Protein AF-0000000069124416 (afdb_homodimer)

Sequence (740 aa):
MLELAQRMVLCALVCSIYARASCPPGCECSEAAHTVKCVSKELQTIPKGIPGYTRNLFITGNNISRIGPTCFQGLDNVTNLSLSNNRITEVESNTFADLRALRYLDLSSNQLTAIHQEGFSMHNHTLRELNLSRALYNHSAVTDLAAALRQASLGSLQGLDLSGNGLVLLPPRTFSRLGQLRRLQLSNNSLVAIHNATFWGLQRLEELDLTFNALKGVPEEGLRELDALPVASGLLLGDNPFDCTCAIEPLALWLNRSRDRVRDTEAPSCASPATMRNVTLLAAATLTLRCYQRAAGADLALQTSYVFLGLVLGLVGLVFLFVLYLNRKGIKKRVNEARDACREVWEGYHYRYEIDSDPRLSQVSSNADAMLELAQRMVLCALVCSIYARASCPPGCECSEAAHTVKCVSKELQTIPKGIPGYTRNLFITGNNISRIGPTCFQGLDNVTNLSLSNNRITEVESNTFADLRALRYLDLSSNQLTAIHQEGFSMHNHTLRELNLSRALYNHSAVTDLAAALRQASLGSLQGLDLSGNGLVLLPPRTFSRLGQLRRLQLSNNSLVAIHNATFWGLQRLEELDLTFNALKGVPEEGLRELDALPVASGLLLGDNPFDCTCAIEPLALWLNRSRDRVRDTEAPSCASPATMRNVTLLAAATLTLRCYQRAAGADLALQTSYVFLGLVLGLVGLVFLFVLYLNRKGIKKRVNEARDACREVWEGYHYRYEIDSDPRLSQVSSNADA

Secondary structure (DSSP, 8-state):
-HHHHHHHHHHTS--------PPPTT-EEETTTTEEEEESS--SSPPS---TT-SEEEEESS---EE-GGGGTT-TT--EEE--SS---EE-TTTTTT-TT--EEE--S--BSEE-TTTT--SS----EEE-TT-B-SHHHHHHHHHHHTSGGGTT--EEE-TTS--S---TTTTTT-TT--EEE--SS------TTTTTT-TT--EEE--SS--S---HHHHHHHHHS-GGG-EE--S--EE-SGGGHHHHHHHHH-TTTBTTTT--BEEESGGGTT-BHHHHHHS---HHHHHHHHHHHHHHHHHHHHHHHHHHHHHHHHHHHHTHHHHHHHHHHHHHHHHHHHHHHHHHHHHHT-GGGGSGGGGGG-/-HHHHHHHHHHTS--------PPPTT-EEETTTTEEEEESS--SSPPS---TT-SEEEEESS---EE-GGGGTT-TT--EEE--SS---EE-TTTTTT-TT--EEE--S--BSEE-TTTT--SS----EEE-TT-B-SHHHHHHHHHHHTSGGGTT--EEE-TTS--S---TTTTTT-TT--EEE--SS------TTTTTT-TT--EEE--SS--S---HHHHHHHHHS-GGG-EE--S--EE-SGGGHHHHHHHHH-TTTBTTTT--BEEESGGGTT-BHHHHHHS---HHHHHHHHHHHHHHHHHHHHHHHHHHHHHHHHHHHHTHHHHHHHHHHHHHHHHHHHHHHHHHHHHHT-GGGGSGGGS---

Organism: Gadus morhua (NCBI:txid8049)

Structure (mmCIF, N/CA/C/O backbone):
data_AF-0000000069124416-model_v1
#
loop_
_entity.id
_entity.type
_entity.pdbx_description
1 polymer 'Trophoblast glycoprotein 1b'
#
loop_
_atom_site.group_PDB
_atom_site.id
_atom_site.type_symbol
_atom_site.label_atom_id
_atom_site.label_alt_id
_atom_site.label_comp_id
_atom_site.label_asym_id
_atom_site.label_entity_id
_atom_site.label_seq_id
_atom_site.pdbx_PDB_ins_code
_atom_site.Cartn_x
_atom_site.Cartn_y
_atom_site.Cartn_z
_atom_site.occupancy
_atom_site.B_iso_or_equiv
_atom_site.auth_seq_id
_atom_site.auth_comp_id
_atom_site.auth_asym_id
_atom_site.auth_atom_id
_atom_site.pdbx_PDB_model_num
ATOM 1 N N . MET A 1 1 ? 47.5 -49.594 -15.211 1 43.88 1 MET A N 1
ATOM 2 C CA . MET A 1 1 ? 47.25 -48.188 -15.578 1 43.88 1 MET A CA 1
ATOM 3 C C . MET A 1 1 ? 45.781 -48 -15.977 1 43.88 1 MET A C 1
ATOM 5 O O . MET A 1 1 ? 45.188 -47 -15.664 1 43.88 1 MET A O 1
ATOM 9 N N . LEU A 1 2 ? 45.219 -49.031 -16.641 1 52.75 2 LEU A N 1
ATOM 10 C CA . LEU A 1 2 ? 43.875 -48.969 -17.203 1 52.75 2 LEU A CA 1
ATOM 11 C C . LEU A 1 2 ? 42.812 -49.062 -16.109 1 52.75 2 LEU A C 1
ATOM 13 O O . LEU A 1 2 ? 41.781 -48.406 -16.172 1 52.75 2 LEU A O 1
ATOM 17 N N . GLU A 1 3 ? 42.969 -50.031 -15.141 1 56.22 3 GLU A N 1
ATOM 18 C CA . GLU A 1 3 ? 42 -50.188 -14.07 1 56.22 3 GLU A CA 1
ATOM 19 C C . GLU A 1 3 ? 41.906 -48.938 -13.203 1 56.22 3 GLU A C 1
ATOM 21 O O . GLU A 1 3 ? 40.844 -48.562 -12.727 1 56.22 3 GLU A O 1
ATOM 26 N N . LEU A 1 4 ? 43.156 -48.312 -12.961 1 53.62 4 LEU A N 1
ATOM 27 C CA . LEU A 1 4 ? 43.094 -47.062 -12.18 1 53.62 4 LEU A CA 1
ATOM 28 C C . LEU A 1 4 ? 42.406 -45.969 -12.961 1 53.62 4 LEU A C 1
ATOM 30 O O . LEU A 1 4 ? 41.688 -45.125 -12.375 1 53.62 4 LEU A O 1
ATOM 34 N N . ALA A 1 5 ? 42.531 -46 -14.352 1 56.81 5 ALA A N 1
ATOM 35 C CA . ALA A 1 5 ? 41.875 -45 -15.164 1 56.81 5 ALA A CA 1
ATOM 36 C C . ALA A 1 5 ? 40.344 -45.188 -15.109 1 56.81 5 ALA A C 1
ATOM 38 O O . ALA A 1 5 ? 39.594 -44.188 -15.055 1 56.81 5 ALA A O 1
ATOM 39 N N . GLN A 1 6 ? 39.906 -46.5 -15.18 1 51.88 6 GLN A N 1
ATOM 40 C CA . GLN A 1 6 ? 38.469 -46.688 -15.164 1 51.88 6 GLN A CA 1
ATOM 41 C C . GLN A 1 6 ? 37.875 -46.281 -13.812 1 51.88 6 GLN A C 1
ATOM 43 O O . GLN A 1 6 ? 36.781 -45.75 -13.75 1 51.88 6 GLN A O 1
ATOM 48 N N . ARG A 1 7 ? 38.625 -46.625 -12.695 1 50.44 7 ARG A N 1
ATOM 49 C CA . ARG A 1 7 ? 38.094 -46.219 -11.391 1 50.44 7 ARG A CA 1
ATOM 50 C C . ARG A 1 7 ? 38.094 -44.688 -11.258 1 50.44 7 ARG A C 1
ATOM 52 O O . ARG A 1 7 ? 37.281 -44.125 -10.539 1 50.44 7 ARG A O 1
ATOM 59 N N . MET A 1 8 ? 39.156 -44.062 -12.008 1 46.03 8 MET A N 1
ATOM 60 C CA . MET A 1 8 ? 39.125 -42.625 -11.93 1 46.03 8 MET A CA 1
ATOM 61 C C . MET A 1 8 ? 38 -42.062 -12.758 1 46.03 8 MET A C 1
ATOM 63 O O . MET A 1 8 ? 37.469 -40.969 -12.453 1 46.03 8 MET A O 1
ATOM 67 N N . VAL A 1 9 ? 37.75 -42.688 -13.961 1 47.56 9 VAL A N 1
ATOM 68 C CA . VAL A 1 9 ? 36.625 -42.156 -14.719 1 47.56 9 VAL A CA 1
ATOM 69 C C . VAL A 1 9 ? 35.312 -42.375 -13.938 1 47.56 9 VAL A C 1
ATOM 71 O O . VAL A 1 9 ? 34.438 -41.531 -13.953 1 47.56 9 VAL A O 1
ATOM 74 N N . LEU A 1 10 ? 35.188 -43.625 -13.312 1 42.91 10 LEU A N 1
ATOM 75 C CA . LEU A 1 10 ? 33.969 -43.781 -12.555 1 42.91 10 LEU A CA 1
ATOM 76 C C . LEU A 1 10 ? 33.844 -42.75 -11.453 1 42.91 10 LEU A C 1
ATOM 78 O O . LEU A 1 10 ? 32.75 -42.219 -11.188 1 42.91 10 LEU A O 1
ATOM 82 N N . CYS A 1 11 ? 34.969 -42.531 -10.703 1 38.75 11 CYS A N 1
ATOM 83 C CA . CYS A 1 11 ?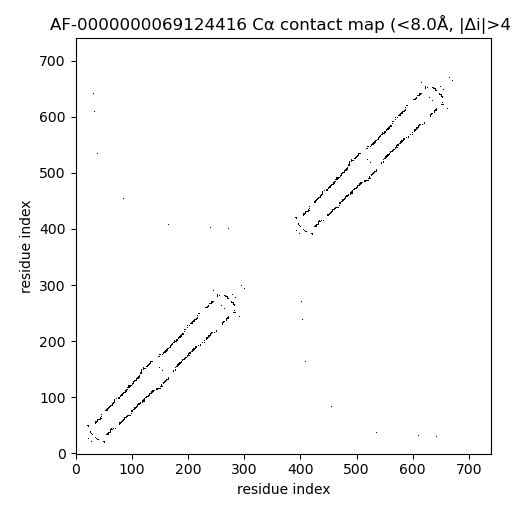 34.812 -41.562 -9.633 1 38.75 11 CYS A CA 1
ATOM 84 C C . CYS A 1 11 ? 34.5 -40.188 -10.188 1 38.75 11 CYS A C 1
ATOM 86 O O . CYS A 1 11 ? 34.094 -39.281 -9.445 1 38.75 11 CYS A O 1
ATOM 88 N N . ALA A 1 12 ? 35.062 -39.938 -11.398 1 37.06 12 ALA A N 1
ATOM 89 C CA . ALA A 1 12 ? 34.719 -38.625 -11.922 1 37.06 12 ALA A CA 1
ATOM 90 C C . ALA A 1 12 ? 33.25 -38.531 -12.266 1 37.06 12 ALA A C 1
ATOM 92 O O . ALA A 1 12 ? 32.781 -37.531 -12.812 1 37.06 12 ALA A O 1
ATOM 93 N N . LEU A 1 13 ? 32.625 -39.719 -12.602 1 35.44 13 LEU A N 1
ATOM 94 C CA . LEU A 1 13 ? 31.219 -39.406 -12.625 1 35.44 13 LEU A CA 1
ATOM 95 C C . LEU A 1 13 ? 30.812 -38.594 -11.398 1 35.44 13 LEU A C 1
ATOM 97 O O . LEU A 1 13 ? 30.719 -39.156 -10.297 1 35.44 13 LEU A O 1
ATOM 101 N N . VAL A 1 14 ? 31.516 -37.562 -11.109 1 34.59 14 VAL A N 1
ATOM 102 C CA . VAL A 1 14 ? 31.297 -36.406 -10.219 1 34.59 14 VAL A CA 1
ATOM 103 C C . VAL A 1 14 ? 29.812 -36.125 -10.125 1 34.59 14 VAL A C 1
ATOM 105 O O . VAL A 1 14 ? 29.109 -36.062 -11.148 1 34.59 14 VAL A O 1
ATOM 108 N N . CYS A 1 15 ? 29.219 -36.438 -9.008 1 34.53 15 CYS A N 1
ATOM 109 C CA . CYS A 1 15 ? 28.031 -35.844 -8.375 1 34.53 15 CYS A CA 1
ATOM 110 C C . CYS A 1 15 ? 27.875 -34.375 -8.758 1 34.53 15 CYS A C 1
ATOM 112 O O . CYS A 1 15 ? 28.594 -33.531 -8.25 1 34.53 15 CYS A O 1
ATOM 114 N N . SER A 1 16 ? 27.844 -34.062 -9.938 1 36.69 16 SER A N 1
ATOM 115 C CA . SER A 1 16 ? 27.203 -32.75 -10.094 1 36.69 16 SER A CA 1
ATOM 116 C C . SER A 1 16 ? 26.062 -32.562 -9.094 1 36.69 16 SER A C 1
ATOM 118 O O . SER A 1 16 ? 24.938 -33.031 -9.32 1 36.69 16 SER A O 1
ATOM 120 N N . ILE A 1 17 ? 26.344 -32.75 -7.844 1 36.97 17 ILE A N 1
ATOM 121 C CA . ILE A 1 17 ? 25.453 -32.125 -6.871 1 36.97 17 ILE A CA 1
ATOM 122 C C . ILE A 1 17 ? 25.047 -30.75 -7.367 1 36.97 17 ILE A C 1
ATOM 124 O O . ILE A 1 17 ? 25.844 -29.812 -7.355 1 36.97 17 ILE A O 1
ATOM 128 N N . TYR A 1 18 ? 24.422 -30.625 -8.438 1 36.97 18 TYR A N 1
ATOM 129 C CA . TYR A 1 18 ? 23.641 -29.375 -8.469 1 36.97 18 TYR A CA 1
ATOM 130 C C . TYR A 1 18 ? 23.234 -28.969 -7.062 1 36.97 18 TYR A C 1
ATOM 132 O O . TYR A 1 18 ? 22.516 -29.703 -6.371 1 36.97 18 TYR A O 1
ATOM 140 N N . ALA A 1 19 ? 24.109 -28.547 -6.27 1 40.75 19 ALA A N 1
ATOM 141 C CA . ALA A 1 19 ? 23.844 -27.906 -4.992 1 40.75 19 ALA A CA 1
ATOM 142 C C . ALA A 1 19 ? 22.469 -27.219 -5 1 40.75 19 ALA A C 1
ATOM 144 O O . ALA A 1 19 ? 22.328 -26.125 -5.551 1 40.75 19 ALA A O 1
ATOM 145 N N . ARG A 1 20 ? 21.375 -27.844 -5.266 1 50.88 20 ARG A N 1
ATOM 146 C CA . ARG A 1 20 ? 20.078 -27.266 -4.941 1 50.88 20 ARG A CA 1
ATOM 147 C C . ARG A 1 20 ? 20.188 -26.297 -3.771 1 50.88 20 ARG A C 1
ATOM 149 O O . ARG A 1 20 ? 20.594 -26.688 -2.672 1 50.88 20 ARG A O 1
ATOM 156 N N . ALA A 1 21 ? 20.766 -25.125 -3.961 1 61.03 21 ALA A N 1
ATOM 157 C CA . ALA A 1 21 ? 20.812 -24.109 -2.912 1 61.03 21 ALA A CA 1
ATOM 158 C C . ALA A 1 21 ? 19.656 -24.281 -1.927 1 61.03 21 ALA A C 1
ATOM 160 O O . ALA A 1 21 ? 18.5 -24.438 -2.332 1 61.03 21 ALA A O 1
ATOM 161 N N . SER A 1 22 ? 19.906 -24.812 -0.727 1 82.12 22 SER A N 1
ATOM 162 C CA . SER A 1 22 ? 18.969 -25.062 0.359 1 82.12 22 SER A CA 1
ATOM 163 C C . SER A 1 22 ? 18.125 -23.828 0.651 1 82.12 22 SER A C 1
ATOM 165 O O . SER A 1 22 ? 18.609 -22.703 0.561 1 82.12 22 SER A O 1
ATOM 167 N N . CYS A 1 23 ? 16.891 -23.891 0.524 1 92.62 23 CYS A N 1
ATOM 168 C CA . CYS A 1 23 ? 15.906 -22.875 0.895 1 92.62 23 CYS A CA 1
ATOM 169 C C . CYS A 1 23 ? 15.688 -22.859 2.402 1 92.62 23 CYS A C 1
ATOM 171 O O . CYS A 1 23 ? 15.461 -23.906 3.012 1 92.62 23 CYS A O 1
ATOM 173 N N . PRO A 1 24 ? 15.922 -21.688 2.918 1 94.75 24 PRO A N 1
ATOM 174 C CA . PRO A 1 24 ? 15.711 -21.625 4.367 1 94.75 24 PRO A CA 1
ATOM 175 C C . PRO A 1 24 ? 14.32 -22.125 4.781 1 94.75 24 PRO A C 1
ATOM 177 O O . PRO A 1 24 ? 13.352 -21.953 4.035 1 94.75 24 PRO A O 1
ATOM 180 N N . PRO A 1 25 ? 14.281 -22.703 6.023 1 92.19 25 PRO A N 1
ATOM 181 C CA . PRO A 1 25 ? 12.969 -23.141 6.504 1 92.19 25 PRO A CA 1
ATOM 182 C C . PRO A 1 25 ? 11.969 -21.984 6.625 1 92.19 25 PRO A C 1
ATOM 184 O O . PRO A 1 25 ? 12.336 -20.891 7.062 1 92.19 25 PRO A O 1
ATOM 187 N N . GLY A 1 26 ? 10.75 -22.219 6.199 1 89.31 26 GLY A N 1
ATOM 188 C CA . GLY A 1 26 ? 9.695 -21.234 6.277 1 89.31 26 GLY A CA 1
ATOM 189 C C . GLY A 1 26 ? 9.602 -20.359 5.035 1 89.31 26 GLY A C 1
ATOM 190 O O . GLY A 1 26 ? 8.672 -19.562 4.902 1 89.31 26 GLY A O 1
ATOM 191 N N . CYS A 1 27 ? 10.531 -20.547 4.148 1 93.38 27 CYS A N 1
ATOM 192 C CA . CYS A 1 27 ? 10.539 -19.734 2.936 1 93.38 27 CYS A CA 1
ATOM 193 C C . CYS A 1 27 ? 10.227 -20.578 1.708 1 93.38 27 CYS A C 1
ATOM 195 O O . CYS A 1 27 ? 10.344 -21.812 1.749 1 93.38 27 CYS A O 1
ATOM 197 N N . GLU A 1 28 ? 9.719 -19.938 0.745 1 90.75 28 GLU A N 1
ATOM 198 C CA . GLU A 1 28 ? 9.531 -20.5 -0.587 1 90.75 28 GLU A CA 1
ATOM 199 C C . GLU A 1 28 ? 10.531 -19.922 -1.58 1 90.75 28 GLU A C 1
ATOM 201 O O . GLU A 1 28 ? 10.594 -18.703 -1.776 1 90.75 28 GLU A O 1
ATOM 206 N N . CYS A 1 29 ? 11.312 -20.891 -2.143 1 91.94 29 CYS A N 1
ATOM 207 C CA . CYS A 1 29 ? 12.375 -20.438 -3.033 1 91.94 29 CYS A CA 1
ATOM 208 C C . CYS A 1 29 ? 12.117 -20.875 -4.465 1 91.94 29 CYS A C 1
ATOM 210 O O . CYS A 1 29 ? 11.695 -22.016 -4.703 1 91.94 29 CYS A O 1
ATOM 212 N N . SER A 1 30 ? 12.258 -19.875 -5.352 1 87.75 30 SER A N 1
ATOM 213 C CA . SER A 1 30 ? 12.188 -20.156 -6.781 1 87.75 30 SER A CA 1
ATOM 214 C C . SER A 1 30 ? 13.438 -19.672 -7.504 1 87.75 30 SER A C 1
ATOM 216 O O . SER A 1 30 ? 13.633 -18.469 -7.688 1 87.75 30 SER A O 1
ATOM 218 N N . GLU A 1 31 ? 14.227 -20.594 -7.898 1 88.06 31 GLU A N 1
ATOM 219 C CA . GLU A 1 31 ? 15.453 -20.234 -8.609 1 88.06 31 GLU A CA 1
ATOM 220 C C . GLU A 1 31 ? 15.141 -19.641 -9.977 1 88.06 31 GLU A C 1
ATOM 222 O O . GLU A 1 31 ? 15.773 -18.656 -10.383 1 88.06 31 GLU A O 1
ATOM 227 N N . ALA A 1 32 ? 14.18 -20.156 -10.609 1 81.75 32 ALA A N 1
ATOM 228 C CA . ALA A 1 32 ? 13.812 -19.703 -11.945 1 81.75 32 ALA A CA 1
ATOM 229 C C . ALA A 1 32 ? 13.32 -18.25 -11.906 1 81.75 32 ALA A C 1
ATOM 231 O O . ALA A 1 32 ? 13.641 -17.453 -12.797 1 81.75 32 ALA A O 1
ATOM 232 N N . ALA A 1 33 ? 12.648 -17.953 -10.859 1 83.5 33 ALA A N 1
ATOM 233 C CA . ALA A 1 33 ? 12.094 -16.609 -10.734 1 83.5 33 ALA A CA 1
ATOM 234 C C . ALA A 1 33 ? 13.039 -15.688 -9.969 1 83.5 33 ALA A C 1
ATOM 236 O O . ALA A 1 33 ? 12.773 -14.492 -9.828 1 83.5 33 ALA A O 1
ATOM 237 N N . HIS A 1 34 ? 14.117 -16.234 -9.461 1 91.56 34 HIS A N 1
ATOM 238 C CA . HIS A 1 34 ? 15.039 -15.508 -8.602 1 91.56 34 HIS A CA 1
ATOM 239 C C . HIS A 1 34 ? 14.297 -14.82 -7.461 1 91.56 34 HIS A C 1
ATOM 241 O O . HIS A 1 34 ? 14.547 -13.641 -7.176 1 91.56 34 HIS A O 1
ATOM 247 N N . THR A 1 35 ? 13.383 -15.531 -6.918 1 92.81 35 THR A N 1
ATOM 248 C CA . THR A 1 35 ? 12.508 -14.969 -5.898 1 92.81 35 THR A CA 1
ATOM 249 C C . THR A 1 35 ? 12.477 -15.859 -4.66 1 92.81 35 THR A C 1
ATOM 251 O O . THR A 1 35 ? 12.406 -17.078 -4.77 1 92.81 35 THR A O 1
ATOM 254 N N . VAL A 1 36 ? 12.586 -15.227 -3.531 1 95.12 36 VAL A N 1
ATOM 255 C CA . VAL A 1 36 ? 12.422 -15.898 -2.248 1 95.12 36 VAL A CA 1
ATOM 256 C C . VAL A 1 36 ? 11.352 -15.195 -1.424 1 95.12 36 VAL A C 1
ATOM 258 O O . VAL A 1 36 ? 11.367 -13.969 -1.293 1 95.12 36 VAL A O 1
ATOM 261 N N . LYS A 1 37 ? 10.375 -15.961 -0.958 1 93.88 37 LYS A N 1
ATOM 262 C CA . LYS A 1 37 ? 9.281 -15.414 -0.169 1 93.88 37 LYS A CA 1
ATOM 263 C C . LYS A 1 37 ? 9.188 -16.109 1.191 1 93.88 37 LYS A C 1
ATOM 265 O O . LYS A 1 37 ? 9.055 -17.328 1.268 1 93.88 37 LYS A O 1
ATOM 270 N N . CYS A 1 38 ? 9.305 -15.352 2.209 1 93.94 38 CYS A N 1
ATOM 271 C CA . CYS A 1 38 ? 9.07 -15.781 3.584 1 93.94 38 CYS A CA 1
ATOM 272 C C . CYS A 1 38 ? 7.914 -15.008 4.211 1 93.94 38 CYS A C 1
ATOM 274 O O . CYS A 1 38 ? 8.125 -13.984 4.855 1 93.94 38 CYS A O 1
ATOM 276 N N . VAL A 1 39 ? 6.758 -15.555 4.059 1 89.44 39 VAL A N 1
ATOM 277 C CA . VAL A 1 39 ? 5.566 -14.773 4.371 1 89.44 39 VAL A CA 1
ATOM 278 C C . VAL A 1 39 ? 4.836 -15.398 5.559 1 89.44 39 VAL A C 1
ATOM 280 O O . VAL A 1 39 ? 4.469 -16.578 5.52 1 89.44 39 VAL A O 1
ATOM 283 N N . SER A 1 40 ? 4.695 -14.609 6.66 1 84.25 40 SER A N 1
ATOM 284 C CA . SER A 1 40 ? 3.854 -14.961 7.801 1 84.25 40 SER A CA 1
ATOM 285 C C . SER A 1 40 ? 4.285 -16.281 8.422 1 84.25 40 SER A C 1
ATOM 287 O O . SER A 1 40 ? 3.463 -17.172 8.617 1 84.25 40 SER A O 1
ATOM 289 N N . LYS A 1 41 ? 5.516 -16.344 8.742 1 87.56 41 LYS A N 1
ATOM 290 C CA . LYS A 1 41 ? 6.055 -17.562 9.352 1 87.56 41 LYS A CA 1
ATOM 291 C C . LYS A 1 41 ? 6.535 -17.297 10.773 1 87.56 41 LYS A C 1
ATOM 293 O O . LYS A 1 41 ? 7.258 -18.109 11.352 1 87.56 41 LYS A O 1
ATOM 298 N N . GLU A 1 42 ? 6.195 -16.156 11.25 1 88.56 42 GLU A N 1
ATOM 299 C CA . GLU A 1 42 ? 6.52 -15.766 12.617 1 88.56 42 GLU A CA 1
ATOM 300 C C . GLU A 1 42 ? 8.031 -15.75 12.844 1 88.56 42 GLU A C 1
ATOM 302 O O . GLU A 1 42 ? 8.508 -16.141 13.914 1 88.56 42 GLU A O 1
ATOM 307 N N . LEU A 1 43 ? 8.688 -15.383 11.828 1 94.62 43 LEU A N 1
ATOM 308 C CA . LEU A 1 43 ? 10.141 -15.297 11.922 1 94.62 43 LEU A CA 1
ATOM 309 C C . LEU A 1 43 ? 10.562 -14.18 12.875 1 94.62 43 LEU A C 1
ATOM 311 O O . LEU A 1 43 ? 9.961 -13.109 12.883 1 94.62 43 LEU A O 1
ATOM 315 N N . GLN A 1 44 ? 11.617 -14.461 13.648 1 95.56 44 GLN A N 1
ATOM 316 C CA . GLN A 1 44 ? 12.109 -13.469 14.602 1 95.56 44 GLN A CA 1
ATOM 317 C C . GLN A 1 44 ? 13.375 -12.781 14.086 1 95.56 44 GLN A C 1
ATOM 319 O O . GLN A 1 44 ? 13.758 -11.727 14.586 1 95.56 44 GLN A O 1
ATOM 324 N N . THR A 1 45 ? 13.984 -13.484 13.188 1 95.62 45 THR A N 1
ATOM 325 C CA . THR A 1 45 ? 15.195 -12.945 12.57 1 95.62 45 THR A CA 1
ATOM 326 C C . THR A 1 45 ? 15.188 -13.203 11.062 1 95.62 45 THR A C 1
ATOM 328 O O . THR A 1 45 ? 14.383 -13.992 10.562 1 95.62 45 THR A O 1
ATOM 331 N N . ILE A 1 46 ? 15.977 -12.469 10.367 1 96.69 46 ILE A N 1
ATOM 332 C CA . ILE A 1 46 ? 16.156 -12.727 8.945 1 96.69 46 ILE A CA 1
ATOM 333 C C . ILE A 1 46 ? 16.719 -14.133 8.75 1 96.69 46 ILE A C 1
ATOM 335 O O . ILE A 1 46 ? 17.734 -14.5 9.359 1 96.69 46 ILE A O 1
ATOM 339 N N . PRO A 1 47 ? 16.094 -14.883 7.918 1 95.81 47 PRO A N 1
ATOM 340 C CA . PRO A 1 47 ? 16.578 -16.25 7.715 1 95.81 47 PRO A CA 1
ATOM 341 C C . PRO A 1 47 ? 18 -16.297 7.145 1 95.81 47 PRO A C 1
ATOM 343 O O . PRO A 1 47 ? 18.359 -15.477 6.305 1 95.81 47 PRO A O 1
ATOM 346 N N . LYS A 1 48 ? 18.75 -17.328 7.637 1 93.25 48 LYS A N 1
ATOM 347 C CA . LYS A 1 48 ? 20.094 -17.578 7.086 1 93.25 48 LYS A CA 1
ATOM 348 C C . LYS A 1 48 ? 20.016 -18.531 5.895 1 93.25 48 LYS A C 1
ATOM 350 O O . LYS A 1 48 ? 19.062 -19.312 5.766 1 93.25 48 LYS A O 1
ATOM 355 N N . GLY A 1 49 ? 20.875 -18.438 5.031 1 93.62 49 GLY A N 1
ATOM 356 C CA . GLY A 1 49 ? 20.984 -19.359 3.918 1 93.62 49 GLY A CA 1
ATOM 357 C C . GLY A 1 49 ? 20.094 -19 2.744 1 93.62 49 GLY A C 1
ATOM 358 O O . GLY A 1 49 ? 19.672 -19.875 1.983 1 93.62 49 GLY A O 1
ATOM 359 N N . ILE A 1 50 ? 19.656 -17.766 2.709 1 96.25 50 ILE A N 1
ATOM 360 C CA . ILE A 1 50 ? 18.938 -17.328 1.515 1 96.25 50 ILE A CA 1
ATOM 361 C C . ILE A 1 50 ? 19.844 -17.438 0.295 1 96.25 50 ILE A C 1
ATOM 363 O O . ILE A 1 50 ? 21 -17 0.323 1 96.25 50 ILE A O 1
ATOM 367 N N . PRO A 1 51 ? 19.375 -18.031 -0.73 1 96 51 PRO A N 1
ATOM 368 C CA . PRO A 1 51 ? 20.234 -18.266 -1.896 1 96 51 PRO A CA 1
ATOM 369 C C . PRO A 1 51 ? 20.766 -16.984 -2.51 1 96 51 PRO A C 1
ATOM 371 O O . PRO A 1 51 ? 20.062 -15.977 -2.561 1 96 51 PRO A O 1
ATOM 374 N N . GLY A 1 52 ? 21.969 -17.047 -3.01 1 94.88 52 GLY A N 1
ATOM 375 C CA . GLY A 1 52 ? 22.641 -15.883 -3.568 1 94.88 52 GLY A CA 1
ATOM 376 C C . GLY A 1 52 ? 22.031 -15.414 -4.879 1 94.88 52 GLY A C 1
ATOM 377 O O . GLY A 1 52 ? 22.25 -14.273 -5.301 1 94.88 52 GLY A O 1
ATOM 378 N N . TYR A 1 53 ? 21.25 -16.25 -5.496 1 92.5 53 TYR A N 1
ATOM 379 C CA . TYR A 1 53 ? 20.656 -15.891 -6.781 1 92.5 53 TYR A CA 1
ATOM 380 C C . TYR A 1 53 ? 19.469 -14.945 -6.59 1 92.5 53 TYR A C 1
ATOM 382 O O . TYR A 1 53 ? 18.938 -14.398 -7.562 1 92.5 53 TYR A O 1
ATOM 390 N N . THR A 1 54 ? 19.078 -14.711 -5.375 1 95.69 54 THR A N 1
ATOM 391 C CA . THR A 1 54 ? 17.844 -14.008 -5.062 1 95.69 54 THR A CA 1
ATOM 392 C C . THR A 1 54 ? 17.891 -12.57 -5.559 1 95.69 54 THR A C 1
ATOM 394 O O . THR A 1 54 ? 18.828 -11.828 -5.246 1 95.69 54 THR A O 1
ATOM 397 N N . ARG A 1 55 ? 16.891 -12.203 -6.332 1 95.62 55 ARG A N 1
ATOM 398 C CA . ARG A 1 55 ? 16.734 -10.836 -6.797 1 95.62 55 ARG A CA 1
ATOM 399 C C . ARG A 1 55 ? 15.539 -10.164 -6.113 1 95.62 55 ARG A C 1
ATOM 401 O O . ARG A 1 55 ? 15.57 -8.969 -5.832 1 95.62 55 ARG A O 1
ATOM 408 N N . ASN A 1 56 ? 14.492 -10.93 -6.023 1 95.25 56 ASN A N 1
ATOM 409 C CA . ASN A 1 56 ? 13.297 -10.5 -5.312 1 95.25 56 ASN A CA 1
ATOM 410 C C . ASN A 1 56 ? 13.156 -11.211 -3.971 1 95.25 56 ASN A C 1
ATOM 412 O O . ASN A 1 56 ? 12.977 -12.43 -3.926 1 95.25 56 ASN A O 1
ATOM 416 N N . LEU A 1 57 ? 13.258 -10.445 -2.9 1 97.31 57 LEU A N 1
ATOM 417 C CA . LEU A 1 57 ? 13.203 -11.016 -1.558 1 97.31 57 LEU A CA 1
ATOM 418 C C . LEU A 1 57 ? 12.055 -10.414 -0.757 1 97.31 57 LEU A C 1
ATOM 420 O O . LEU A 1 57 ? 12.016 -9.195 -0.538 1 97.31 57 LEU A O 1
ATOM 424 N N . PHE A 1 58 ? 11.117 -11.258 -0.354 1 96.38 58 PHE A N 1
ATOM 425 C CA . PHE A 1 58 ? 9.977 -10.828 0.436 1 96.38 58 PHE A CA 1
ATOM 426 C C . PHE A 1 58 ? 9.953 -11.531 1.79 1 96.38 58 PHE A C 1
ATOM 428 O O . PHE A 1 58 ? 9.672 -12.727 1.871 1 96.38 58 PHE A O 1
ATOM 435 N N . ILE A 1 59 ? 10.305 -10.82 2.797 1 96.25 59 ILE A N 1
ATOM 436 C CA . ILE A 1 59 ? 10.18 -11.289 4.172 1 96.25 59 ILE A CA 1
ATOM 437 C C . ILE A 1 59 ? 9.133 -10.461 4.91 1 96.25 59 ILE A C 1
ATOM 439 O O . ILE A 1 59 ? 9.469 -9.484 5.582 1 96.25 59 ILE A O 1
ATOM 443 N N . THR A 1 60 ? 7.91 -10.859 4.812 1 93.19 60 THR A N 1
ATOM 444 C CA . THR A 1 60 ? 6.82 -9.984 5.23 1 93.19 60 THR A CA 1
ATOM 445 C C . THR A 1 60 ? 5.918 -10.688 6.238 1 93.19 60 THR A C 1
ATOM 447 O O . THR A 1 60 ? 5.793 -11.914 6.219 1 93.19 60 THR A O 1
ATOM 450 N N . GLY A 1 61 ? 5.289 -9.867 7.09 1 88.31 61 GLY A N 1
ATOM 451 C CA . GLY A 1 61 ? 4.301 -10.383 8.031 1 88.31 61 GLY A CA 1
ATOM 452 C C . GLY A 1 61 ? 4.906 -11.266 9.102 1 88.31 61 GLY A C 1
ATOM 453 O O . GLY A 1 61 ? 4.32 -12.273 9.484 1 88.31 61 GLY A O 1
ATOM 454 N N . ASN A 1 62 ? 6.133 -10.945 9.523 1 91.5 62 ASN A N 1
ATOM 455 C CA . ASN A 1 62 ? 6.805 -11.711 10.562 1 91.5 62 ASN A CA 1
ATOM 456 C C . ASN A 1 62 ? 7.023 -10.875 11.82 1 91.5 62 ASN A C 1
ATOM 458 O O . ASN A 1 62 ? 6.312 -9.898 12.047 1 91.5 62 ASN A O 1
ATOM 462 N N . ASN A 1 63 ? 7.891 -11.406 12.695 1 92.38 63 ASN A N 1
ATOM 463 C CA . ASN A 1 63 ? 8.109 -10.742 13.977 1 92.38 63 ASN A CA 1
ATOM 464 C C . ASN A 1 63 ? 9.555 -10.289 14.133 1 92.38 63 ASN A C 1
ATOM 466 O O . ASN A 1 63 ? 10.133 -10.406 15.219 1 92.38 63 ASN A O 1
ATOM 470 N N . ILE A 1 64 ? 10.055 -9.828 13.062 1 96 64 ILE A N 1
ATOM 471 C CA . ILE A 1 64 ? 11.445 -9.375 13.086 1 96 64 ILE A CA 1
ATOM 472 C C . ILE A 1 64 ? 11.531 -8.008 13.75 1 96 64 ILE A C 1
ATOM 474 O O . ILE A 1 64 ? 10.805 -7.082 13.391 1 96 64 ILE A O 1
ATOM 478 N N . SER A 1 65 ? 12.453 -7.852 14.695 1 93.81 65 SER A N 1
ATOM 479 C CA . SER A 1 65 ? 12.477 -6.609 15.461 1 93.81 65 SER A CA 1
ATOM 480 C C . SER A 1 65 ? 13.758 -5.82 15.195 1 93.81 65 SER A C 1
ATOM 482 O O . SER A 1 65 ? 13.773 -4.598 15.336 1 93.81 65 SER A O 1
ATOM 484 N N . ARG A 1 66 ? 14.812 -6.566 14.805 1 93 66 ARG A N 1
ATOM 485 C CA . ARG A 1 66 ? 16.094 -5.895 14.609 1 93 66 ARG A CA 1
ATOM 486 C C . ARG A 1 66 ? 16.734 -6.305 13.289 1 93 66 ARG A C 1
ATOM 488 O O . ARG A 1 66 ? 16.703 -7.477 12.914 1 93 66 ARG A O 1
ATOM 495 N N . ILE A 1 67 ? 17.234 -5.309 12.664 1 95.81 67 ILE A N 1
ATOM 496 C CA . ILE A 1 67 ? 17.984 -5.57 11.438 1 95.81 67 ILE A CA 1
ATOM 497 C C . ILE A 1 67 ? 19.312 -4.816 11.477 1 95.81 67 ILE A C 1
ATOM 499 O O . ILE A 1 67 ? 19.391 -3.703 12 1 95.81 67 ILE A O 1
ATOM 503 N N . GLY A 1 68 ? 20.359 -5.488 10.992 1 94.5 68 GLY A N 1
ATOM 504 C CA . GLY A 1 68 ? 21.703 -4.926 11.016 1 94.5 68 GLY A CA 1
ATOM 505 C C . GLY A 1 68 ? 22.531 -5.32 9.812 1 94.5 68 GLY A C 1
ATOM 506 O O . GLY A 1 68 ? 22.016 -5.918 8.867 1 94.5 68 GLY A O 1
ATOM 507 N N . PRO A 1 69 ? 23.812 -4.973 9.781 1 92.06 69 PRO A N 1
ATOM 508 C CA . PRO A 1 69 ? 24.688 -5.121 8.609 1 92.06 69 PRO A CA 1
ATOM 509 C C . PRO A 1 69 ? 24.922 -6.582 8.234 1 92.06 69 PRO A C 1
ATOM 511 O O . PRO A 1 69 ? 25.219 -6.887 7.078 1 92.06 69 PRO A O 1
ATOM 514 N N . THR A 1 70 ? 24.781 -7.504 9.133 1 92.94 70 THR A N 1
ATOM 515 C CA . THR A 1 70 ? 25.109 -8.891 8.828 1 92.94 70 THR A CA 1
ATOM 516 C C . THR A 1 70 ? 23.875 -9.648 8.352 1 92.94 70 THR A C 1
ATOM 518 O O . THR A 1 70 ? 23.969 -10.805 7.93 1 92.94 70 THR A O 1
ATOM 521 N N . CYS A 1 71 ? 22.766 -8.977 8.273 1 94.94 71 CYS A N 1
ATOM 522 C CA . CYS A 1 71 ? 21.5 -9.648 8 1 94.94 71 CYS A CA 1
ATOM 523 C C . CYS A 1 71 ? 21.406 -10.047 6.531 1 94.94 71 CYS A C 1
ATOM 525 O O . CYS A 1 71 ? 20.688 -10.992 6.184 1 94.94 71 CYS A O 1
ATOM 527 N N . PHE A 1 72 ? 22.141 -9.383 5.625 1 95.94 72 PHE A N 1
ATOM 528 C CA . PHE A 1 72 ? 21.922 -9.602 4.199 1 95.94 72 PHE A CA 1
ATOM 529 C C . PHE A 1 72 ? 23.234 -9.922 3.5 1 95.94 72 PHE A C 1
ATOM 531 O O . PHE A 1 72 ? 23.438 -9.578 2.332 1 95.94 72 PHE A O 1
ATOM 538 N N . GLN A 1 73 ? 24.094 -10.555 4.242 1 93.44 73 GLN A N 1
ATOM 539 C CA . GLN A 1 73 ? 25.375 -10.953 3.67 1 93.44 73 GLN A CA 1
ATOM 540 C C . GLN A 1 73 ? 25.188 -11.984 2.559 1 93.44 73 GLN A C 1
ATOM 542 O O . GLN A 1 73 ? 24.391 -12.922 2.703 1 93.44 73 GLN A O 1
ATOM 547 N N . GLY A 1 74 ? 25.875 -11.773 1.486 1 93.69 74 GLY A N 1
ATOM 548 C CA . GLY A 1 74 ? 25.828 -12.719 0.388 1 93.69 74 GLY A CA 1
ATOM 549 C C . GLY A 1 74 ? 24.672 -12.484 -0.562 1 93.69 74 GLY A C 1
ATOM 550 O O . GLY A 1 74 ? 24.484 -13.25 -1.511 1 93.69 74 GLY A O 1
ATOM 551 N N . LEU A 1 75 ? 23.906 -11.445 -0.38 1 95.62 75 LEU A N 1
ATOM 552 C CA . LEU A 1 75 ? 22.734 -11.172 -1.204 1 95.62 75 LEU A CA 1
ATOM 553 C C . LEU A 1 75 ? 22.969 -9.969 -2.107 1 95.62 75 LEU A C 1
ATOM 555 O O . LEU A 1 75 ? 22.141 -9.055 -2.166 1 95.62 75 LEU A O 1
ATOM 559 N N . ASP A 1 76 ? 24.016 -10.062 -2.877 1 94.12 76 ASP A N 1
ATOM 560 C CA . ASP A 1 76 ? 24.469 -8.961 -3.715 1 94.12 76 ASP A CA 1
ATOM 561 C C . ASP A 1 76 ? 23.516 -8.727 -4.883 1 94.12 76 ASP A C 1
ATOM 563 O O . ASP A 1 76 ? 23.469 -7.629 -5.445 1 94.12 76 ASP A O 1
ATOM 567 N N . ASN A 1 77 ? 22.703 -9.688 -5.184 1 95 77 ASN A N 1
ATOM 568 C CA . ASN A 1 77 ? 21.875 -9.633 -6.391 1 95 77 ASN A CA 1
ATOM 569 C C . ASN A 1 77 ? 20.484 -9.102 -6.098 1 95 77 ASN A C 1
ATOM 571 O O . ASN A 1 77 ? 19.703 -8.82 -7.016 1 95 77 ASN A O 1
ATOM 575 N N . VAL A 1 78 ? 20.172 -8.867 -4.805 1 97 78 VAL A N 1
ATOM 576 C CA . VAL A 1 78 ? 18.812 -8.469 -4.438 1 97 78 VAL A CA 1
ATOM 577 C C . VAL A 1 78 ? 18.531 -7.059 -4.953 1 97 78 VAL A C 1
ATOM 579 O O . VAL A 1 78 ? 19.281 -6.121 -4.668 1 97 78 VAL A O 1
ATOM 582 N N . THR A 1 79 ? 17.484 -6.949 -5.738 1 96.31 79 THR A N 1
ATOM 583 C CA . THR A 1 79 ? 17.062 -5.664 -6.285 1 96.31 79 THR A CA 1
ATOM 584 C C . THR A 1 79 ? 15.805 -5.16 -5.59 1 96.31 79 THR A C 1
ATOM 586 O O . THR A 1 79 ? 15.586 -3.951 -5.484 1 96.31 79 THR A O 1
ATOM 589 N N . ASN A 1 80 ? 14.953 -6.047 -5.238 1 96.94 80 ASN A N 1
ATOM 590 C CA . ASN A 1 80 ? 13.688 -5.754 -4.559 1 96.94 80 ASN A CA 1
ATOM 591 C C . ASN A 1 80 ? 13.617 -6.43 -3.193 1 96.94 80 ASN A C 1
ATOM 593 O O . ASN A 1 80 ? 13.602 -7.656 -3.102 1 96.94 80 ASN A O 1
ATOM 597 N N . LEU A 1 81 ? 13.594 -5.602 -2.158 1 97.94 81 LEU A N 1
ATOM 598 C CA . LEU A 1 81 ? 13.508 -6.129 -0.8 1 97.94 81 LEU A CA 1
ATOM 599 C C . LEU A 1 81 ? 12.281 -5.578 -0.077 1 97.94 81 LEU A C 1
ATOM 601 O O . LEU A 1 81 ? 12.094 -4.363 -0.004 1 97.94 81 LEU A O 1
ATOM 605 N N . SER A 1 82 ? 11.484 -6.473 0.381 1 97.62 82 SER A N 1
ATOM 606 C CA . SER A 1 82 ? 10.344 -6.066 1.199 1 97.62 82 SER A CA 1
ATOM 607 C C . SER A 1 82 ? 10.414 -6.684 2.592 1 97.62 82 SER A C 1
ATOM 609 O O . SER A 1 82 ? 10.453 -7.906 2.732 1 97.62 82 SER A O 1
ATOM 611 N N . LEU A 1 83 ? 10.484 -5.832 3.559 1 97.56 83 LEU A N 1
ATOM 612 C CA . LEU A 1 83 ? 10.438 -6.219 4.965 1 97.56 83 LEU A CA 1
ATOM 613 C C . LEU A 1 83 ? 9.195 -5.656 5.641 1 97.56 83 LEU A C 1
ATOM 615 O O . LEU A 1 83 ? 9.219 -5.344 6.836 1 97.56 83 LEU A O 1
ATOM 619 N N . SER A 1 84 ? 8.172 -5.551 4.922 1 95.44 84 SER A N 1
ATOM 620 C CA . SER A 1 84 ? 6.953 -4.922 5.418 1 95.44 84 SER A CA 1
ATOM 621 C C . SER A 1 84 ? 6.277 -5.785 6.477 1 95.44 84 SER A C 1
ATOM 623 O O . SER A 1 84 ? 6.457 -7.004 6.5 1 95.44 84 SER A O 1
ATOM 625 N N . ASN A 1 85 ? 5.5 -5.086 7.344 1 90.81 85 ASN A N 1
ATOM 626 C CA . ASN A 1 85 ? 4.645 -5.73 8.336 1 90.81 85 ASN A CA 1
ATOM 627 C C . ASN A 1 85 ? 5.445 -6.637 9.266 1 90.81 85 ASN A C 1
ATOM 629 O O . ASN A 1 85 ? 5.09 -7.797 9.469 1 90.81 85 ASN A O 1
ATOM 633 N N . ASN A 1 86 ? 6.551 -6.164 9.68 1 93.69 86 ASN A N 1
ATOM 634 C CA . ASN A 1 86 ? 7.316 -6.742 10.781 1 93.69 86 ASN A CA 1
ATOM 635 C C . ASN A 1 86 ? 7.246 -5.867 12.023 1 93.69 86 ASN A C 1
ATOM 637 O O . ASN A 1 86 ? 6.285 -5.125 12.219 1 93.69 86 ASN A O 1
ATOM 641 N N . ARG A 1 87 ? 8.172 -6.043 12.914 1 91.56 87 ARG A N 1
ATOM 642 C CA . ARG A 1 87 ? 8.234 -5.246 14.133 1 91.56 87 ARG A CA 1
ATOM 643 C C . ARG A 1 87 ? 9.594 -4.574 14.273 1 91.56 87 ARG A C 1
ATOM 645 O O . ARG A 1 87 ? 10.148 -4.508 15.375 1 91.56 87 ARG A O 1
ATOM 652 N N . ILE A 1 88 ? 10.055 -4.113 13.18 1 96.62 88 ILE A N 1
ATOM 653 C CA . ILE A 1 88 ? 11.391 -3.539 13.18 1 96.62 88 ILE A CA 1
ATOM 654 C C . ILE A 1 88 ? 11.383 -2.207 13.93 1 96.62 88 ILE A C 1
ATOM 656 O O . ILE A 1 88 ? 10.562 -1.335 13.641 1 96.62 88 ILE A O 1
ATOM 660 N N . THR A 1 89 ? 12.305 -2.066 14.859 1 96 89 THR A N 1
ATOM 661 C CA . THR A 1 89 ? 12.328 -0.871 15.695 1 96 89 THR A CA 1
ATOM 662 C C . THR A 1 89 ? 13.547 -0.01 15.383 1 96 89 THR A C 1
ATOM 664 O O . THR A 1 89 ? 13.531 1.201 15.609 1 96 89 THR A O 1
ATOM 667 N N . GLU A 1 90 ? 14.539 -0.716 14.859 1 96.12 90 GLU A N 1
ATOM 668 C CA . GLU A 1 90 ? 15.781 0.018 14.656 1 96.12 90 GLU A CA 1
ATOM 669 C C . GLU A 1 90 ? 16.453 -0.4 13.352 1 96.12 90 GLU A C 1
ATOM 671 O O . GLU A 1 90 ? 16.484 -1.585 13.008 1 96.12 90 GLU A O 1
ATOM 676 N N . VAL A 1 91 ? 16.891 0.645 12.656 1 95.81 91 VAL A N 1
ATOM 677 C CA . VAL A 1 91 ? 17.766 0.415 11.508 1 95.81 91 VAL A CA 1
ATOM 678 C C . VAL A 1 91 ? 19.203 0.819 11.859 1 95.81 91 VAL A C 1
ATOM 680 O O . VAL A 1 91 ? 19.5 2.006 12.031 1 95.81 91 VAL A O 1
ATOM 683 N N . GLU A 1 92 ? 20.062 -0.146 11.906 1 96.31 92 GLU A N 1
ATOM 684 C CA . GLU A 1 92 ? 21.453 0.092 12.297 1 96.31 92 GLU A CA 1
ATOM 685 C C . GLU A 1 92 ? 22.266 0.661 11.141 1 96.31 92 GLU A C 1
ATOM 687 O O . GLU A 1 92 ? 21.766 0.738 10.008 1 96.31 92 GLU A O 1
ATOM 692 N N . SER A 1 93 ? 23.5 1.082 11.531 1 94.38 93 SER A N 1
ATOM 693 C CA . SER A 1 93 ? 24.406 1.615 10.516 1 94.38 93 SER A CA 1
ATOM 694 C C . SER A 1 93 ? 24.766 0.552 9.484 1 94.38 93 SER A C 1
ATOM 696 O O . SER A 1 93 ? 25.016 -0.603 9.836 1 94.38 93 SER A O 1
ATOM 698 N N . ASN A 1 94 ? 24.625 0.87 8.258 1 93.12 94 ASN A N 1
ATOM 699 C CA . ASN A 1 94 ? 25.078 0.049 7.141 1 93.12 94 ASN A CA 1
ATOM 700 C C . ASN A 1 94 ? 24.297 -1.253 7.047 1 93.12 94 ASN A C 1
ATOM 702 O O . ASN A 1 94 ? 24.844 -2.289 6.66 1 93.12 94 ASN A O 1
ATOM 706 N N . THR A 1 95 ? 23.062 -1.184 7.477 1 95.19 95 THR A N 1
ATOM 707 C CA . THR A 1 95 ? 22.203 -2.359 7.465 1 95.19 95 THR A CA 1
ATOM 708 C C . THR A 1 95 ? 22.078 -2.926 6.051 1 95.19 95 THR A C 1
ATOM 710 O O . THR A 1 95 ? 22.078 -4.145 5.863 1 95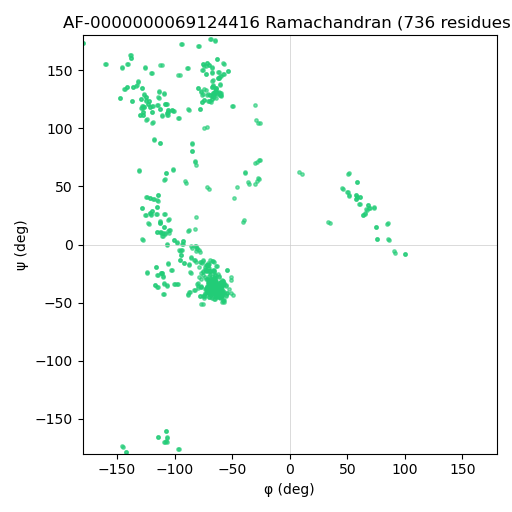.19 95 THR A O 1
ATOM 713 N N . PHE A 1 96 ? 22.062 -2.113 5.004 1 95.12 96 PHE A N 1
ATOM 714 C CA . PHE A 1 96 ? 21.781 -2.557 3.643 1 95.12 96 PHE A CA 1
ATOM 715 C C . PHE A 1 96 ? 23.016 -2.422 2.762 1 95.12 96 PHE A C 1
ATOM 717 O O . PHE A 1 96 ? 22.922 -2.436 1.534 1 95.12 96 PHE A O 1
ATOM 724 N N . ALA A 1 97 ? 24.188 -2.318 3.307 1 91.5 97 ALA A N 1
ATOM 725 C CA . ALA A 1 97 ? 25.438 -2.031 2.602 1 91.5 97 ALA A CA 1
ATOM 726 C C . ALA A 1 97 ? 25.797 -3.158 1.635 1 91.5 97 ALA A C 1
ATOM 728 O O . ALA A 1 97 ? 26.359 -2.912 0.564 1 91.5 97 ALA A O 1
ATOM 729 N N . ASP A 1 98 ? 25.422 -4.402 1.956 1 91.62 98 ASP A N 1
ATOM 730 C CA . ASP A 1 98 ? 25.812 -5.555 1.15 1 91.62 98 ASP A CA 1
ATOM 731 C C . ASP A 1 98 ? 24.875 -5.73 -0.044 1 91.62 98 ASP A C 1
ATOM 733 O O . ASP A 1 98 ? 25.172 -6.5 -0.962 1 91.62 98 ASP A O 1
ATOM 737 N N . LEU A 1 99 ? 23.781 -5.051 -0.011 1 94.88 99 LEU A N 1
ATOM 738 C CA . LEU A 1 99 ? 22.828 -5.148 -1.108 1 94.88 99 LEU A CA 1
ATOM 739 C C . LEU A 1 99 ? 23.203 -4.195 -2.238 1 94.88 99 LEU A C 1
ATOM 741 O O . LEU A 1 99 ? 22.531 -3.18 -2.443 1 94.88 99 LEU A O 1
ATOM 745 N N . ARG A 1 100 ? 24.094 -4.617 -2.994 1 93.44 100 ARG A N 1
ATOM 746 C CA . ARG A 1 100 ? 24.766 -3.746 -3.959 1 93.44 100 ARG A CA 1
ATOM 747 C C . ARG A 1 100 ? 23.828 -3.424 -5.129 1 93.44 100 ARG A C 1
ATOM 749 O O . ARG A 1 100 ? 24.047 -2.441 -5.844 1 93.44 100 ARG A O 1
ATOM 756 N N . ALA A 1 101 ? 22.797 -4.18 -5.344 1 95.12 101 ALA A N 1
ATOM 757 C CA . ALA A 1 101 ? 21.906 -3.984 -6.492 1 95.12 101 ALA A CA 1
ATOM 758 C C . ALA A 1 101 ? 20.531 -3.504 -6.051 1 95.12 101 ALA A C 1
ATOM 760 O O . ALA A 1 101 ? 19.609 -3.412 -6.867 1 95.12 101 ALA A O 1
ATOM 761 N N . LEU A 1 102 ? 20.375 -3.115 -4.773 1 96.38 102 LEU A N 1
ATOM 762 C CA . LEU A 1 102 ? 19.062 -2.814 -4.207 1 96.38 102 LEU A CA 1
ATOM 763 C C . LEU A 1 102 ? 18.469 -1.565 -4.844 1 96.38 102 LEU A C 1
ATOM 765 O O . LEU A 1 102 ? 19.094 -0.509 -4.863 1 96.38 102 LEU A O 1
ATOM 769 N N . ARG A 1 103 ? 17.266 -1.707 -5.371 1 96.5 103 ARG A N 1
ATOM 770 C CA . ARG A 1 103 ? 16.578 -0.6 -6.023 1 96.5 103 ARG A CA 1
ATOM 771 C C . ARG A 1 103 ? 15.289 -0.244 -5.289 1 96.5 103 ARG A C 1
ATOM 773 O O . ARG A 1 103 ? 14.898 0.923 -5.242 1 96.5 103 ARG A O 1
ATOM 780 N N . TYR A 1 104 ? 14.688 -1.22 -4.781 1 97.19 104 TYR A N 1
ATOM 781 C CA . TYR A 1 104 ? 13.414 -1.044 -4.098 1 97.19 104 TYR A CA 1
ATOM 782 C C . TYR A 1 104 ? 13.469 -1.598 -2.68 1 97.19 104 TYR A C 1
ATOM 784 O O . TYR A 1 104 ? 13.812 -2.764 -2.477 1 97.19 104 TYR A O 1
ATOM 792 N N . LEU A 1 105 ? 13.148 -0.72 -1.721 1 97.75 105 LEU A N 1
ATOM 793 C CA . LEU A 1 105 ? 13.133 -1.119 -0.318 1 97.75 105 LEU A CA 1
ATOM 794 C C . LEU A 1 105 ? 11.797 -0.771 0.33 1 97.75 105 LEU A C 1
ATOM 796 O O . LEU A 1 105 ? 11.391 0.393 0.344 1 97.75 105 LEU A O 1
ATOM 800 N N . ASP A 1 106 ? 11.133 -1.805 0.785 1 97.94 106 ASP A N 1
ATOM 801 C CA . ASP A 1 106 ? 9.852 -1.622 1.463 1 97.94 106 ASP A CA 1
ATOM 802 C C . ASP A 1 106 ? 9.969 -1.954 2.949 1 97.94 106 ASP A C 1
ATOM 804 O O . ASP A 1 106 ? 10.109 -3.119 3.32 1 97.94 106 ASP A O 1
ATOM 808 N N . LEU A 1 107 ? 9.859 -0.921 3.811 1 97.75 107 LEU A N 1
ATOM 809 C CA . LEU A 1 107 ? 9.875 -1.068 5.262 1 97.75 107 LEU A CA 1
ATOM 810 C C . LEU A 1 107 ? 8.547 -0.635 5.867 1 97.75 107 LEU A C 1
ATOM 812 O O . LEU A 1 107 ? 8.484 -0.263 7.039 1 97.75 107 LEU A O 1
ATOM 816 N N . SER A 1 108 ? 7.496 -0.718 5.094 1 96.31 108 SER A N 1
ATOM 817 C CA . SER A 1 108 ? 6.199 -0.226 5.543 1 96.31 108 SER A CA 1
ATOM 818 C C . SER A 1 108 ? 5.656 -1.067 6.695 1 96.31 108 SER A C 1
ATOM 820 O O . SER A 1 108 ? 6.016 -2.238 6.836 1 96.31 108 SER A O 1
ATOM 822 N N . SER A 1 109 ? 4.828 -0.419 7.543 1 93.06 109 SER A N 1
ATOM 823 C CA . SER A 1 109 ? 4.094 -1.075 8.617 1 93.06 109 SER A CA 1
ATOM 824 C C . SER A 1 109 ? 5.043 -1.726 9.617 1 93.06 109 SER A C 1
ATOM 826 O O . SER A 1 109 ? 4.867 -2.891 9.984 1 93.06 109 SER A O 1
ATOM 828 N N . ASN A 1 110 ? 6.102 -1.031 9.906 1 94.31 110 ASN A N 1
ATOM 829 C CA . ASN A 1 110 ? 6.988 -1.369 11.016 1 94.31 110 ASN A CA 1
ATOM 830 C C . ASN A 1 110 ? 6.855 -0.37 12.164 1 94.31 110 ASN A C 1
ATOM 832 O O . ASN A 1 110 ? 5.867 0.359 12.242 1 94.31 110 ASN A O 1
ATOM 836 N N . GLN A 1 111 ? 7.785 -0.491 13.117 1 92.12 111 GLN A N 1
ATOM 837 C CA . GLN A 1 111 ? 7.727 0.374 14.289 1 92.12 111 GLN A CA 1
ATOM 838 C C . GLN A 1 111 ? 9.086 1.016 14.57 1 92.12 111 GLN A C 1
ATOM 840 O O . GLN A 1 111 ? 9.617 0.89 15.672 1 92.12 111 GLN A O 1
ATOM 845 N N . LEU A 1 112 ? 9.508 1.808 13.648 1 96.06 112 LEU A N 1
ATOM 846 C CA . LEU A 1 112 ? 10.852 2.367 13.742 1 96.06 112 LEU A CA 1
ATOM 847 C C . LEU A 1 112 ? 10.914 3.459 14.805 1 96.06 112 LEU A C 1
ATOM 849 O O . LEU A 1 112 ? 10.133 4.41 14.766 1 96.06 112 LEU A O 1
ATOM 853 N N . THR A 1 113 ? 11.797 3.289 15.711 1 95 113 THR A N 1
ATOM 854 C CA . THR A 1 113 ? 12.016 4.273 16.766 1 95 113 THR A CA 1
ATOM 855 C C . THR A 1 113 ? 13.367 4.965 16.578 1 95 113 THR A C 1
ATOM 857 O O . THR A 1 113 ? 13.578 6.07 17.094 1 95 113 THR A O 1
ATOM 860 N N . ALA A 1 114 ? 14.211 4.211 15.891 1 95.81 114 ALA A N 1
ATOM 861 C CA . ALA A 1 114 ? 15.547 4.773 15.664 1 95.81 114 ALA A CA 1
ATOM 862 C C . ALA A 1 114 ? 16.078 4.387 14.289 1 95.81 114 ALA A C 1
ATOM 864 O O . ALA A 1 114 ? 15.938 3.236 13.859 1 95.81 114 ALA A O 1
ATOM 865 N N . ILE A 1 115 ? 16.594 5.367 13.617 1 95.56 115 ILE A N 1
ATOM 866 C CA . ILE A 1 115 ? 17.219 5.168 12.32 1 95.56 115 ILE A CA 1
ATOM 867 C C . ILE A 1 115 ? 18.625 5.785 12.32 1 95.56 115 ILE A C 1
ATOM 869 O O . ILE A 1 115 ? 18.766 6.984 12.555 1 95.56 115 ILE A O 1
ATOM 873 N N . HIS A 1 116 ? 19.562 4.953 12.102 1 95.56 116 HIS A N 1
ATOM 874 C CA . HIS A 1 116 ? 20.922 5.477 12.008 1 95.56 116 HIS A CA 1
ATOM 875 C C . HIS A 1 116 ? 21.094 6.348 10.773 1 95.56 116 HIS A C 1
ATOM 877 O O . HIS A 1 116 ? 20.531 6.055 9.719 1 95.56 116 HIS A O 1
ATOM 883 N N . GLN A 1 117 ? 21.953 7.352 10.883 1 93.38 117 GLN A N 1
ATOM 884 C CA . GLN A 1 117 ? 22.172 8.297 9.797 1 93.38 117 GLN A CA 1
ATOM 885 C C . GLN A 1 117 ? 22.656 7.586 8.539 1 93.38 117 GLN A C 1
ATOM 887 O O . GLN A 1 117 ? 22.297 7.973 7.422 1 93.38 117 GLN A O 1
ATOM 892 N N . GLU A 1 118 ? 23.375 6.5 8.742 1 93.12 118 GLU A N 1
ATOM 893 C CA . GLU A 1 118 ? 23.906 5.73 7.625 1 93.12 118 GLU A CA 1
ATOM 894 C C . GLU A 1 118 ? 23.125 4.434 7.426 1 93.12 118 GLU A C 1
ATOM 896 O O . GLU A 1 118 ? 23.625 3.486 6.82 1 93.12 118 GLU A O 1
ATOM 901 N N . GLY A 1 119 ? 21.953 4.465 7.945 1 92.38 119 GLY A N 1
ATOM 902 C CA . GLY A 1 119 ? 21.172 3.24 7.895 1 92.38 119 GLY A CA 1
ATOM 903 C C . GLY A 1 119 ? 20.812 2.814 6.48 1 92.38 119 GLY A C 1
ATOM 904 O O . GLY A 1 119 ? 20.75 1.62 6.188 1 92.38 119 GLY A O 1
ATOM 905 N N . PHE A 1 120 ? 20.578 3.768 5.586 1 92.12 120 PHE A N 1
ATOM 906 C CA . PHE A 1 120 ? 20.172 3.477 4.215 1 92.12 120 PHE A CA 1
ATOM 907 C C . PHE A 1 120 ? 21.328 3.701 3.25 1 92.12 120 PHE A C 1
ATOM 909 O O . PHE A 1 120 ? 21.125 3.779 2.037 1 92.12 120 PHE A O 1
ATOM 916 N N . SER A 1 121 ? 22.484 3.855 3.842 1 86.25 121 SER A N 1
ATOM 917 C CA . SER A 1 121 ? 23.656 4.086 3 1 86.25 121 SER A CA 1
ATOM 918 C C . SER A 1 121 ? 24.031 2.828 2.232 1 86.25 121 SER A C 1
ATOM 920 O O . SER A 1 121 ? 24.094 1.738 2.807 1 86.25 121 SER A O 1
ATOM 922 N N . MET A 1 122 ? 24.062 3.021 0.918 1 83.12 122 MET A N 1
ATOM 923 C CA . MET A 1 122 ? 24.5 1.923 0.066 1 83.12 122 MET A CA 1
ATOM 924 C C . MET A 1 122 ? 25.734 2.322 -0.74 1 83.12 122 MET A C 1
ATOM 926 O O . MET A 1 122 ? 25.906 3.492 -1.088 1 83.12 122 MET A O 1
ATOM 930 N N . HIS A 1 123 ? 26.547 1.36 -0.982 1 77.31 123 HIS A N 1
ATOM 931 C CA . HIS A 1 123 ? 27.797 1.614 -1.687 1 77.31 123 HIS A CA 1
ATOM 932 C C . HIS A 1 123 ? 27.547 2.133 -3.098 1 77.31 123 HIS A C 1
ATOM 934 O O . HIS A 1 123 ? 28.219 3.059 -3.555 1 77.31 123 HIS A O 1
ATOM 940 N N . ASN A 1 124 ? 26.5 1.713 -3.818 1 81.38 124 ASN A N 1
ATOM 941 C CA . ASN A 1 124 ? 26.312 2.021 -5.23 1 81.38 124 ASN A CA 1
ATOM 942 C C . ASN A 1 124 ? 25.141 2.992 -5.438 1 81.38 124 ASN A C 1
ATOM 944 O O . ASN A 1 124 ? 24.859 3.391 -6.57 1 81.38 124 ASN A O 1
ATOM 948 N N . HIS A 1 125 ? 24.625 3.471 -4.43 1 86 125 HIS A N 1
ATOM 949 C CA . HIS A 1 125 ? 23.531 4.445 -4.508 1 86 125 HIS A CA 1
ATOM 950 C C . HIS A 1 125 ? 22.469 4.012 -5.516 1 86 125 HIS A C 1
ATOM 952 O O . HIS A 1 125 ? 22.078 4.789 -6.387 1 86 125 HIS A O 1
ATOM 958 N N . THR A 1 126 ? 22.078 2.797 -5.402 1 91.69 126 THR A N 1
ATOM 959 C CA . THR A 1 126 ? 21.203 2.205 -6.414 1 91.69 126 THR A CA 1
ATOM 960 C C . THR A 1 126 ? 19.75 2.326 -6.008 1 91.69 126 THR A C 1
ATOM 962 O O . THR A 1 126 ? 18.844 2.127 -6.828 1 91.69 126 THR A O 1
ATOM 965 N N . LEU A 1 127 ? 19.516 2.766 -4.758 1 95.19 127 LEU A N 1
ATOM 966 C CA . LEU A 1 127 ? 18.156 2.775 -4.246 1 95.19 127 LEU A CA 1
ATOM 967 C C . LEU A 1 127 ? 17.297 3.799 -4.988 1 95.19 127 LEU A C 1
ATOM 969 O O . LEU A 1 127 ? 17.688 4.961 -5.113 1 95.19 127 LEU A O 1
ATOM 973 N N . ARG A 1 128 ? 16.125 3.332 -5.492 1 97 128 ARG A N 1
ATOM 974 C CA . ARG A 1 128 ? 15.25 4.195 -6.277 1 97 128 ARG A CA 1
ATOM 975 C C . ARG A 1 128 ? 13.93 4.43 -5.562 1 97 128 A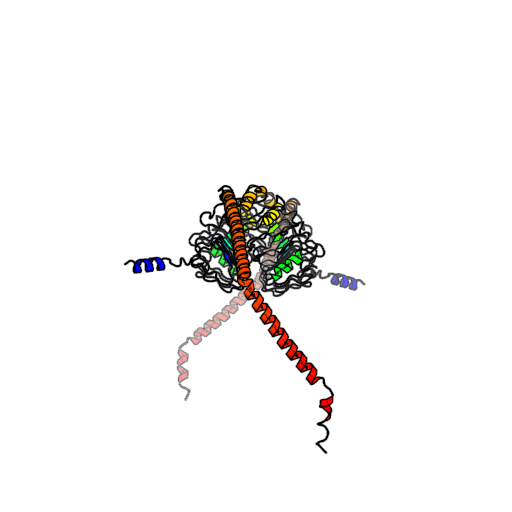RG A C 1
ATOM 977 O O . ARG A 1 128 ? 13.344 5.508 -5.664 1 97 128 ARG A O 1
ATOM 984 N N . GLU A 1 129 ? 13.469 3.447 -4.918 1 97.81 129 GLU A N 1
ATOM 985 C CA . GLU A 1 129 ? 12.188 3.527 -4.219 1 97.81 129 GLU A CA 1
ATOM 986 C C . GLU A 1 129 ? 12.336 3.109 -2.758 1 97.81 129 GLU A C 1
ATOM 988 O O . GLU A 1 129 ? 12.898 2.057 -2.459 1 97.81 129 GLU A O 1
ATOM 993 N N . LEU A 1 130 ? 11.828 3.971 -1.856 1 97.88 130 LEU A N 1
ATOM 994 C CA . LEU A 1 130 ? 11.828 3.699 -0.424 1 97.88 130 LEU A CA 1
ATOM 995 C C . LEU A 1 130 ? 10.438 3.893 0.168 1 97.88 130 LEU A C 1
ATOM 997 O O . LEU A 1 130 ? 9.875 4.984 0.087 1 97.88 130 LEU A O 1
ATOM 1001 N N . ASN A 1 131 ? 9.875 2.828 0.688 1 98.25 131 ASN A N 1
ATOM 1002 C CA . ASN A 1 131 ? 8.562 2.879 1.31 1 98.25 131 ASN A CA 1
ATOM 1003 C C . ASN A 1 131 ? 8.656 2.799 2.83 1 98.25 131 ASN A C 1
ATOM 1005 O O . ASN A 1 131 ? 9.016 1.758 3.381 1 98.25 131 ASN A O 1
ATOM 1009 N N . LEU A 1 132 ? 8.328 3.873 3.445 1 97.81 132 LEU A N 1
ATOM 1010 C CA . LEU A 1 132 ? 8.32 3.955 4.902 1 97.81 132 LEU A CA 1
ATOM 1011 C C . LEU A 1 132 ? 6.93 4.293 5.426 1 97.81 132 LEU A C 1
ATOM 1013 O O . LEU A 1 132 ? 6.793 4.914 6.484 1 97.81 132 LEU A O 1
ATOM 1017 N N . SER A 1 133 ? 5.918 3.898 4.688 1 96.25 133 SER A N 1
ATOM 1018 C CA . SER A 1 133 ? 4.555 4.176 5.125 1 96.25 133 SER A CA 1
ATOM 1019 C C . SER A 1 133 ? 4.215 3.406 6.398 1 96.25 133 SER A C 1
ATOM 1021 O O . SER A 1 133 ? 4.613 2.25 6.555 1 96.25 133 SER A O 1
ATOM 1023 N N . ARG A 1 134 ? 3.555 4.074 7.352 1 92.38 134 ARG A N 1
ATOM 1024 C CA . ARG A 1 134 ? 3.127 3.484 8.617 1 92.38 134 ARG A CA 1
ATOM 1025 C C . ARG A 1 134 ? 4.281 2.754 9.297 1 92.38 134 ARG A C 1
ATOM 1027 O O . ARG A 1 134 ? 4.113 1.633 9.781 1 92.38 134 ARG A O 1
ATOM 1034 N N . ALA A 1 135 ? 5.402 3.436 9.289 1 95.25 135 ALA A N 1
ATOM 1035 C CA . ALA A 1 135 ? 6.574 2.725 9.789 1 95.25 135 ALA A CA 1
ATOM 1036 C C . ALA A 1 135 ? 7.242 3.5 10.93 1 95.25 135 ALA A C 1
ATOM 1038 O O . ALA A 1 135 ? 8 2.93 11.711 1 95.25 135 ALA A O 1
ATOM 1039 N N . LEU A 1 136 ? 6.996 4.781 10.906 1 94.31 136 LEU A N 1
ATOM 1040 C CA . LEU A 1 136 ? 7.66 5.629 11.891 1 94.31 136 LEU A CA 1
ATOM 1041 C C . LEU A 1 136 ? 6.848 5.703 13.18 1 94.31 136 LEU A C 1
ATOM 1043 O O . LEU A 1 136 ? 5.742 6.25 13.188 1 94.31 136 LEU A O 1
ATOM 1047 N N . TYR A 1 137 ? 7.43 5.203 14.211 1 87.62 137 TYR A N 1
ATOM 1048 C CA . TYR A 1 137 ? 6.676 5.008 15.445 1 87.62 137 TYR A CA 1
ATOM 1049 C C . TYR A 1 137 ? 6.59 6.305 16.25 1 87.62 137 TYR A C 1
ATOM 1051 O O . TYR A 1 137 ? 5.57 6.582 16.875 1 87.62 137 TYR A O 1
ATOM 1059 N N . ASN A 1 138 ? 7.676 7.012 16.25 1 86.06 138 ASN A N 1
ATOM 1060 C CA . ASN A 1 138 ? 7.707 8.203 17.094 1 86.06 138 ASN A CA 1
ATOM 1061 C C . ASN A 1 138 ? 8.461 9.352 16.422 1 86.06 138 ASN A C 1
ATOM 1063 O O . ASN A 1 138 ? 8.93 9.211 15.297 1 86.06 138 ASN A O 1
ATOM 1067 N N . HIS A 1 139 ? 8.523 10.422 17.188 1 86.94 139 HIS A N 1
ATOM 1068 C CA . HIS A 1 139 ? 9.102 11.648 16.656 1 86.94 139 HIS A CA 1
ATOM 1069 C C . HIS A 1 139 ? 10.609 11.508 16.469 1 86.94 139 HIS A C 1
ATOM 1071 O O . HIS A 1 139 ? 11.172 12.094 15.539 1 86.94 139 HIS A O 1
ATOM 1077 N N . SER A 1 140 ? 11.18 10.758 17.328 1 90.88 140 SER A N 1
ATOM 1078 C CA . SER A 1 140 ? 12.617 10.562 17.203 1 90.88 140 SER A CA 1
ATOM 1079 C C . SER A 1 140 ? 12.977 9.914 15.867 1 90.88 140 SER A C 1
ATOM 1081 O O . SER A 1 140 ? 13.969 10.281 15.234 1 90.88 140 SER A O 1
ATOM 1083 N N . ALA A 1 141 ? 12.156 9.07 15.492 1 93.38 141 ALA A N 1
ATOM 1084 C CA . ALA A 1 141 ? 12.391 8.391 14.227 1 93.38 141 ALA A CA 1
ATOM 1085 C C . ALA A 1 141 ? 12.32 9.359 13.055 1 93.38 141 ALA A C 1
ATOM 1087 O O . ALA A 1 141 ? 13.062 9.227 12.078 1 93.38 141 ALA A O 1
ATOM 1088 N N . VAL A 1 142 ? 11.523 10.32 13.195 1 93.5 142 VAL A N 1
ATOM 1089 C CA . VAL A 1 142 ? 11.344 11.297 12.133 1 93.5 142 VAL A CA 1
ATOM 1090 C C . VAL A 1 142 ? 12.602 12.156 12 1 93.5 142 VAL A C 1
ATOM 1092 O O . VAL A 1 142 ? 13.078 12.391 10.891 1 93.5 142 VAL A O 1
ATOM 1095 N N . THR A 1 143 ? 13.078 12.57 13.086 1 94.31 143 THR A N 1
ATOM 1096 C CA . THR A 1 143 ? 14.305 13.367 13.086 1 94.31 143 THR A CA 1
ATOM 1097 C C . THR A 1 143 ? 15.477 12.555 12.547 1 94.31 143 THR A C 1
ATOM 1099 O O . THR A 1 143 ? 16.281 13.062 11.766 1 94.31 143 THR A O 1
ATOM 1102 N N . ASP A 1 144 ? 15.562 11.344 13 1 95.88 144 ASP A N 1
ATOM 1103 C CA . ASP A 1 144 ? 16.609 10.453 12.508 1 95.88 144 ASP A CA 1
ATOM 1104 C C . ASP A 1 144 ? 16.5 10.258 11 1 95.88 144 ASP A C 1
ATOM 1106 O O . ASP A 1 144 ? 17.516 10.273 10.297 1 95.88 144 ASP A O 1
ATOM 1110 N N . LEU A 1 145 ? 15.297 10.055 10.578 1 95.5 145 LEU A N 1
ATOM 1111 C CA . LEU A 1 145 ? 15.086 9.852 9.148 1 95.5 145 LEU A CA 1
ATOM 1112 C C . LEU A 1 145 ? 15.531 11.078 8.352 1 95.5 145 LEU A C 1
ATOM 1114 O O . LEU A 1 145 ? 16.156 10.945 7.297 1 95.5 145 LEU A O 1
ATOM 1118 N N . ALA A 1 146 ? 15.164 12.242 8.828 1 94.69 146 ALA A N 1
ATOM 1119 C CA . ALA A 1 146 ? 15.57 13.477 8.156 1 94.69 146 ALA A CA 1
ATOM 1120 C C . ALA A 1 146 ? 17.078 13.539 7.992 1 94.69 146 ALA A C 1
ATOM 1122 O O . ALA A 1 146 ? 17.578 13.914 6.93 1 94.69 146 ALA A O 1
ATOM 1123 N N . ALA A 1 147 ? 17.75 13.141 9.016 1 94.56 147 ALA A N 1
ATOM 1124 C CA . ALA A 1 147 ? 19.219 13.125 8.969 1 94.56 147 ALA A CA 1
ATOM 1125 C C . ALA A 1 147 ? 19.719 12.094 7.953 1 94.56 147 ALA A C 1
ATOM 1127 O O . ALA A 1 147 ? 20.672 12.359 7.211 1 94.56 147 ALA A O 1
ATOM 1128 N N . ALA A 1 148 ? 19.094 11.016 7.906 1 94.88 148 ALA A N 1
ATOM 1129 C CA . ALA A 1 148 ? 19.5 9.945 6.988 1 94.88 148 ALA A CA 1
ATOM 1130 C C . ALA A 1 148 ? 19.25 10.352 5.535 1 94.88 148 ALA A C 1
ATOM 1132 O O . ALA A 1 148 ? 20.078 10.078 4.664 1 94.88 148 ALA A O 1
ATOM 1133 N N . LEU A 1 149 ? 18.141 11.023 5.297 1 94.75 149 LEU A N 1
ATOM 1134 C CA . LEU A 1 149 ? 17.766 11.422 3.943 1 94.75 149 LEU A CA 1
ATOM 1135 C C . LEU A 1 149 ? 18.703 12.508 3.414 1 94.75 149 LEU A C 1
ATOM 1137 O O . LEU A 1 149 ? 18.797 12.711 2.201 1 94.75 149 LEU A O 1
ATOM 1141 N N . ARG A 1 150 ? 19.312 13.18 4.273 1 91.62 150 ARG A N 1
ATOM 1142 C CA . ARG A 1 150 ? 20.219 14.258 3.869 1 91.62 150 ARG A CA 1
ATOM 1143 C C . ARG A 1 150 ? 21.578 13.711 3.453 1 91.62 150 ARG A C 1
ATOM 1145 O O . ARG A 1 150 ? 22.438 14.453 2.975 1 91.62 150 ARG A O 1
ATOM 1152 N N . GLN A 1 151 ? 21.609 12.406 3.631 1 86.81 151 GLN A N 1
ATOM 1153 C CA . GLN A 1 151 ? 22.859 11.781 3.197 1 86.81 151 GLN A CA 1
ATOM 1154 C C . GLN A 1 151 ? 22.922 11.664 1.678 1 86.81 151 GLN A C 1
ATOM 1156 O O . GLN A 1 151 ? 21.891 11.445 1.026 1 86.81 151 GLN A O 1
ATOM 1161 N N . ALA A 1 152 ? 24.125 11.711 1.17 1 77.25 152 ALA A N 1
ATOM 1162 C CA . ALA A 1 152 ? 24.328 11.719 -0.275 1 77.25 152 ALA A CA 1
ATOM 1163 C C . ALA A 1 152 ? 23.953 10.367 -0.886 1 77.25 152 ALA A C 1
ATOM 1165 O O . ALA A 1 152 ? 23.578 10.289 -2.057 1 77.25 152 ALA A O 1
ATOM 1166 N N . SER A 1 153 ? 23.969 9.383 -0.169 1 83.44 153 SER A N 1
ATOM 1167 C CA . SER A 1 153 ? 23.766 8.023 -0.667 1 83.44 153 SER A CA 1
ATOM 1168 C C . SER A 1 153 ? 22.359 7.84 -1.2 1 83.44 153 SER A C 1
ATOM 1170 O O . SER A 1 153 ? 22.109 6.938 -2.004 1 83.44 153 SER A O 1
ATOM 1172 N N . LEU A 1 154 ? 21.438 8.742 -0.899 1 89.06 154 LEU A N 1
ATOM 1173 C CA . LEU A 1 154 ? 20.047 8.57 -1.312 1 89.06 154 LEU A CA 1
ATOM 1174 C C . LEU A 1 154 ? 19.688 9.562 -2.412 1 89.06 154 LEU A C 1
ATOM 1176 O O . LEU A 1 154 ? 18.5 9.742 -2.725 1 89.06 154 LEU A O 1
ATOM 1180 N N . GLY A 1 155 ? 20.656 10.125 -2.979 1 91.12 155 GLY A N 1
ATOM 1181 C CA . GLY A 1 155 ? 20.453 11.117 -4.02 1 91.12 155 GLY A CA 1
ATOM 1182 C C . GLY A 1 155 ? 19.766 10.547 -5.254 1 91.12 155 GLY A C 1
ATOM 1183 O O . GLY A 1 155 ? 19.203 11.289 -6.059 1 91.12 155 GLY A O 1
ATOM 1184 N N . SER A 1 156 ? 19.781 9.219 -5.418 1 93.56 156 SER A N 1
ATOM 1185 C CA . SER A 1 156 ? 19.219 8.578 -6.602 1 93.56 156 SER A CA 1
ATOM 1186 C C . SER A 1 156 ? 17.766 8.172 -6.371 1 93.56 156 SER A C 1
ATOM 1188 O O . SER A 1 156 ? 17.109 7.66 -7.277 1 93.56 156 SER A O 1
ATOM 1190 N N . LEU A 1 157 ? 17.266 8.523 -5.199 1 95.94 157 LEU A N 1
ATOM 1191 C CA . LEU A 1 157 ? 15.906 8.141 -4.848 1 95.94 157 LEU A CA 1
ATOM 1192 C C . LEU A 1 157 ? 14.898 8.812 -5.773 1 95.94 157 LEU A C 1
ATOM 1194 O O . LEU A 1 157 ? 14.984 10.016 -6.02 1 95.94 157 LEU A O 1
ATOM 1198 N N . GLN A 1 158 ? 13.984 8.016 -6.266 1 97.94 158 GLN A N 1
ATOM 1199 C CA . GLN A 1 158 ? 12.953 8.531 -7.164 1 97.94 158 GLN A CA 1
ATOM 1200 C C . GLN A 1 158 ? 11.586 8.531 -6.492 1 97.94 158 GLN A C 1
ATOM 1202 O O . GLN A 1 158 ? 10.719 9.344 -6.836 1 97.94 158 GLN A O 1
ATOM 1207 N N . GLY A 1 159 ? 11.422 7.699 -5.625 1 98.31 159 GLY A N 1
ATOM 1208 C CA . GLY A 1 159 ? 10.164 7.621 -4.898 1 98.31 159 GLY A CA 1
ATOM 1209 C C . GLY A 1 159 ? 10.344 7.438 -3.404 1 98.31 159 GLY A C 1
ATOM 1210 O O . GLY A 1 159 ? 11.18 6.637 -2.969 1 98.31 159 GLY A O 1
ATOM 1211 N N . LEU A 1 160 ? 9.578 8.188 -2.611 1 98.25 160 LEU A N 1
ATOM 1212 C CA . LEU A 1 160 ? 9.578 8.117 -1.155 1 98.25 160 LEU A CA 1
ATOM 1213 C C . LEU A 1 160 ? 8.156 8.164 -0.605 1 98.25 160 LEU A C 1
ATOM 1215 O O . LEU A 1 160 ? 7.395 9.078 -0.915 1 98.25 160 LEU A O 1
ATOM 1219 N N . ASP A 1 161 ? 7.848 7.16 0.131 1 98.5 161 ASP A N 1
ATOM 1220 C CA . ASP A 1 161 ? 6.52 7.102 0.734 1 98.5 161 ASP A CA 1
ATOM 1221 C C . ASP A 1 161 ? 6.598 7.238 2.252 1 98.5 161 ASP A C 1
ATOM 1223 O O . ASP A 1 161 ? 7.145 6.367 2.934 1 98.5 161 ASP A O 1
ATOM 1227 N N . LEU A 1 162 ? 6.02 8.281 2.744 1 97.56 162 LEU A N 1
ATOM 1228 C CA . LEU A 1 162 ? 5.977 8.547 4.18 1 97.56 162 LEU A CA 1
ATOM 1229 C C . LEU A 1 162 ? 4.535 8.656 4.668 1 97.56 162 LEU A C 1
ATOM 1231 O O . LEU A 1 162 ? 4.27 9.289 5.691 1 97.56 162 LEU A O 1
ATOM 1235 N N . SER A 1 163 ? 3.646 8.008 3.984 1 96 163 SER A N 1
ATOM 1236 C CA . SER A 1 163 ? 2.229 8.141 4.305 1 96 163 SER A CA 1
ATOM 1237 C C . SER A 1 163 ? 1.886 7.41 5.598 1 96 163 SER A C 1
ATOM 1239 O O . SER A 1 163 ? 2.533 6.422 5.953 1 96 163 SER A O 1
ATOM 1241 N N . GLY A 1 164 ? 0.936 7.949 6.348 1 92.19 164 GLY A N 1
ATOM 1242 C CA . GLY A 1 164 ? 0.324 7.258 7.469 1 92.19 164 GLY A CA 1
ATOM 1243 C C . GLY A 1 164 ? 1.236 7.156 8.68 1 92.19 164 GLY A C 1
ATOM 1244 O O . GLY A 1 164 ? 1.193 6.168 9.414 1 92.19 164 GLY A O 1
ATOM 1245 N N . ASN A 1 165 ? 2.096 8.156 8.875 1 91.94 165 ASN A N 1
ATOM 1246 C CA . ASN A 1 165 ? 3.016 8.109 10.008 1 91.94 165 ASN A CA 1
ATOM 1247 C C . ASN A 1 165 ? 2.605 9.086 11.109 1 91.94 165 ASN A C 1
ATOM 1249 O O . ASN A 1 165 ? 3.289 9.211 12.125 1 91.94 165 ASN A O 1
ATOM 1253 N N . GLY A 1 166 ? 1.538 9.789 10.883 1 88.38 166 GLY A N 1
ATOM 1254 C CA . GLY A 1 166 ? 1.084 10.742 11.883 1 88.38 166 GLY A CA 1
ATOM 1255 C C . GLY A 1 166 ? 2.004 11.945 12.023 1 88.38 166 GLY A C 1
ATOM 1256 O O . GLY A 1 166 ? 2.084 12.547 13.094 1 88.38 166 GLY A O 1
ATOM 1257 N N . LEU A 1 167 ? 2.607 12.32 10.992 1 91.81 167 LEU A N 1
ATOM 1258 C CA . LEU A 1 167 ? 3.533 13.453 11.016 1 91.81 167 LEU A CA 1
ATOM 1259 C C . LEU A 1 167 ? 2.785 14.766 11.234 1 91.81 167 LEU A C 1
ATOM 1261 O O . LEU A 1 167 ? 1.812 15.055 10.539 1 91.81 167 LEU A O 1
ATOM 1265 N N . VAL A 1 168 ? 3.289 15.461 12.211 1 89.56 168 VAL A N 1
ATOM 1266 C CA . VAL A 1 168 ? 2.664 16.75 12.484 1 89.56 168 VAL A CA 1
ATOM 1267 C C . VAL A 1 168 ? 3.453 17.859 11.805 1 89.56 168 VAL A C 1
ATOM 1269 O O . VAL A 1 168 ? 2.875 18.859 11.359 1 89.56 168 VAL A O 1
ATOM 1272 N N . LEU A 1 169 ? 4.707 17.609 11.773 1 89.25 169 LEU A N 1
ATOM 1273 C CA . LEU A 1 169 ? 5.621 18.562 11.148 1 89.25 169 LEU A CA 1
ATOM 1274 C C . LEU A 1 169 ? 6.777 17.828 10.477 1 89.25 169 LEU A C 1
ATOM 1276 O O . LEU A 1 169 ? 7.129 16.719 10.867 1 89.25 169 LEU A O 1
ATOM 1280 N N . LEU A 1 170 ? 7.254 18.5 9.484 1 90.25 170 LEU A N 1
ATOM 1281 C CA . LEU A 1 170 ? 8.453 18 8.828 1 90.25 170 LEU A CA 1
ATOM 1282 C C . LEU A 1 170 ? 9.656 18.891 9.133 1 90.25 170 LEU A C 1
ATOM 1284 O O . LEU A 1 170 ? 9.57 20.125 9.016 1 90.25 170 LEU A O 1
ATOM 1288 N N . PRO A 1 171 ? 10.734 18.219 9.547 1 90.5 171 PRO A N 1
ATOM 1289 C CA . PRO A 1 171 ? 11.93 19.047 9.734 1 90.5 171 PRO A CA 1
ATOM 1290 C C . PRO A 1 171 ? 12.344 19.797 8.461 1 90.5 171 PRO A C 1
ATOM 1292 O O . PRO A 1 171 ? 12.156 19.281 7.359 1 90.5 171 PRO A O 1
ATOM 1295 N N . PRO A 1 172 ? 12.898 21 8.688 1 90.62 172 PRO A N 1
ATOM 1296 C CA . PRO A 1 172 ? 13.344 21.75 7.512 1 90.62 172 PRO A CA 1
ATOM 1297 C C . PRO A 1 172 ? 14.438 21.016 6.73 1 90.62 172 PRO A C 1
ATOM 1299 O O . PRO A 1 172 ? 15.273 20.328 7.324 1 90.62 172 PRO A O 1
ATOM 1302 N N . ARG A 1 173 ? 14.43 21.109 5.477 1 92.88 173 ARG A N 1
ATOM 1303 C CA . ARG A 1 173 ? 15.445 20.609 4.555 1 92.88 173 ARG A CA 1
ATOM 1304 C C . ARG A 1 173 ? 15.539 19.094 4.613 1 92.88 173 ARG A C 1
ATOM 1306 O O . ARG A 1 173 ? 16.609 18.516 4.379 1 92.88 173 ARG A O 1
ATOM 1313 N N . THR A 1 174 ? 14.461 18.484 5.008 1 93.81 174 THR A N 1
ATOM 1314 C CA . THR A 1 174 ? 14.414 17.031 5.09 1 93.81 174 THR A CA 1
ATOM 1315 C C . THR A 1 174 ? 14.742 16.406 3.738 1 93.81 174 THR A C 1
ATOM 1317 O O . THR A 1 174 ? 15.43 15.383 3.672 1 93.81 174 THR A O 1
ATOM 1320 N N . PHE A 1 175 ? 14.344 17.078 2.641 1 96 175 PHE A N 1
ATOM 1321 C CA . PHE A 1 175 ? 14.453 16.469 1.318 1 96 175 PHE A CA 1
ATOM 1322 C C . PHE A 1 175 ? 15.492 17.188 0.472 1 96 175 PHE A C 1
ATOM 1324 O O . PHE A 1 175 ? 15.508 17.047 -0.753 1 96 175 PHE A O 1
ATOM 1331 N N . SER A 1 176 ? 16.375 17.922 1.053 1 94.81 176 SER A N 1
ATOM 1332 C CA . SER A 1 176 ? 17.266 18.859 0.366 1 94.81 176 SER A CA 1
ATOM 1333 C C . SER A 1 176 ? 18.25 18.125 -0.545 1 94.81 176 SER A C 1
ATOM 1335 O O . SER A 1 176 ? 18.734 18.703 -1.525 1 94.81 176 SER A O 1
ATOM 1337 N N . ARG A 1 177 ? 18.516 16.859 -0.319 1 93.88 177 ARG A N 1
ATOM 1338 C CA . ARG A 1 177 ? 19.516 16.156 -1.109 1 93.88 177 ARG A CA 1
ATOM 1339 C C . ARG A 1 177 ? 18.844 15.148 -2.053 1 93.88 177 ARG A C 1
ATOM 1341 O O . ARG A 1 177 ? 19.531 14.344 -2.684 1 93.88 177 ARG A O 1
ATOM 1348 N N . LEU A 1 178 ? 17.531 15.234 -2.115 1 95.56 178 LEU A N 1
ATOM 1349 C CA . LEU A 1 178 ? 16.812 14.289 -2.957 1 95.56 178 LEU A CA 1
ATOM 1350 C C . LEU A 1 178 ? 16.406 14.938 -4.281 1 95.56 178 LEU A C 1
ATOM 1352 O O . LEU A 1 178 ? 15.227 14.969 -4.625 1 95.56 178 LEU A O 1
ATOM 1356 N N . GLY A 1 179 ? 17.391 15.281 -5.023 1 94.69 179 GLY A N 1
ATOM 1357 C CA . GLY A 1 179 ? 17.156 16.031 -6.246 1 94.69 179 GLY A CA 1
ATOM 1358 C C . GLY A 1 179 ? 16.516 15.203 -7.348 1 94.69 179 GLY A C 1
ATOM 1359 O O . GLY A 1 179 ? 15.961 15.75 -8.297 1 94.69 179 GLY A O 1
ATOM 1360 N N . GLN A 1 180 ? 16.562 13.891 -7.242 1 96.06 180 GLN A N 1
ATOM 1361 C CA . GLN A 1 180 ? 16.047 13.023 -8.297 1 96.06 180 GLN A CA 1
ATOM 1362 C C . GLN A 1 180 ? 14.664 12.492 -7.938 1 96.06 180 GLN A C 1
ATOM 1364 O O . GLN A 1 180 ? 14.078 11.719 -8.695 1 96.06 180 GLN A O 1
ATOM 1369 N N . LEU A 1 181 ? 14.125 12.969 -6.777 1 97.12 181 LEU A N 1
ATOM 1370 C CA . LEU A 1 181 ? 12.844 12.469 -6.301 1 97.12 181 LEU A CA 1
ATOM 1371 C C . LEU A 1 181 ? 11.719 12.867 -7.25 1 97.12 181 LEU A C 1
ATOM 1373 O O . LEU A 1 181 ? 11.586 14.039 -7.613 1 97.12 181 LEU A O 1
ATOM 1377 N N . ARG A 1 182 ? 10.93 11.898 -7.637 1 98.19 182 ARG A N 1
ATOM 1378 C CA . ARG A 1 182 ? 9.82 12.125 -8.555 1 98.19 182 ARG A CA 1
ATOM 1379 C C . ARG A 1 182 ? 8.484 12.008 -7.84 1 98.19 182 ARG A C 1
ATOM 1381 O O . ARG A 1 182 ? 7.52 12.688 -8.188 1 98.19 182 ARG A O 1
ATOM 1388 N N . ARG A 1 183 ? 8.43 11.164 -6.914 1 98.44 183 ARG A N 1
ATOM 1389 C CA . ARG A 1 183 ? 7.191 10.922 -6.184 1 98.44 183 ARG A CA 1
ATOM 1390 C C . ARG A 1 183 ? 7.418 11 -4.68 1 98.44 183 ARG A C 1
ATOM 1392 O O . ARG A 1 183 ? 8.273 10.297 -4.137 1 98.44 183 ARG A O 1
ATOM 1399 N N . LEU A 1 184 ? 6.656 11.836 -4.027 1 98.25 184 LEU A N 1
ATOM 1400 C CA . LEU A 1 184 ? 6.68 11.992 -2.578 1 98.25 184 LEU A CA 1
ATOM 1401 C C . LEU A 1 184 ? 5.281 11.859 -1.993 1 98.25 184 LEU A C 1
ATOM 1403 O O . LEU A 1 184 ? 4.414 12.703 -2.238 1 98.25 184 LEU A O 1
ATOM 1407 N N . GLN A 1 185 ? 5.082 10.812 -1.223 1 98.38 185 GLN A N 1
ATOM 1408 C CA . GLN A 1 185 ? 3.773 10.547 -0.629 1 98.38 185 GLN A CA 1
ATOM 1409 C C . GLN A 1 185 ? 3.746 10.945 0.843 1 98.38 185 GLN A C 1
ATOM 1411 O O . GLN A 1 185 ? 4.441 10.352 1.667 1 98.38 185 GLN A O 1
ATOM 1416 N N . LEU A 1 186 ? 2.926 11.922 1.138 1 97.56 186 LEU A N 1
ATOM 1417 C CA . LEU A 1 186 ? 2.785 12.414 2.504 1 97.56 186 LEU A CA 1
ATOM 1418 C C . LEU A 1 186 ? 1.328 12.375 2.949 1 97.56 186 LEU A C 1
ATOM 1420 O O . LEU A 1 186 ? 0.93 13.109 3.854 1 97.56 186 LEU A O 1
ATOM 1424 N N . SER A 1 187 ? 0.579 11.516 2.354 1 95.38 187 SER A N 1
ATOM 1425 C CA . SER A 1 187 ? -0.845 11.43 2.66 1 95.38 187 SER A CA 1
ATOM 1426 C C . SER A 1 187 ? -1.077 10.828 4.043 1 95.38 187 SER A C 1
ATOM 1428 O O . SER A 1 187 ? -0.216 10.125 4.57 1 95.38 187 SER A O 1
ATOM 1430 N N . ASN A 1 188 ? -2.232 11.156 4.602 1 92.56 188 ASN A N 1
ATOM 1431 C CA . ASN A 1 188 ? -2.711 10.555 5.844 1 92.56 188 ASN A CA 1
ATOM 1432 C C . ASN A 1 188 ? -1.718 10.758 6.984 1 92.56 188 ASN A C 1
ATOM 1434 O O . ASN A 1 188 ? -1.387 9.812 7.699 1 92.56 188 ASN A O 1
ATOM 1438 N N . ASN A 1 189 ? -1.173 11.938 6.969 1 94.25 189 ASN A N 1
ATOM 1439 C CA . ASN A 1 189 ? -0.448 12.445 8.125 1 94.25 189 ASN A CA 1
ATOM 1440 C C . ASN A 1 189 ? -1.236 13.531 8.852 1 94.25 189 ASN A C 1
ATOM 1442 O O . ASN A 1 189 ? -2.457 13.617 8.711 1 94.25 189 ASN A O 1
ATOM 1446 N N . SER A 1 190 ? -0.63 14.227 9.781 1 92.38 190 SER A N 1
ATOM 1447 C CA . SER A 1 190 ? -1.293 15.289 10.531 1 92.38 190 SER A CA 1
ATOM 1448 C C . SER A 1 190 ? -0.568 16.625 10.367 1 92.38 190 SER A C 1
ATOM 1450 O O . SER A 1 190 ? -0.428 17.391 11.32 1 92.38 190 SER A O 1
ATOM 1452 N N . LEU A 1 191 ? -0.149 16.812 9.148 1 93.69 191 LEU A N 1
ATOM 1453 C CA . LEU A 1 191 ? 0.584 18.047 8.891 1 93.69 191 LEU A CA 1
ATOM 1454 C C . LEU A 1 191 ? -0.322 19.266 9.055 1 93.69 191 LEU A C 1
ATOM 1456 O O . LEU A 1 191 ? -1.419 19.297 8.492 1 93.69 191 LEU A O 1
ATOM 1460 N N . VAL A 1 192 ? 0.146 20.25 9.82 1 92 192 VAL A N 1
ATOM 1461 C CA . VAL A 1 192 ? -0.666 21.422 10.094 1 92 192 VAL A CA 1
ATOM 1462 C C . VAL A 1 192 ? -0.148 22.609 9.281 1 92 192 VAL A C 1
ATOM 1464 O O . VAL A 1 192 ? -0.854 23.609 9.109 1 92 192 VAL A O 1
ATOM 1467 N N . ALA A 1 193 ? 1.08 22.469 8.797 1 90.94 193 ALA A N 1
ATOM 1468 C CA . ALA A 1 193 ? 1.672 23.578 8.062 1 90.94 193 ALA A CA 1
ATOM 1469 C C . ALA A 1 193 ? 2.822 23.094 7.18 1 90.94 193 ALA A C 1
ATOM 1471 O O . ALA A 1 193 ? 3.35 22 7.375 1 90.94 193 ALA A O 1
ATOM 1472 N N . ILE A 1 194 ? 3.049 23.906 6.141 1 91.69 194 ILE A N 1
ATOM 1473 C CA . ILE A 1 194 ? 4.238 23.766 5.309 1 91.69 194 ILE A CA 1
ATOM 1474 C C . ILE A 1 194 ? 5.23 24.891 5.629 1 91.69 194 ILE A C 1
ATOM 1476 O O . ILE A 1 194 ? 4.961 26.062 5.359 1 91.69 194 ILE A O 1
ATOM 1480 N N . HIS A 1 195 ? 6.324 24.453 6.137 1 89 195 HIS A N 1
ATOM 1481 C CA . HIS A 1 195 ? 7.293 25.453 6.578 1 89 195 HIS A CA 1
ATOM 1482 C C . HIS A 1 195 ? 8.312 25.75 5.484 1 89 195 HIS A C 1
ATOM 1484 O O . HIS A 1 195 ? 8.383 25.047 4.48 1 89 195 HIS A O 1
ATOM 1490 N N . ASN A 1 196 ? 9.078 26.766 5.855 1 89.62 196 ASN A N 1
ATOM 1491 C CA . ASN A 1 196 ? 10.117 27.172 4.918 1 89.62 196 ASN A CA 1
ATOM 1492 C C . ASN A 1 196 ? 11.148 26.078 4.707 1 89.62 196 ASN A C 1
ATOM 1494 O O . ASN A 1 196 ? 11.547 25.406 5.66 1 89.62 196 ASN A O 1
ATOM 1498 N N . ALA A 1 197 ? 11.469 25.859 3.502 1 91.25 197 ALA A N 1
ATOM 1499 C CA . ALA A 1 197 ? 12.547 24.953 3.092 1 91.25 197 ALA A CA 1
ATOM 1500 C C . ALA A 1 197 ? 12.125 23.5 3.238 1 91.25 197 ALA A C 1
ATOM 1502 O O . ALA A 1 197 ? 12.969 22.594 3.184 1 91.25 197 ALA A O 1
ATOM 1503 N N . THR A 1 198 ? 10.859 23.25 3.389 1 90.69 198 THR A N 1
ATOM 1504 C CA . THR A 1 198 ? 10.375 21.891 3.516 1 90.69 198 THR A CA 1
ATOM 1505 C C . THR A 1 198 ? 10.641 21.094 2.236 1 90.69 198 THR A C 1
ATOM 1507 O O . THR A 1 198 ? 11.125 19.969 2.289 1 90.69 198 THR A O 1
ATOM 1510 N N . PHE A 1 199 ? 10.344 21.703 1.085 1 93.81 199 PHE A N 1
ATOM 1511 C CA . PHE A 1 199 ? 10.453 21 -0.184 1 93.81 199 PHE A CA 1
ATOM 1512 C C . PHE A 1 199 ? 11.633 21.516 -0.993 1 93.81 199 PHE A C 1
ATOM 1514 O O . PHE A 1 199 ? 11.656 21.391 -2.221 1 93.81 199 PHE A O 1
ATOM 1521 N N . TRP A 1 200 ? 12.547 22.016 -0.236 1 92.06 200 TRP A N 1
ATOM 1522 C CA . TRP A 1 200 ? 13.75 22.516 -0.893 1 92.06 200 TRP A CA 1
ATOM 1523 C C . TRP A 1 200 ? 14.531 21.375 -1.538 1 92.06 200 TRP A C 1
ATOM 1525 O O . TRP A 1 200 ? 14.742 20.328 -0.919 1 92.06 200 TRP A O 1
ATOM 1535 N N . GLY A 1 201 ? 14.891 21.562 -2.814 1 91.56 201 GLY A N 1
ATOM 1536 C CA . GLY A 1 201 ? 15.766 20.609 -3.459 1 91.56 201 GLY A CA 1
ATOM 1537 C C . GLY A 1 201 ? 15.031 19.625 -4.348 1 91.56 201 GLY A C 1
ATOM 1538 O O . GLY A 1 201 ? 15.648 18.844 -5.07 1 91.56 201 GLY A O 1
ATOM 1539 N N . LEU A 1 202 ? 13.711 19.625 -4.316 1 94.25 202 LEU A N 1
ATOM 1540 C CA . LEU A 1 202 ? 12.922 18.688 -5.094 1 94.25 202 LEU A CA 1
ATOM 1541 C C . LEU A 1 202 ? 12.695 19.203 -6.508 1 94.25 202 LEU A C 1
ATOM 1543 O O . LEU A 1 202 ? 11.578 19.609 -6.855 1 94.25 202 LEU A O 1
ATOM 1547 N N . GLN A 1 203 ? 13.633 18.922 -7.395 1 93.31 203 GLN A N 1
ATOM 1548 C CA . GLN A 1 203 ? 13.656 19.562 -8.703 1 93.31 203 GLN A CA 1
ATOM 1549 C C . GLN A 1 203 ? 12.961 18.703 -9.75 1 93.31 203 GLN A C 1
ATOM 1551 O O . GLN A 1 203 ? 12.586 19.188 -10.82 1 93.31 203 GLN A O 1
ATOM 1556 N N . ARG A 1 204 ? 12.727 17.516 -9.422 1 96.19 204 ARG A N 1
ATOM 1557 C CA . ARG A 1 204 ? 12.188 16.609 -10.445 1 96.19 204 ARG A CA 1
ATOM 1558 C C . ARG A 1 204 ? 10.859 16.016 -10 1 96.19 204 ARG A C 1
ATOM 1560 O O . ARG A 1 204 ? 10.398 15.023 -10.562 1 96.19 204 ARG A O 1
ATOM 1567 N N . LEU A 1 205 ? 10.258 16.625 -9.047 1 96.38 205 LEU A N 1
ATOM 1568 C CA . LEU A 1 205 ? 9.039 16.094 -8.445 1 96.38 205 LEU A CA 1
ATOM 1569 C C . LEU A 1 205 ? 7.898 16.062 -9.469 1 96.38 205 LEU A C 1
ATOM 1571 O O . LEU A 1 205 ? 7.672 17.047 -10.172 1 96.38 205 LEU A O 1
ATOM 1575 N N . GLU A 1 206 ? 7.25 14.945 -9.555 1 97.06 206 GLU A N 1
ATOM 1576 C CA . GLU A 1 206 ? 6.125 14.773 -10.469 1 97.06 206 GLU A CA 1
ATOM 1577 C C . GLU A 1 206 ? 4.832 14.508 -9.703 1 97.06 206 GLU A C 1
ATOM 1579 O O . GLU A 1 206 ? 3.736 14.664 -10.25 1 97.06 206 GLU A O 1
ATOM 1584 N N . GLU A 1 207 ? 4.961 14.102 -8.516 1 97.62 207 GLU A N 1
ATOM 1585 C CA . GLU A 1 207 ? 3.805 13.844 -7.668 1 97.62 207 GLU A CA 1
ATOM 1586 C C . GLU A 1 207 ? 4.109 14.156 -6.207 1 97.62 207 GLU A C 1
ATOM 1588 O O . GLU A 1 207 ? 5.094 13.664 -5.652 1 97.62 207 GLU A O 1
ATOM 1593 N N . LEU A 1 208 ? 3.309 14.953 -5.641 1 97.69 208 LEU A N 1
ATOM 1594 C CA . LEU A 1 208 ? 3.336 15.281 -4.219 1 97.69 208 LEU A CA 1
ATOM 1595 C C . LEU A 1 208 ? 1.95 15.133 -3.602 1 97.69 208 LEU A C 1
ATOM 1597 O O . LEU A 1 208 ? 1.062 15.945 -3.859 1 97.69 208 LEU A O 1
ATOM 1601 N N . ASP A 1 209 ? 1.794 14.172 -2.768 1 97.94 209 ASP A N 1
ATOM 1602 C CA . ASP A 1 209 ? 0.493 13.875 -2.174 1 97.94 209 ASP A CA 1
ATOM 1603 C C . ASP A 1 209 ? 0.399 14.43 -0.754 1 97.94 209 ASP A C 1
ATOM 1605 O O . ASP A 1 209 ? 1.033 13.906 0.164 1 97.94 209 ASP A O 1
ATOM 1609 N N . LEU A 1 210 ? -0.45 15.367 -0.536 1 96.88 210 LEU A N 1
ATOM 1610 C CA . LEU A 1 210 ? -0.656 15.984 0.772 1 96.88 210 LEU A CA 1
ATOM 1611 C C . LEU A 1 210 ? -2.096 15.797 1.239 1 96.88 210 LEU A C 1
ATOM 1613 O O . LEU A 1 210 ? -2.598 16.578 2.049 1 96.88 210 LEU A O 1
ATOM 1617 N N . THR A 1 211 ? -2.725 14.742 0.738 1 94.94 211 THR A N 1
ATOM 1618 C CA . THR A 1 211 ? -4.121 14.516 1.092 1 94.94 211 THR A CA 1
ATOM 1619 C C . THR A 1 211 ? -4.238 13.969 2.512 1 94.94 211 THR A C 1
ATOM 1621 O O . THR A 1 211 ? -3.299 13.359 3.029 1 94.94 211 THR A O 1
ATOM 1624 N N . PHE A 1 212 ? -5.402 14.172 3.182 1 92.75 212 PHE A N 1
ATOM 1625 C CA . PHE A 1 212 ? -5.742 13.641 4.496 1 92.75 212 PHE A CA 1
ATOM 1626 C C . PHE A 1 212 ? -4.738 14.102 5.543 1 92.75 212 PHE A C 1
ATOM 1628 O O . PHE A 1 212 ? -4.234 13.297 6.324 1 92.75 212 PHE A O 1
ATOM 1635 N N . ASN A 1 213 ? -4.387 15.336 5.402 1 94.5 213 ASN A N 1
ATOM 1636 C CA . ASN A 1 213 ? -3.627 15.977 6.469 1 94.5 213 ASN A CA 1
ATOM 1637 C C . ASN A 1 213 ? -4.488 16.969 7.254 1 94.5 213 ASN A C 1
ATOM 1639 O O . ASN A 1 213 ? -5.715 16.844 7.277 1 94.5 213 ASN A O 1
ATOM 1643 N N . ALA A 1 214 ? -3.848 17.844 8.086 1 93.44 214 ALA A N 1
ATOM 1644 C CA . ALA A 1 214 ? -4.594 18.766 8.938 1 93.44 214 ALA A CA 1
ATOM 1645 C C . ALA A 1 214 ? -4.344 20.219 8.523 1 93.44 214 ALA A C 1
ATOM 1647 O O . ALA A 1 214 ? -4.27 21.109 9.375 1 93.44 214 ALA A O 1
ATOM 1648 N N . LEU A 1 215 ? -4.246 20.391 7.23 1 94.44 215 LEU A N 1
ATOM 1649 C CA . LEU A 1 215 ? -4.012 21.734 6.742 1 94.44 215 LEU A CA 1
ATOM 1650 C C . LEU A 1 215 ? -5.301 22.562 6.762 1 94.44 215 LEU A C 1
ATOM 1652 O O . LEU A 1 215 ? -6.281 22.188 6.113 1 94.44 215 LEU A O 1
ATOM 1656 N N . LYS A 1 216 ? -5.332 23.578 7.516 1 92.62 216 LYS A N 1
ATOM 1657 C CA . LYS A 1 216 ? -6.477 24.484 7.539 1 92.62 216 LYS A CA 1
ATOM 1658 C C . LYS A 1 216 ? -6.285 25.641 6.551 1 92.62 216 LYS A C 1
ATOM 1660 O O . LYS A 1 216 ? -7.25 26.328 6.191 1 92.62 216 LYS A O 1
ATOM 1665 N N . GLY A 1 217 ? -5.207 25.844 6.137 1 92.38 217 GLY A N 1
ATOM 1666 C CA . GLY A 1 217 ? -4.707 26.828 5.195 1 92.38 217 GLY A CA 1
ATOM 1667 C C . GLY A 1 217 ? -3.215 26.703 4.941 1 92.38 217 GLY A C 1
ATOM 1668 O O . GLY A 1 217 ? -2.557 25.812 5.492 1 92.38 217 GLY A O 1
ATOM 1669 N N . VAL A 1 218 ? -2.795 27.516 3.973 1 92.06 218 VAL A N 1
ATOM 1670 C CA . VAL A 1 218 ? -1.363 27.578 3.699 1 92.06 218 VAL A CA 1
ATOM 1671 C C . VAL A 1 218 ? -0.888 29.031 3.723 1 92.06 218 VAL A C 1
ATOM 1673 O O . VAL A 1 218 ? -1.249 29.812 2.85 1 92.06 218 VAL A O 1
ATOM 1676 N N . PRO A 1 219 ? -0.118 29.281 4.727 1 88 219 PRO A N 1
ATOM 1677 C CA . PRO A 1 219 ? 0.377 30.656 4.793 1 88 219 PRO A CA 1
ATOM 1678 C C . PRO A 1 219 ? 1.294 31.016 3.627 1 88 219 PRO A C 1
ATOM 1680 O O . PRO A 1 219 ? 1.606 30.156 2.799 1 88 219 PRO A O 1
ATOM 1683 N N . GLU A 1 220 ? 1.678 32.281 3.609 1 88.06 220 GLU A N 1
ATOM 1684 C CA . GLU A 1 220 ? 2.469 32.812 2.5 1 88.06 220 GLU A CA 1
ATOM 1685 C C . GLU A 1 220 ? 3.781 32.031 2.348 1 88.06 220 GLU A C 1
ATOM 1687 O O . GLU A 1 220 ? 4.219 31.766 1.229 1 88.06 220 GLU A O 1
ATOM 1692 N N . GLU A 1 221 ? 4.352 31.781 3.477 1 88.12 221 GLU A N 1
ATOM 1693 C CA . GLU A 1 221 ? 5.605 31.031 3.449 1 88.12 221 GLU A CA 1
ATOM 1694 C C . GLU A 1 221 ? 5.418 29.656 2.807 1 88.12 221 GLU A C 1
ATOM 1696 O O . GLU A 1 221 ? 6.266 29.219 2.031 1 88.12 221 GLU A O 1
ATOM 1701 N N . GLY A 1 222 ? 4.402 29.062 3.133 1 92.19 222 GLY A N 1
ATOM 1702 C CA . GLY A 1 222 ? 4.082 27.766 2.547 1 92.19 222 GLY A CA 1
ATOM 1703 C C . GLY A 1 222 ? 3.758 27.844 1.067 1 92.19 222 GLY A C 1
ATOM 1704 O O . GLY A 1 222 ? 4.148 26.969 0.294 1 92.19 222 GLY A O 1
ATOM 1705 N N . LEU A 1 223 ? 3.084 28.891 0.738 1 92.69 223 LEU A N 1
ATOM 1706 C CA . LEU A 1 223 ? 2.729 29.078 -0.665 1 92.69 223 LEU A CA 1
ATOM 1707 C C . LEU A 1 223 ? 3.975 29.297 -1.518 1 92.69 223 LEU A C 1
ATOM 1709 O O . LEU A 1 223 ? 4.035 28.828 -2.66 1 92.69 223 LEU A O 1
ATOM 1713 N N . ARG A 1 224 ? 4.891 29.953 -0.94 1 92.19 224 ARG A N 1
ATOM 1714 C CA . ARG A 1 224 ? 6.156 30.141 -1.642 1 92.19 224 ARG A CA 1
ATOM 1715 C C . ARG A 1 224 ? 6.844 28.797 -1.894 1 92.19 224 ARG A C 1
ATOM 1717 O O . ARG A 1 224 ? 7.426 28.594 -2.959 1 92.19 224 ARG A O 1
ATOM 1724 N N . GLU A 1 225 ? 6.719 27.922 -0.912 1 92.25 225 GLU A N 1
ATOM 1725 C CA . GLU A 1 225 ? 7.281 26.578 -1.059 1 92.25 225 GLU A CA 1
ATOM 1726 C C . GLU A 1 225 ? 6.598 25.812 -2.188 1 92.25 225 GLU A C 1
ATOM 1728 O O . GLU A 1 225 ? 7.262 25.156 -2.99 1 92.25 225 GLU A O 1
ATOM 1733 N N . LEU A 1 226 ? 5.324 25.891 -2.227 1 92.75 226 LEU A N 1
ATOM 1734 C CA . LEU A 1 226 ? 4.559 25.203 -3.26 1 92.75 226 LEU A CA 1
ATOM 1735 C C . LEU A 1 226 ? 4.832 25.812 -4.633 1 92.75 226 LEU A C 1
ATOM 1737 O O . LEU A 1 226 ? 4.887 25.078 -5.633 1 92.75 226 LEU A O 1
ATOM 1741 N N . ASP A 1 227 ? 5.078 27.062 -4.66 1 91.12 227 ASP A N 1
ATOM 1742 C CA . ASP A 1 227 ? 5.367 27.766 -5.91 1 91.12 227 ASP A CA 1
ATOM 1743 C C . ASP A 1 227 ? 6.746 27.391 -6.445 1 91.12 227 ASP A C 1
ATOM 1745 O O . ASP A 1 227 ? 6.988 27.469 -7.652 1 91.12 227 ASP A O 1
ATOM 1749 N N . ALA A 1 228 ? 7.598 27.078 -5.562 1 91.62 228 ALA A N 1
ATOM 1750 C CA . ALA A 1 228 ? 8.969 26.734 -5.938 1 91.62 228 ALA A CA 1
ATOM 1751 C C . ALA A 1 228 ? 9.047 25.344 -6.547 1 91.62 228 ALA A C 1
ATOM 1753 O O . ALA A 1 228 ? 10.039 24.984 -7.18 1 91.62 228 ALA A O 1
ATOM 1754 N N . LEU A 1 229 ? 8 24.547 -6.426 1 93.5 229 LEU A N 1
ATOM 1755 C CA . LEU A 1 229 ? 7.977 23.188 -6.977 1 93.5 229 LEU A CA 1
ATOM 1756 C C . LEU A 1 229 ? 7.809 23.219 -8.492 1 93.5 229 LEU A C 1
ATOM 1758 O O . LEU A 1 229 ? 7.277 24.188 -9.039 1 93.5 229 LEU A O 1
ATOM 1762 N N . PRO A 1 230 ? 8.289 22.219 -9.117 1 93.19 230 PRO A N 1
ATOM 1763 C CA . PRO A 1 230 ? 8.078 22.141 -10.562 1 93.19 230 PRO A CA 1
ATOM 1764 C C . PRO A 1 230 ? 6.598 22.172 -10.938 1 93.19 230 PRO A C 1
ATOM 1766 O O . PRO A 1 230 ? 5.754 21.703 -10.164 1 93.19 230 PRO A O 1
ATOM 1769 N N . VAL A 1 231 ? 6.32 22.562 -12.055 1 88.19 231 VAL A N 1
ATOM 1770 C CA . VAL A 1 231 ? 4.957 22.656 -12.562 1 88.19 231 VAL A CA 1
ATOM 1771 C C . VAL A 1 231 ? 4.336 21.266 -12.664 1 88.19 231 VAL A C 1
ATOM 1773 O O . VAL A 1 231 ? 3.141 21.094 -12.43 1 88.19 231 VAL A O 1
ATOM 1776 N N . ALA A 1 232 ? 5.109 20.359 -12.859 1 87.56 232 ALA A N 1
ATOM 1777 C CA . ALA A 1 232 ? 4.641 19 -13.062 1 87.56 232 ALA A CA 1
ATOM 1778 C C . ALA A 1 232 ? 4.504 18.266 -11.734 1 87.56 232 ALA A C 1
ATOM 1780 O O . ALA A 1 232 ? 4.281 17.047 -11.711 1 87.56 232 ALA A O 1
ATOM 1781 N N . SER A 1 233 ? 4.578 18.953 -10.641 1 90.44 233 SER A N 1
ATOM 1782 C CA . SER A 1 233 ? 4.664 18.312 -9.336 1 90.44 233 SER A CA 1
ATOM 1783 C C . SER A 1 233 ? 3.367 17.578 -8.984 1 90.44 233 SER A C 1
ATOM 1785 O O . SER A 1 233 ? 3.346 16.719 -8.109 1 90.44 233 SER A O 1
ATOM 1787 N N . GLY A 1 234 ? 2.289 17.844 -9.703 1 94.31 234 GLY A N 1
ATOM 1788 C CA . GLY A 1 234 ? 1.049 17.109 -9.477 1 94.31 234 GLY A CA 1
ATOM 1789 C C . GLY A 1 234 ? 0.626 17.078 -8.023 1 94.31 234 GLY A C 1
ATOM 1790 O O . GLY A 1 234 ? 0.457 16 -7.445 1 94.31 234 GLY A O 1
ATOM 1791 N N . LEU A 1 235 ? 0.396 18.109 -7.465 1 96.06 235 LEU A N 1
ATOM 1792 C CA . LEU A 1 235 ? 0.062 18.297 -6.059 1 96.06 235 LEU A CA 1
ATOM 1793 C C . LEU A 1 235 ? -1.36 17.812 -5.773 1 96.06 235 LEU A C 1
ATOM 1795 O O . LEU A 1 235 ? -2.273 18.078 -6.559 1 96.06 235 LEU A O 1
ATOM 1799 N N . LEU A 1 236 ? -1.495 17.062 -4.727 1 97.31 236 LEU A N 1
ATOM 1800 C CA . LEU A 1 236 ? -2.805 16.656 -4.23 1 97.31 236 LEU A CA 1
ATOM 1801 C C . LEU A 1 236 ? -3.08 17.266 -2.857 1 97.31 236 LEU A C 1
ATOM 1803 O O . LEU A 1 236 ? -2.305 17.062 -1.918 1 97.31 236 LEU A O 1
ATOM 1807 N N . LEU A 1 237 ? -4.191 17.938 -2.711 1 95.5 237 LEU A N 1
ATOM 1808 C CA . LEU A 1 237 ? -4.457 18.703 -1.494 1 95.5 237 LEU A CA 1
ATOM 1809 C C . LEU A 1 237 ? -5.816 18.344 -0.908 1 95.5 237 LEU A C 1
ATOM 1811 O O . LEU A 1 237 ? -6.195 18.844 0.151 1 95.5 237 LEU A O 1
ATOM 1815 N N . GLY A 1 238 ? -6.426 17.453 -1.453 1 92.88 238 GLY A N 1
ATOM 1816 C CA . GLY A 1 238 ? -7.777 17.109 -1.025 1 92.88 238 GLY A CA 1
ATOM 1817 C C . GLY A 1 238 ? -7.84 16.594 0.4 1 92.88 238 GLY A C 1
ATOM 1818 O O . GLY A 1 238 ? -6.809 16.297 1.002 1 92.88 238 GLY A O 1
ATOM 1819 N N . ASP A 1 239 ? -9.031 16.656 1.017 1 91.25 239 ASP A N 1
ATOM 1820 C CA . ASP A 1 239 ? -9.383 16.047 2.295 1 91.25 239 ASP A CA 1
ATOM 1821 C C . ASP A 1 239 ? -8.594 16.672 3.439 1 91.25 239 ASP A C 1
ATOM 1823 O O . ASP A 1 239 ? -8.141 15.969 4.352 1 91.25 239 ASP A O 1
ATOM 1827 N N . ASN A 1 240 ? -8.188 17.875 3.268 1 93.62 240 ASN A N 1
ATOM 1828 C CA . ASN A 1 240 ? -7.703 18.719 4.359 1 93.62 240 ASN A CA 1
ATOM 1829 C C . ASN A 1 240 ? -8.805 19.609 4.898 1 93.62 240 ASN A C 1
ATOM 1831 O O . ASN A 1 240 ? -9.719 20 4.164 1 93.62 240 ASN A O 1
ATOM 1835 N N . PRO A 1 241 ? -8.789 19.875 6.191 1 94.12 241 PRO A N 1
ATOM 1836 C CA . PRO A 1 241 ? -9.852 20.719 6.77 1 94.12 241 PRO A CA 1
ATOM 1837 C C . PRO A 1 241 ? -9.594 22.203 6.59 1 94.12 241 PRO A C 1
ATOM 1839 O O . PRO A 1 241 ? -9.43 22.938 7.57 1 94.12 241 PRO A O 1
ATOM 1842 N N . PHE A 1 242 ? -9.727 22.656 5.406 1 94.88 242 PHE A N 1
ATOM 1843 C CA . PHE A 1 242 ? -9.445 24.047 5.098 1 94.88 242 PHE A CA 1
ATOM 1844 C C . PHE A 1 242 ? -10.469 24.969 5.758 1 94.88 242 PHE A C 1
ATOM 1846 O O . PHE A 1 242 ? -11.664 24.656 5.777 1 94.88 242 PHE A O 1
ATOM 1853 N N . ASP A 1 243 ? -9.906 26.031 6.34 1 92.69 243 ASP A N 1
ATOM 1854 C CA . ASP A 1 243 ? -10.734 27.047 6.965 1 92.69 243 ASP A CA 1
ATOM 1855 C C . ASP A 1 243 ? -10.969 28.219 6.016 1 92.69 243 ASP A C 1
ATOM 1857 O O . ASP A 1 243 ? -10.07 29.031 5.789 1 92.69 243 ASP A O 1
ATOM 1861 N N . CYS A 1 244 ? -12.203 28.266 5.582 1 90.38 244 CYS A N 1
ATOM 1862 C CA . CYS A 1 244 ? -12.508 29.25 4.547 1 90.38 244 CYS A CA 1
ATOM 1863 C C . CYS A 1 244 ? -12.953 30.578 5.168 1 90.38 244 CYS A C 1
ATOM 1865 O O . CYS A 1 244 ? -14.055 31.047 4.887 1 90.38 244 CYS A O 1
ATOM 1867 N N . THR A 1 245 ? -12.086 31 6.035 1 86.75 245 THR A N 1
ATOM 1868 C CA . THR A 1 245 ? -12.164 32.375 6.52 1 86.75 245 THR A CA 1
ATOM 1869 C C . THR A 1 245 ? -11.227 33.281 5.73 1 86.75 245 THR A C 1
ATOM 1871 O O . THR A 1 245 ? -10.68 32.875 4.699 1 86.75 245 THR A O 1
ATOM 1874 N N . CYS A 1 246 ? -11.117 34.531 6.102 1 80.81 246 CYS A N 1
ATOM 1875 C CA . CYS A 1 246 ? -10.312 35.469 5.348 1 80.81 246 CYS A CA 1
ATOM 1876 C C . CYS A 1 246 ? -8.891 34.969 5.164 1 80.81 246 CYS A C 1
ATOM 1878 O O . CYS A 1 246 ? -8.25 35.25 4.152 1 80.81 246 CYS A O 1
ATOM 1880 N N . ALA A 1 247 ? -8.469 34.094 5.992 1 80.25 247 ALA A N 1
ATOM 1881 C CA . ALA A 1 247 ? -7.078 33.625 5.984 1 80.25 247 ALA A CA 1
ATOM 1882 C C . ALA A 1 247 ? -6.828 32.656 4.848 1 80.25 247 ALA A C 1
ATOM 1884 O O . ALA A 1 247 ? -5.68 32.375 4.48 1 80.25 247 ALA A O 1
ATOM 1885 N N . ILE A 1 248 ? -7.914 32.094 4.211 1 89.5 248 ILE A N 1
ATOM 1886 C CA . ILE A 1 248 ? -7.77 31.078 3.18 1 89.5 248 ILE A CA 1
ATOM 1887 C C . ILE A 1 248 ? -7.559 31.75 1.821 1 89.5 248 ILE A C 1
ATOM 1889 O O . ILE A 1 248 ? -7.195 31.078 0.848 1 89.5 248 ILE A O 1
ATOM 1893 N N . GLU A 1 249 ? -7.754 33 1.752 1 86.69 249 GLU A N 1
ATOM 1894 C CA . GLU A 1 249 ? -7.785 33.75 0.491 1 86.69 249 GLU A CA 1
ATOM 1895 C C . GLU A 1 249 ? -6.484 33.562 -0.289 1 86.69 249 GLU A C 1
ATOM 1897 O O . GLU A 1 249 ? -6.512 33.25 -1.484 1 86.69 249 GLU A O 1
ATOM 1902 N N . PRO A 1 250 ? -5.348 33.719 0.404 1 87.94 250 PRO A N 1
ATOM 1903 C CA . PRO A 1 250 ? -4.109 33.531 -0.355 1 87.94 250 PRO A CA 1
ATOM 1904 C C . PRO A 1 250 ? -4.027 32.125 -0.996 1 87.94 250 PRO A C 1
ATOM 1906 O O . PRO A 1 250 ? -3.592 32 -2.145 1 87.94 250 PRO A O 1
ATOM 1909 N N . LEU A 1 251 ? -4.434 31.156 -0.33 1 92.38 251 LEU A N 1
ATOM 1910 C CA . LEU A 1 251 ? -4.398 29.797 -0.858 1 92.38 251 LEU A CA 1
ATOM 1911 C C . LEU A 1 251 ? -5.387 29.641 -2.008 1 92.38 251 LEU A C 1
ATOM 1913 O O . LEU A 1 251 ? -5.07 29.016 -3.023 1 92.38 251 LEU A O 1
ATOM 1917 N N . ALA A 1 252 ? -6.539 30.141 -1.79 1 90.56 252 ALA A N 1
ATOM 1918 C CA . ALA A 1 252 ? -7.562 30.047 -2.828 1 90.56 252 ALA A CA 1
ATOM 1919 C C . ALA A 1 252 ? -7.098 30.719 -4.113 1 90.56 252 ALA A C 1
ATOM 1921 O O . ALA A 1 252 ? -7.277 30.188 -5.207 1 90.56 252 ALA A O 1
ATOM 1922 N N . LEU A 1 253 ? -6.531 31.859 -3.979 1 88.06 253 LEU A N 1
ATOM 1923 C CA . LEU A 1 253 ? -6.016 32.594 -5.137 1 88.06 253 LEU A CA 1
ATOM 1924 C C . LEU A 1 253 ? -4.875 31.828 -5.789 1 88.06 253 LEU A C 1
ATOM 1926 O O . LEU A 1 253 ? -4.789 31.75 -7.02 1 88.06 253 LEU A O 1
ATOM 1930 N N . TRP A 1 254 ? -4.07 31.312 -4.957 1 91.81 254 TRP A N 1
ATOM 1931 C CA . TRP A 1 254 ? -2.955 30.531 -5.473 1 91.81 254 TRP A CA 1
ATOM 1932 C C . TRP A 1 254 ? -3.459 29.328 -6.27 1 91.81 254 TRP A C 1
ATOM 1934 O O . TRP A 1 254 ? -2.939 29.031 -7.348 1 91.81 254 TRP A O 1
ATOM 1944 N N . LEU A 1 255 ? -4.449 28.625 -5.738 1 92 255 LEU A N 1
ATOM 1945 C CA . LEU A 1 255 ? -5.027 27.453 -6.391 1 92 255 LEU A CA 1
ATOM 1946 C C . LEU A 1 255 ? -5.602 27.828 -7.754 1 92 255 LEU A C 1
ATOM 1948 O O . LEU A 1 255 ? -5.465 27.062 -8.719 1 92 255 LEU A O 1
ATOM 1952 N N . ASN A 1 256 ? -6.164 28.891 -7.848 1 88.19 256 ASN A N 1
ATOM 1953 C CA . ASN A 1 256 ? -6.762 29.344 -9.102 1 88.19 256 ASN A CA 1
ATOM 1954 C C . ASN A 1 256 ? -5.699 29.672 -10.148 1 88.19 256 ASN A C 1
ATOM 1956 O O . ASN A 1 256 ? -5.902 29.422 -11.336 1 88.19 256 ASN A O 1
ATOM 1960 N N . ARG A 1 257 ? -4.5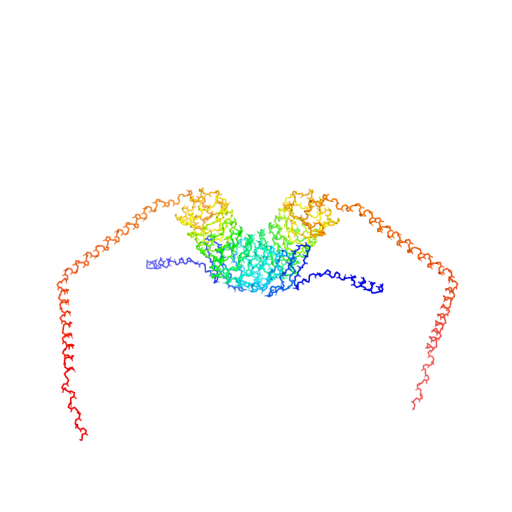94 30.141 -9.734 1 88.94 257 ARG A N 1
ATOM 1961 C CA . ARG A 1 257 ? -3.533 30.531 -10.656 1 88.94 257 ARG A CA 1
ATOM 1962 C C . ARG A 1 257 ? -2.658 29.344 -11.031 1 88.94 257 ARG A C 1
ATOM 1964 O O . ARG A 1 257 ? -1.988 29.359 -12.062 1 88.94 257 ARG A O 1
ATOM 1971 N N . SER A 1 258 ? -2.67 28.359 -10.125 1 90.25 258 SER A N 1
ATOM 1972 C CA . SER A 1 258 ? -1.747 27.234 -10.297 1 90.25 258 SER A CA 1
ATOM 1973 C C . SER A 1 258 ? -2.496 25.938 -10.555 1 90.25 258 SER A C 1
ATOM 1975 O O . SER A 1 258 ? -2.135 24.891 -10.023 1 90.25 258 SER A O 1
ATOM 1977 N N . ARG A 1 259 ? -3.449 25.922 -11.32 1 88.44 259 ARG A N 1
ATOM 1978 C CA . ARG A 1 259 ? -4.277 24.75 -11.586 1 88.44 259 ARG A CA 1
ATOM 1979 C C . ARG A 1 259 ? -3.471 23.641 -12.266 1 88.44 259 ARG A C 1
ATOM 1981 O O . ARG A 1 259 ? -3.734 22.453 -12.07 1 88.44 259 ARG A O 1
ATOM 1988 N N . ASP A 1 260 ? -2.498 24.047 -12.984 1 89.19 260 ASP A N 1
ATOM 1989 C CA . ASP A 1 260 ? -1.674 23.094 -13.727 1 89.19 260 ASP A CA 1
ATOM 1990 C C . ASP A 1 260 ? -0.779 22.297 -12.773 1 89.19 260 ASP A C 1
ATOM 1992 O O . ASP A 1 260 ? -0.311 21.203 -13.125 1 89.19 260 ASP A O 1
ATOM 1996 N N . ARG A 1 261 ? -0.536 22.891 -11.578 1 92.12 261 ARG A N 1
ATOM 1997 C CA . ARG A 1 261 ? 0.341 22.234 -10.609 1 92.12 261 ARG A CA 1
ATOM 1998 C C . ARG A 1 261 ? -0.441 21.281 -9.719 1 92.12 261 ARG A C 1
ATOM 2000 O O . ARG A 1 261 ? 0.143 20.391 -9.094 1 92.12 261 ARG A O 1
ATOM 2007 N N . VAL A 1 262 ? -1.734 21.438 -9.703 1 93.62 262 VAL A N 1
ATOM 2008 C CA . VAL A 1 262 ? -2.572 20.672 -8.781 1 93.62 262 VAL A CA 1
ATOM 2009 C C . VAL A 1 262 ? -3.373 19.625 -9.562 1 93.62 262 VAL A C 1
ATOM 2011 O O . VAL A 1 262 ? -4.121 19.969 -10.484 1 93.62 262 VAL A O 1
ATOM 2014 N N . ARG A 1 263 ? -3.227 18.438 -9.273 1 93.31 263 ARG A N 1
ATOM 2015 C CA . ARG A 1 263 ? -3.863 17.344 -9.992 1 93.31 263 ARG A CA 1
ATOM 2016 C C . ARG A 1 263 ? -5.332 17.219 -9.602 1 93.31 263 ARG A C 1
ATOM 2018 O O . ARG A 1 263 ? -6.18 16.906 -10.445 1 93.31 263 ARG A O 1
ATOM 2025 N N . ASP A 1 264 ? -5.66 17.453 -8.32 1 92.56 264 ASP A N 1
ATOM 2026 C CA . ASP A 1 264 ? -7.031 17.328 -7.832 1 92.56 264 ASP A CA 1
ATOM 2027 C C . ASP A 1 264 ? -7.641 18.703 -7.551 1 92.56 264 ASP A C 1
ATOM 2029 O O . ASP A 1 264 ? -8.133 18.953 -6.453 1 92.56 264 ASP A O 1
ATOM 2033 N N . THR A 1 265 ? -7.738 19.422 -8.477 1 90.88 265 THR A N 1
ATOM 2034 C CA . THR A 1 265 ? -8.102 20.828 -8.344 1 90.88 265 THR A CA 1
ATOM 2035 C C . THR A 1 265 ? -9.492 20.969 -7.727 1 90.88 265 THR A C 1
ATOM 2037 O O . THR A 1 265 ? -9.75 21.906 -6.969 1 90.88 265 THR A O 1
ATOM 2040 N N . GLU A 1 266 ? -10.336 20.031 -7.91 1 91.5 266 GLU A N 1
ATOM 2041 C CA . GLU A 1 266 ? -11.719 20.141 -7.457 1 91.5 266 GLU A CA 1
ATOM 2042 C C . GLU A 1 266 ? -11.922 19.438 -6.117 1 91.5 266 GLU A C 1
ATOM 2044 O O . GLU A 1 266 ? -12.992 19.531 -5.516 1 91.5 266 GLU A O 1
ATOM 2049 N N . ALA A 1 267 ? -10.945 18.938 -5.617 1 92.12 267 ALA A N 1
ATOM 2050 C CA . ALA A 1 267 ? -11.086 18.109 -4.422 1 92.12 267 ALA A CA 1
ATOM 2051 C C . ALA A 1 267 ? -11 18.953 -3.154 1 92.12 267 ALA A C 1
ATOM 2053 O O . ALA A 1 267 ? -11.797 18.781 -2.229 1 92.12 267 ALA A O 1
ATOM 2054 N N . PRO A 1 268 ? -10.062 19.922 -3.055 1 94.12 268 PRO A N 1
ATOM 2055 C CA . PRO A 1 268 ? -10.008 20.734 -1.836 1 94.12 268 PRO A CA 1
ATOM 2056 C C . PRO A 1 268 ? -11.312 21.5 -1.578 1 94.12 268 PRO A C 1
ATOM 2058 O O . PRO A 1 268 ? -11.836 22.156 -2.48 1 94.12 268 PRO A O 1
ATOM 2061 N N . SER A 1 269 ? -11.812 21.344 -0.38 1 93.56 269 SER A N 1
ATOM 2062 C CA . SER A 1 269 ? -13.078 21.969 -0.008 1 93.56 269 SER A CA 1
ATOM 2063 C C . SER A 1 269 ? -13.016 22.547 1.402 1 93.56 269 SER A C 1
ATOM 2065 O O . SER A 1 269 ? -12.18 22.141 2.207 1 93.56 269 SER A O 1
ATOM 2067 N N . CYS A 1 270 ? -13.914 23.391 1.706 1 93 270 CYS A N 1
ATOM 2068 C CA . CYS A 1 270 ? -13.961 24.078 2.994 1 93 270 CYS A CA 1
ATOM 2069 C C . CYS A 1 270 ? -14.555 23.172 4.066 1 93 270 CYS A C 1
ATOM 2071 O O . CYS A 1 270 ? -15.547 22.469 3.82 1 93 270 CYS A O 1
ATOM 2073 N N . ALA A 1 271 ? -13.906 23.188 5.117 1 91.62 271 ALA A N 1
ATOM 2074 C CA . ALA A 1 271 ? -14.414 22.453 6.27 1 91.62 271 ALA A CA 1
ATOM 2075 C C . ALA A 1 271 ? -15.102 23.375 7.262 1 91.62 271 ALA A C 1
ATOM 2077 O O . ALA A 1 271 ? -16.031 22.969 7.961 1 91.62 271 ALA A O 1
ATOM 2078 N N . SER A 1 272 ? -14.555 24.547 7.309 1 89.31 272 SER A N 1
ATOM 2079 C CA . SER A 1 272 ? -15.102 25.578 8.188 1 89.31 272 SER A CA 1
ATOM 2080 C C . SER A 1 272 ? -15.062 26.953 7.516 1 89.31 272 SER A C 1
ATOM 2082 O O . SER A 1 272 ? -14.25 27.188 6.621 1 89.31 272 SER A O 1
ATOM 2084 N N . PRO A 1 273 ? -15.945 27.75 7.988 1 88.31 273 PRO A N 1
ATOM 2085 C CA . PRO A 1 273 ? -17.062 27.625 8.93 1 88.31 273 PRO A CA 1
ATOM 2086 C C . PRO A 1 273 ? -18.203 26.766 8.375 1 88.31 273 PRO A C 1
ATOM 2088 O O . PRO A 1 273 ? -18.141 26.328 7.227 1 88.31 273 PRO A O 1
ATOM 2091 N N . ALA A 1 274 ? -19.219 26.531 9.156 1 86.06 274 ALA A N 1
ATOM 2092 C CA . ALA A 1 274 ? -20.328 25.641 8.812 1 86.06 274 ALA A CA 1
ATOM 2093 C C . ALA A 1 274 ? -21.047 26.141 7.559 1 86.06 274 ALA A C 1
ATOM 2095 O O . ALA A 1 274 ? -21.5 25.328 6.742 1 86.06 274 ALA A O 1
ATOM 2096 N N . THR A 1 275 ? -21.125 27.438 7.344 1 86.62 275 THR A N 1
ATOM 2097 C CA . THR A 1 275 ? -21.844 28.031 6.219 1 86.62 275 THR A CA 1
ATOM 2098 C C . THR A 1 275 ? -21.109 27.75 4.906 1 86.62 275 THR A C 1
ATOM 2100 O O . THR A 1 275 ? -21.719 27.766 3.838 1 86.62 275 THR A O 1
ATOM 2103 N N . MET A 1 276 ? -19.875 27.438 5.008 1 88.88 276 MET A N 1
ATOM 2104 C CA . MET A 1 276 ? -19.078 27.25 3.805 1 88.88 276 MET A CA 1
ATOM 2105 C C . MET A 1 276 ? -18.688 25.781 3.641 1 88.88 276 MET A C 1
ATOM 2107 O O . MET A 1 276 ? -17.922 25.438 2.74 1 88.88 276 MET A O 1
ATOM 2111 N N . ARG A 1 277 ? -19.234 24.938 4.398 1 88.44 277 ARG A N 1
ATOM 2112 C CA . ARG A 1 277 ? -18.844 23.547 4.406 1 88.44 277 ARG A CA 1
ATOM 2113 C C . ARG A 1 277 ? -19.078 22.891 3.047 1 88.44 277 ARG A C 1
ATOM 2115 O O . ARG A 1 277 ? -20.141 23.094 2.441 1 88.44 277 ARG A O 1
ATOM 2122 N N . ASN A 1 278 ? -18.094 22.203 2.547 1 88.81 278 ASN A N 1
ATOM 2123 C CA . ASN A 1 278 ? -18.125 21.406 1.328 1 88.81 278 ASN A CA 1
ATOM 2124 C C . ASN A 1 278 ? -18.078 22.281 0.08 1 88.81 278 ASN A C 1
ATOM 2126 O O . ASN A 1 278 ? -18.219 21.781 -1.039 1 88.81 278 ASN A O 1
ATOM 2130 N N . VAL A 1 279 ? -17.922 23.609 0.302 1 91.06 279 VAL A N 1
ATOM 2131 C CA . VAL A 1 279 ? -17.672 24.484 -0.833 1 91.06 279 VAL A CA 1
ATOM 2132 C C . VAL A 1 279 ? -16.234 24.328 -1.305 1 91.06 279 VAL A C 1
ATOM 2134 O O . VAL A 1 279 ? -15.305 24.328 -0.492 1 91.06 279 VAL A O 1
ATOM 2137 N N . THR A 1 280 ? -16.094 24.109 -2.594 1 93.12 280 THR A N 1
ATOM 2138 C CA . THR A 1 280 ? -14.75 23.938 -3.129 1 93.12 280 THR A CA 1
ATOM 2139 C C . THR A 1 280 ? -13.922 25.203 -2.932 1 93.12 280 THR A C 1
ATOM 2141 O O . THR A 1 280 ? -14.461 26.312 -2.939 1 93.12 280 THR A O 1
ATOM 2144 N N . LEU A 1 281 ? -12.648 25.062 -2.756 1 92.69 281 LEU A N 1
ATOM 2145 C CA . LEU A 1 281 ? -11.758 26.203 -2.564 1 92.69 281 LEU A CA 1
ATOM 2146 C C . LEU A 1 281 ? -11.766 27.109 -3.793 1 92.69 281 LEU A C 1
ATOM 2148 O O . LEU A 1 281 ? -11.664 28.328 -3.67 1 92.69 281 LEU A O 1
ATOM 2152 N N . LEU A 1 282 ? -11.852 26.5 -4.938 1 89.25 282 LEU A N 1
ATOM 2153 C CA . LEU A 1 282 ? -11.914 27.281 -6.18 1 89.25 282 LEU A CA 1
ATOM 2154 C C . LEU A 1 282 ? -13.117 28.219 -6.176 1 89.25 282 LEU A C 1
ATOM 2156 O O . LEU A 1 282 ? -13 29.375 -6.559 1 89.25 282 LEU A O 1
ATOM 2160 N N . ALA A 1 283 ? -14.211 27.703 -5.695 1 88 283 ALA A N 1
ATOM 2161 C CA . ALA A 1 283 ? -15.43 28.5 -5.613 1 88 283 ALA A CA 1
ATOM 2162 C C . ALA A 1 283 ? -15.328 29.547 -4.496 1 88 283 ALA A C 1
ATOM 2164 O O . ALA A 1 283 ? -15.844 30.656 -4.629 1 88 283 ALA A O 1
ATOM 2165 N N . ALA A 1 284 ? -14.734 29.188 -3.432 1 85.31 284 ALA A N 1
ATOM 2166 C CA . ALA A 1 284 ? -14.594 30.078 -2.283 1 85.31 284 ALA A CA 1
ATOM 2167 C C . ALA A 1 284 ? -13.805 31.328 -2.65 1 85.31 284 ALA A C 1
ATOM 2169 O O . ALA A 1 284 ? -14.008 32.406 -2.066 1 85.31 284 ALA A O 1
ATOM 2170 N N . ALA A 1 285 ? -12.859 31.172 -3.521 1 76.88 285 ALA A N 1
ATOM 2171 C CA . ALA A 1 285 ? -12.047 32.312 -3.963 1 76.88 285 ALA A CA 1
ATOM 2172 C C . ALA A 1 285 ? -12.922 33.375 -4.613 1 76.88 285 ALA A C 1
ATOM 2174 O O . ALA A 1 285 ? -12.633 34.562 -4.504 1 76.88 285 ALA A O 1
ATOM 2175 N N . THR A 1 286 ? -13.875 32.906 -5.289 1 73.19 286 THR A N 1
ATOM 2176 C CA . THR A 1 286 ? -14.742 33.812 -6.016 1 73.19 286 THR A CA 1
ATOM 2177 C C . THR A 1 286 ? -15.773 34.438 -5.082 1 73.19 286 THR A C 1
ATOM 2179 O O . THR A 1 286 ? -16.266 35.562 -5.344 1 73.19 286 THR A O 1
ATOM 2182 N N . LEU A 1 287 ? -16.172 33.688 -4.102 1 67 287 LEU A N 1
ATOM 2183 C CA . LEU A 1 287 ? -17.203 34.188 -3.199 1 67 287 LEU A CA 1
ATOM 2184 C C . LEU A 1 287 ? -16.672 35.281 -2.305 1 67 287 LEU A C 1
ATOM 2186 O O . LEU A 1 287 ? -17.438 36 -1.664 1 67 287 LEU A O 1
ATOM 2190 N N . THR A 1 288 ? -15.984 36.312 -2.867 1 57.34 288 THR A N 1
ATOM 2191 C CA . THR A 1 288 ? -15.445 37.5 -2.223 1 57.34 288 THR A CA 1
ATOM 2192 C C . THR A 1 288 ? -15.57 37.406 -0.706 1 57.34 288 THR A C 1
ATOM 2194 O O . THR A 1 288 ? -16.625 37.688 -0.139 1 57.34 288 THR A O 1
ATOM 2197 N N . LEU A 1 289 ? -14.953 36.469 -0.005 1 59.31 289 LEU A N 1
ATOM 2198 C CA . LEU A 1 289 ? -14.977 36.438 1.453 1 59.31 289 LEU A CA 1
ATOM 2199 C C . LEU A 1 289 ? -14.836 37.844 2.025 1 59.31 289 LEU A C 1
ATOM 2201 O O . LEU A 1 289 ? -14.906 38.031 3.242 1 59.31 289 LEU A O 1
ATOM 2205 N N . ARG A 1 290 ? -15.133 38.875 1.166 1 56.28 290 ARG A N 1
ATOM 2206 C CA . ARG A 1 290 ? -15.102 40.281 1.53 1 56.28 290 ARG A CA 1
ATOM 2207 C C . ARG A 1 290 ? -13.992 40.562 2.535 1 56.28 290 ARG A C 1
ATOM 2209 O O . ARG A 1 290 ? -14.195 41.312 3.504 1 56.28 290 ARG A O 1
ATOM 2216 N N . CYS A 1 291 ? -13.008 39.688 2.66 1 57.78 291 CYS A N 1
ATOM 2217 C CA . CYS A 1 291 ? -11.977 39.812 3.682 1 57.78 291 CYS A CA 1
ATOM 2218 C C . CYS A 1 291 ? -11.242 41.125 3.559 1 57.78 291 CYS A C 1
ATOM 2220 O O . CYS A 1 291 ? -10.82 41.719 4.562 1 57.78 291 CYS A O 1
ATOM 2222 N N . TYR A 1 292 ? -10.758 41.562 2.371 1 52.25 292 TYR A N 1
ATOM 2223 C CA . TYR A 1 292 ? -10 42.812 2.254 1 52.25 292 TYR A CA 1
ATOM 2224 C C . TYR A 1 292 ? -10.797 43.969 2.811 1 52.25 292 TYR A C 1
ATOM 2226 O O . TYR A 1 292 ? -10.219 44.906 3.406 1 52.25 292 TYR A O 1
ATOM 2234 N N . GLN A 1 293 ? -12 44 2.49 1 47.22 293 GLN A N 1
ATOM 2235 C CA . GLN A 1 293 ? -12.641 45.219 2.967 1 47.22 293 GLN A CA 1
ATOM 2236 C C . GLN A 1 293 ? -12.68 45.281 4.492 1 47.22 293 GLN A C 1
ATOM 2238 O O . GLN A 1 293 ? -12.57 46.344 5.094 1 47.22 293 GLN A O 1
ATOM 2243 N N . ARG A 1 294 ? -12.672 44.219 5.129 1 46.44 294 ARG A N 1
ATOM 2244 C CA . ARG A 1 294 ? -12.758 44.219 6.586 1 46.44 294 ARG A CA 1
ATOM 2245 C C . ARG A 1 294 ? -11.383 44.344 7.223 1 46.44 294 ARG A C 1
ATOM 2247 O O . ARG A 1 294 ? -11.25 44.906 8.312 1 46.44 294 ARG A O 1
ATOM 2254 N N . ALA A 1 295 ? -10.367 43.719 6.77 1 46.56 295 ALA A N 1
ATOM 2255 C CA . ALA A 1 295 ? -9.031 43.844 7.363 1 46.56 295 ALA A CA 1
ATOM 2256 C C . ALA A 1 295 ? -8.539 45.281 7.332 1 46.56 295 ALA A C 1
ATOM 2258 O O . ALA A 1 295 ? -7.898 45.75 8.281 1 46.56 295 ALA A O 1
ATOM 2259 N N . ALA A 1 296 ? -8.695 45.969 6.27 1 46.91 296 ALA A N 1
ATOM 2260 C CA . ALA A 1 296 ? -8.336 47.375 6.312 1 46.91 296 ALA A CA 1
ATOM 2261 C C . ALA A 1 296 ? -9.078 48.094 7.434 1 46.91 296 ALA A C 1
ATOM 2263 O O . ALA A 1 296 ? -8.508 48.969 8.102 1 46.91 296 ALA A O 1
ATOM 2264 N N . GLY A 1 297 ? -10.25 47.656 7.637 1 44.69 297 GLY A N 1
ATOM 2265 C CA . GLY A 1 297 ? -11.008 48.312 8.703 1 44.69 297 GLY A CA 1
ATOM 2266 C C . GLY A 1 297 ? -10.625 47.812 10.086 1 44.69 297 GLY A C 1
ATOM 2267 O O . GLY A 1 297 ? -10.555 48.625 11.031 1 44.69 297 GLY A O 1
ATOM 2268 N N . ALA A 1 298 ? -10.312 46.531 10.234 1 49.31 298 ALA A N 1
ATOM 2269 C CA . ALA A 1 298 ? -9.93 45.969 11.539 1 49.31 298 ALA A CA 1
ATOM 2270 C C . ALA A 1 298 ? -8.492 46.344 11.883 1 49.31 298 ALA A C 1
ATOM 2272 O O . ALA A 1 298 ? -8.188 46.688 13.039 1 49.31 298 ALA A O 1
ATOM 2273 N N . ASP A 1 299 ? -7.543 46.125 11.023 1 50.38 299 ASP A N 1
ATOM 2274 C CA . ASP A 1 299 ? -6.215 46.688 11.258 1 50.38 299 ASP A CA 1
ATOM 2275 C C . ASP A 1 299 ? -6.297 48.156 11.594 1 50.38 299 ASP A C 1
ATOM 2277 O O . ASP A 1 299 ? -5.582 48.656 12.477 1 50.38 299 ASP A O 1
ATOM 2281 N N . LEU A 1 300 ? -7.133 48.938 10.859 1 50.59 300 LEU A N 1
ATOM 2282 C CA . LEU A 1 300 ? -7.383 50.312 11.227 1 50.59 300 LEU A CA 1
ATOM 2283 C C . LEU A 1 300 ? -7.984 50.406 12.625 1 50.59 300 LEU A C 1
ATOM 2285 O O . LEU A 1 300 ? -7.605 51.281 13.414 1 50.59 300 LEU A O 1
ATOM 2289 N N . ALA A 1 301 ? -8.781 49.344 12.938 1 51.56 301 ALA A N 1
ATOM 2290 C CA . ALA A 1 301 ? -9.344 49.344 14.281 1 51.56 301 ALA A CA 1
ATOM 2291 C C . ALA A 1 301 ? -8.305 48.906 15.305 1 51.56 301 ALA A C 1
ATOM 2293 O O . ALA A 1 301 ? -8.211 49.469 16.391 1 51.56 301 ALA A O 1
ATOM 2294 N N . LEU A 1 302 ? -7.551 47.875 15.031 1 52.94 302 LEU A N 1
ATOM 2295 C CA . LEU A 1 302 ? -6.477 47.469 15.93 1 52.94 302 LEU A CA 1
ATOM 2296 C C . LEU A 1 302 ? -5.391 48.531 16.016 1 52.94 302 LEU A C 1
ATOM 2298 O O . LEU A 1 302 ? -4.91 48.844 17.109 1 52.94 302 LEU A O 1
ATOM 2302 N N . GLN A 1 303 ? -4.973 49.031 14.906 1 56.41 303 GLN A N 1
ATOM 2303 C CA . GLN A 1 303 ? -4.039 50.125 14.93 1 56.41 303 GLN A CA 1
ATOM 2304 C C . GLN A 1 303 ? -4.637 51.344 15.664 1 56.41 303 GLN A C 1
ATOM 2306 O O . GLN A 1 303 ? -3.941 52 16.438 1 56.41 303 GLN A O 1
ATOM 2311 N N . THR A 1 304 ? -5.973 51.5 15.461 1 60.59 304 THR A N 1
ATOM 2312 C CA . THR A 1 304 ? -6.641 52.594 16.188 1 60.59 304 THR A CA 1
ATOM 2313 C C . THR A 1 304 ? -6.73 52.25 17.672 1 60.59 304 THR A C 1
ATOM 2315 O O . THR A 1 304 ? -6.582 53.125 18.531 1 60.59 304 THR A O 1
ATOM 2318 N N . SER A 1 305 ? -6.859 50.969 17.953 1 60.62 305 SER A N 1
ATOM 2319 C CA . SER A 1 305 ? -6.887 50.531 19.344 1 60.62 305 SER A CA 1
ATOM 2320 C C . SER A 1 305 ? -5.504 50.656 19.984 1 60.62 305 SER A C 1
ATOM 2322 O O . SER A 1 305 ? -5.371 51.094 21.125 1 60.62 305 SER A O 1
ATOM 2324 N N . TYR A 1 306 ? -4.508 50.312 19.25 1 62.88 306 TYR A N 1
ATOM 2325 C CA . TYR A 1 306 ? -3.152 50.469 19.781 1 62.88 306 TYR A CA 1
ATOM 2326 C C . TYR A 1 306 ? -2.801 51.969 19.938 1 62.88 306 TYR A C 1
ATOM 2328 O O . TYR A 1 306 ? -2.156 52.344 20.906 1 62.88 306 TYR A O 1
ATOM 2336 N N . VAL A 1 307 ? -3.168 52.75 19.016 1 65.12 307 VAL A N 1
ATOM 2337 C CA . VAL A 1 307 ? -2.965 54.188 19.141 1 65.12 307 VAL A CA 1
ATOM 2338 C C . VAL A 1 307 ? -3.754 54.719 20.328 1 65.12 307 VAL A C 1
ATOM 2340 O O . VAL A 1 307 ? -3.242 55.531 21.109 1 65.12 307 VAL A O 1
ATOM 2343 N N . PHE A 1 308 ? -4.988 54.125 20.547 1 66.5 308 PHE A N 1
ATOM 2344 C CA . PHE A 1 308 ? -5.793 54.531 21.688 1 66.5 308 PHE A CA 1
ATOM 2345 C C . PHE A 1 308 ? -5.164 54.062 22.984 1 66.5 308 PHE A C 1
ATOM 2347 O O . PHE A 1 308 ? -5.129 54.781 23.984 1 66.5 308 PHE A O 1
ATOM 2354 N N . LEU A 1 309 ? -4.656 52.812 22.984 1 72 309 LEU A N 1
ATOM 2355 C CA . LEU A 1 309 ? -3.963 52.281 24.156 1 72 309 LEU A CA 1
ATOM 2356 C C . LEU A 1 309 ? -2.703 53.094 24.438 1 72 309 LEU A C 1
ATOM 2358 O O . LEU A 1 309 ? -2.414 53.406 25.609 1 72 309 LEU A O 1
ATOM 2362 N N . GLY A 1 310 ? -1.966 53.5 23.531 1 73.69 310 GLY A N 1
ATOM 2363 C CA . GLY A 1 310 ? -0.834 54.375 23.703 1 73.69 310 GLY A CA 1
ATOM 2364 C C . GLY A 1 310 ? -1.228 55.75 24.25 1 73.69 310 GLY A C 1
ATOM 2365 O O . GLY A 1 310 ? -0.566 56.281 25.141 1 73.69 310 GLY A O 1
ATOM 2366 N N . LEU A 1 311 ? -2.328 56.25 23.719 1 74.81 311 LEU A N 1
ATOM 2367 C CA . LEU A 1 311 ? -2.844 57.531 24.203 1 74.81 311 LEU A CA 1
ATOM 2368 C C . LEU A 1 311 ? -3.295 57.438 25.656 1 74.81 311 LEU A C 1
ATOM 2370 O O . LEU A 1 311 ? -3.027 58.344 26.453 1 74.81 311 LEU A O 1
ATOM 2374 N N . VAL A 1 312 ? -3.838 56.312 26.062 1 77.12 312 VAL A N 1
ATOM 2375 C CA . VAL A 1 312 ? -4.301 56.094 27.438 1 77.12 312 VAL A CA 1
ATOM 2376 C C . VAL A 1 312 ? -3.104 55.906 28.359 1 77.12 312 VAL A C 1
ATOM 2378 O O . VAL A 1 312 ? -3.045 56.5 29.438 1 77.12 312 VAL A O 1
ATOM 2381 N N . LEU A 1 313 ? -2.141 55.094 27.859 1 78.81 313 LEU A N 1
ATOM 2382 C CA . LEU A 1 313 ? -0.944 54.906 28.672 1 78.81 313 LEU A CA 1
ATOM 2383 C C . LEU A 1 313 ? -0.152 56.188 28.797 1 78.81 313 LEU A C 1
ATOM 2385 O O . LEU A 1 313 ? 0.386 56.5 29.875 1 78.81 313 LEU A O 1
ATOM 2389 N N . GLY A 1 314 ? -0.094 56.938 27.75 1 79.75 314 GLY A N 1
ATOM 2390 C CA . GLY A 1 314 ? 0.497 58.25 27.828 1 79.75 314 GLY A CA 1
ATOM 2391 C C . GLY A 1 314 ? -0.219 59.188 28.797 1 79.75 314 GLY A C 1
ATOM 2392 O O . GLY A 1 314 ? 0.422 59.875 29.594 1 79.75 314 GLY A O 1
ATOM 2393 N N . LEU A 1 315 ? -1.558 59.094 28.812 1 82.62 315 LEU A N 1
ATOM 2394 C CA . LEU A 1 315 ? -2.359 59.906 29.719 1 82.62 315 LEU A CA 1
ATOM 2395 C C . LEU A 1 315 ? -2.184 59.438 31.172 1 82.62 315 LEU A C 1
ATOM 2397 O O . LEU A 1 315 ? -2.076 60.25 32.094 1 82.62 315 LEU A O 1
ATOM 2401 N N . VAL A 1 316 ? -2.113 58.188 31.391 1 81.12 316 VAL A N 1
ATOM 2402 C CA . VAL A 1 316 ? -1.876 57.594 32.719 1 81.12 316 VAL A CA 1
ATOM 2403 C C . VAL A 1 316 ? -0.479 58 33.188 1 81.12 316 VAL A C 1
ATOM 2405 O O . VAL A 1 316 ? -0.299 58.375 34.375 1 81.12 316 VAL A O 1
ATOM 2408 N N . GLY A 1 317 ? 0.49 57.938 32.312 1 82.12 317 GLY A N 1
ATOM 2409 C CA . GLY A 1 317 ? 1.832 58.375 32.656 1 82.12 317 GLY A CA 1
ATOM 2410 C C . GLY A 1 317 ? 1.89 59.844 33 1 82.12 317 GLY A C 1
ATOM 2411 O O . GLY A 1 317 ? 2.555 60.219 33.969 1 82.12 317 GLY A O 1
ATOM 2412 N N . LEU A 1 318 ? 1.188 60.688 32.312 1 82.88 318 LEU A N 1
ATOM 2413 C CA . LEU A 1 318 ? 1.129 62.094 32.594 1 82.88 318 LEU A CA 1
ATOM 2414 C C . LEU A 1 318 ? 0.465 62.375 33.938 1 82.88 318 LEU A C 1
ATOM 2416 O O . LEU A 1 318 ? 0.914 63.219 34.688 1 82.88 318 LEU A O 1
ATOM 2420 N N . VAL A 1 319 ? -0.513 61.625 34.281 1 81.38 319 VAL A N 1
ATOM 2421 C CA . VAL A 1 319 ? -1.196 61.75 35.562 1 81.38 319 VAL A CA 1
ATOM 2422 C C . VAL A 1 319 ? -0.266 61.281 36.688 1 81.38 319 VAL A C 1
ATOM 2424 O O . VAL A 1 319 ? -0.178 61.969 37.719 1 81.38 319 VAL A O 1
ATOM 2427 N N . PHE A 1 320 ? 0.418 60.219 36.469 1 81.88 320 PHE A N 1
ATOM 2428 C CA . PHE A 1 320 ? 1.382 59.719 37.438 1 81.88 320 PHE A CA 1
ATOM 2429 C C . PHE A 1 320 ? 2.48 60.75 37.688 1 81.88 320 PHE A C 1
ATOM 2431 O O . PHE A 1 320 ? 2.842 61 38.844 1 81.88 320 PHE A O 1
ATOM 2438 N N . LEU A 1 321 ? 3.01 61.312 36.719 1 81.75 321 LEU A N 1
ATOM 2439 C CA . LEU A 1 321 ? 4.035 62.344 36.812 1 81.75 321 LEU A CA 1
ATOM 2440 C C . LEU A 1 321 ? 3.486 63.562 37.531 1 81.75 321 LEU A C 1
ATOM 2442 O O . LEU A 1 321 ? 4.18 64.188 38.344 1 81.75 321 LEU A O 1
ATOM 2446 N N . PHE A 1 322 ? 2.287 63.812 37.281 1 82.5 322 PHE A N 1
ATOM 2447 C CA . PHE A 1 322 ? 1.622 64.938 37.906 1 82.5 322 PHE A CA 1
ATOM 2448 C C . PHE A 1 322 ? 1.429 64.688 39.406 1 82.5 322 PHE A C 1
ATOM 2450 O O . PHE A 1 322 ? 1.666 65.562 40.25 1 82.5 322 PHE A O 1
ATOM 2457 N N . VAL A 1 323 ? 1.038 63.5 39.75 1 79.62 323 VAL A N 1
ATOM 2458 C CA . VAL A 1 323 ? 0.862 63.094 41.156 1 79.62 323 VAL A CA 1
ATOM 2459 C C . VAL A 1 323 ? 2.209 63.125 41.875 1 79.62 323 VAL A C 1
ATOM 2461 O O . VAL A 1 323 ? 2.303 63.594 43 1 79.62 323 VAL A O 1
ATOM 2464 N N . LEU A 1 324 ? 3.191 62.688 41.219 1 80 324 LEU A N 1
ATOM 2465 C CA . LEU A 1 324 ? 4.535 62.719 41.812 1 80 324 LEU A CA 1
ATOM 2466 C C . LEU A 1 324 ? 5.008 64.188 41.969 1 80 324 LEU A C 1
ATOM 2468 O O . LEU A 1 324 ? 5.645 64.5 42.969 1 80 324 LEU A O 1
ATOM 2472 N N . TYR A 1 325 ? 4.645 65 41.125 1 81.25 325 TYR A N 1
ATOM 2473 C CA . TYR A 1 325 ? 4.988 66.438 41.188 1 81.25 325 TYR A CA 1
ATOM 2474 C C . TYR A 1 325 ? 4.246 67.125 42.344 1 81.25 325 TYR A C 1
ATOM 2476 O O . TYR A 1 325 ? 4.832 67.875 43.094 1 81.25 325 TYR A O 1
ATOM 2484 N N . LEU A 1 326 ? 2.986 66.75 42.5 1 81.19 326 LEU A N 1
ATOM 2485 C CA . LEU A 1 326 ? 2.186 67.312 43.562 1 81.19 326 LEU A CA 1
ATOM 2486 C C . LEU A 1 326 ? 2.688 66.812 44.938 1 81.19 326 LEU A C 1
ATOM 2488 O O . LEU A 1 326 ? 2.605 67.562 45.938 1 81.19 326 LEU A O 1
ATOM 2492 N N . ASN A 1 327 ? 3.305 65.625 44.875 1 78.12 327 ASN A N 1
ATOM 2493 C CA . ASN A 1 327 ? 3.764 65.062 46.156 1 78.12 327 ASN A CA 1
ATOM 2494 C C . ASN A 1 327 ? 5.273 65.188 46.312 1 78.12 327 ASN A C 1
ATOM 2496 O O . ASN A 1 327 ? 5.879 64.5 47.156 1 78.12 327 ASN A O 1
ATOM 2500 N N . ARG A 1 328 ? 5.84 65.875 45.5 1 80.81 328 ARG A N 1
ATOM 2501 C CA . ARG A 1 328 ? 7.289 66.062 45.438 1 80.81 328 ARG A CA 1
ATOM 2502 C C . ARG A 1 328 ? 7.852 66.5 46.781 1 80.81 328 ARG A C 1
ATOM 2504 O O . ARG A 1 328 ? 8.914 66.062 47.188 1 80.81 328 ARG A O 1
ATOM 2511 N N . LYS A 1 329 ? 7.102 67.312 47.406 1 83.88 329 LYS A N 1
ATOM 2512 C CA . LYS A 1 329 ? 7.586 67.75 48.719 1 83.88 329 LYS A CA 1
ATOM 2513 C C . LYS A 1 329 ? 7.574 66.625 49.75 1 83.88 329 LYS A C 1
ATOM 2515 O O . LYS A 1 329 ? 8.5 66.562 50.562 1 83.88 329 LYS A O 1
ATOM 2520 N N . GLY A 1 330 ? 6.48 65.875 49.625 1 79.44 330 GLY A N 1
ATOM 2521 C CA . GLY A 1 330 ? 6.41 64.75 50.531 1 79.44 330 GLY A CA 1
ATOM 2522 C C . GLY A 1 330 ? 7.445 63.656 50.25 1 79.44 330 GLY A C 1
ATOM 2523 O O . GLY A 1 330 ? 8.078 63.125 51.156 1 79.44 330 GLY A O 1
ATOM 2524 N N . ILE A 1 331 ? 7.672 63.469 49 1 76.69 331 ILE A N 1
ATOM 2525 C CA . ILE A 1 331 ? 8.633 62.469 48.562 1 76.69 331 ILE A CA 1
ATOM 2526 C C . ILE A 1 331 ? 10.047 62.906 48.906 1 76.69 331 ILE A C 1
ATOM 2528 O O . ILE A 1 331 ? 10.859 62.094 49.406 1 76.69 331 ILE A O 1
ATOM 2532 N N . LYS A 1 332 ? 10.266 64.188 48.75 1 79.25 332 LYS A N 1
ATOM 2533 C CA . LYS A 1 332 ? 11.57 64.75 49.156 1 79.25 332 LYS A CA 1
ATOM 2534 C C . LYS A 1 332 ? 11.797 64.562 50.656 1 79.25 332 LYS A C 1
ATOM 2536 O O . LYS A 1 332 ? 12.891 64.188 51.094 1 79.25 332 LYS A O 1
ATOM 2541 N N . LYS A 1 333 ? 10.812 64.75 51.375 1 82.06 333 LYS A N 1
ATOM 2542 C CA . LYS A 1 333 ? 10.906 64.625 52.844 1 82.06 333 LYS A CA 1
ATOM 2543 C C . LYS A 1 333 ? 11.164 63.156 53.219 1 82.06 333 LYS A C 1
ATOM 2545 O O . LYS A 1 333 ? 12.016 62.875 54.062 1 82.06 333 LYS A O 1
ATOM 2550 N N . ARG A 1 334 ? 10.523 62.25 52.531 1 79.69 334 ARG A N 1
ATOM 2551 C CA . ARG A 1 334 ? 10.656 60.844 52.844 1 79.69 334 ARG A CA 1
ATOM 2552 C C . ARG A 1 334 ? 12.023 60.312 52.438 1 79.69 334 ARG A C 1
ATOM 2554 O O . ARG A 1 334 ? 12.633 59.5 53.156 1 79.69 334 ARG A O 1
ATOM 2561 N N . VAL A 1 335 ? 12.445 60.844 51.344 1 80 335 VAL A N 1
ATOM 2562 C CA . VAL A 1 335 ? 13.773 60.469 50.875 1 80 335 VAL A CA 1
ATOM 2563 C C . VAL A 1 335 ? 14.836 61 51.844 1 80 335 VAL A C 1
ATOM 2565 O O . VAL A 1 335 ? 15.797 60.312 52.188 1 80 335 VAL A O 1
ATOM 2568 N N . ASN A 1 336 ? 14.648 62.219 52.312 1 81.56 336 ASN A N 1
ATOM 2569 C CA . ASN A 1 336 ? 15.578 62.812 53.281 1 81.56 336 ASN A CA 1
ATOM 2570 C C . ASN A 1 336 ? 15.531 62.094 54.625 1 81.56 336 ASN A C 1
ATOM 2572 O O . ASN A 1 336 ? 16.562 61.875 55.25 1 81.56 336 ASN A O 1
ATOM 2576 N N . GLU A 1 337 ? 14.461 61.688 55 1 83.25 337 GLU A N 1
ATOM 2577 C CA . GLU A 1 337 ? 14.305 60.938 56.25 1 83.25 337 GLU A CA 1
ATOM 2578 C C . GLU A 1 337 ? 14.93 59.562 56.156 1 83.25 337 GLU A C 1
ATOM 2580 O O . GLU A 1 337 ? 15.586 59.094 57.094 1 83.25 337 GLU A O 1
ATOM 2585 N N . ALA A 1 338 ? 14.766 59 55.031 1 81.44 338 ALA A N 1
ATOM 2586 C CA . ALA A 1 338 ? 15.344 57.688 54.781 1 81.44 338 ALA A CA 1
ATOM 2587 C C . ALA A 1 338 ? 16.875 57.75 54.719 1 81.44 338 ALA A C 1
ATOM 2589 O O . ALA A 1 338 ? 17.562 56.906 55.25 1 81.44 338 ALA A O 1
ATOM 2590 N N . ARG A 1 339 ? 17.312 58.781 54.125 1 81.25 339 ARG A N 1
ATOM 2591 C CA . ARG A 1 339 ? 18.75 59.031 54.062 1 81.25 339 ARG A CA 1
ATOM 2592 C C . ARG A 1 339 ? 19.328 59.25 55.469 1 81.25 339 ARG A C 1
ATOM 2594 O O . ARG A 1 339 ? 20.375 58.719 55.812 1 81.25 339 ARG A O 1
ATOM 2601 N N . ASP A 1 340 ? 18.672 59.906 56.25 1 83.19 340 ASP A N 1
ATOM 2602 C CA . ASP A 1 340 ? 19.109 60.188 57.625 1 83.19 340 ASP A CA 1
ATOM 2603 C C . ASP A 1 340 ? 19.062 58.938 58.469 1 83.19 340 ASP A C 1
ATOM 2605 O O . ASP A 1 340 ? 19.969 58.688 59.281 1 83.19 340 ASP A O 1
ATOM 2609 N N . ALA A 1 341 ? 18.172 58.094 58.281 1 83 341 ALA A N 1
ATOM 2610 C CA . ALA A 1 341 ? 18.062 56.844 59 1 83 341 ALA A CA 1
ATOM 2611 C C . ALA A 1 341 ? 19.188 55.875 58.625 1 83 341 ALA A C 1
ATOM 2613 O O . ALA A 1 341 ? 19.75 55.219 59.469 1 83 341 ALA A O 1
ATOM 2614 N N . CYS A 1 342 ? 19.391 55.906 57.344 1 79.69 342 CYS A N 1
ATOM 2615 C CA . CYS A 1 342 ? 20.484 55.062 56.875 1 79.69 342 CYS A CA 1
ATOM 2616 C C . CYS A 1 342 ? 21.828 55.594 57.406 1 79.69 342 CYS A C 1
ATOM 2618 O O . CYS A 1 342 ? 22.688 54.781 57.781 1 79.69 342 CYS A O 1
ATOM 2620 N N . ARG A 1 343 ? 22.016 56.875 57.5 1 80.19 343 ARG A N 1
ATOM 2621 C CA . ARG A 1 343 ? 23.234 57.469 58.062 1 80.19 343 ARG A CA 1
ATOM 2622 C C . ARG A 1 343 ? 23.375 57.125 59.531 1 80.19 343 ARG A C 1
ATOM 2624 O O . ARG A 1 343 ? 24.484 56.812 59.969 1 80.19 343 ARG A O 1
ATOM 2631 N N . GLU A 1 344 ? 22.375 57.062 60.219 1 78.56 344 GLU A N 1
ATOM 2632 C CA . GLU A 1 344 ? 22.406 56.719 61.656 1 78.56 344 GLU A CA 1
ATOM 2633 C C . GLU A 1 344 ? 22.781 55.25 61.844 1 78.56 344 GLU A C 1
ATOM 2635 O O . GLU A 1 344 ? 23.547 54.938 62.75 1 78.56 344 GLU A O 1
ATOM 2640 N N . VAL A 1 345 ? 22.281 54.406 61 1 76.06 345 VAL A N 1
ATOM 2641 C CA . VAL A 1 345 ? 22.578 53 61.094 1 76.06 345 VAL A CA 1
ATOM 2642 C C . VAL A 1 345 ? 24.047 52.75 60.719 1 76.06 345 VAL A C 1
ATOM 2644 O O . VAL A 1 345 ? 24.734 51.969 61.344 1 76.06 345 VAL A O 1
ATOM 2647 N N . TRP A 1 346 ? 24.453 53.469 59.688 1 75.44 346 TRP A N 1
ATOM 2648 C CA . TRP A 1 346 ? 25.828 53.312 59.25 1 75.44 346 TRP A CA 1
ATOM 2649 C C . TRP A 1 346 ? 26.797 53.844 60.281 1 75.44 346 TRP A C 1
ATOM 2651 O O . TRP A 1 346 ? 27.844 53.25 60.531 1 75.44 346 TRP A O 1
ATOM 2661 N N . GLU A 1 347 ? 26.5 54.969 60.938 1 74.88 347 GLU A N 1
ATOM 2662 C CA . GLU A 1 347 ? 27.312 55.531 62.031 1 74.88 347 GLU A CA 1
ATOM 2663 C C . GLU A 1 347 ? 27.328 54.594 63.25 1 74.88 347 GLU A C 1
ATOM 2665 O O . GLU A 1 347 ? 28.359 54.469 63.906 1 74.88 347 GLU A O 1
ATOM 2670 N N . GLY A 1 348 ? 26.266 53.906 63.438 1 68.12 348 GLY A N 1
ATOM 2671 C CA . GLY A 1 348 ? 26.219 52.906 64.5 1 68.12 348 GLY A CA 1
ATOM 2672 C C . GLY A 1 348 ? 27.125 51.719 64.25 1 68.12 348 GLY A C 1
ATOM 2673 O O . GLY A 1 348 ? 27.797 51.219 65.125 1 68.12 348 GLY A O 1
ATOM 2674 N N . TYR A 1 349 ? 27.156 51.312 62.969 1 65.31 349 TYR A N 1
ATOM 2675 C CA . TYR A 1 349 ? 28.016 50.188 62.594 1 65.31 349 TYR A CA 1
ATOM 2676 C C . TYR A 1 349 ? 29.484 50.594 62.688 1 65.31 349 TYR A C 1
ATOM 2678 O O . TYR A 1 349 ? 30.328 49.781 63.094 1 65.31 349 TYR A O 1
ATOM 2686 N N . HIS A 1 350 ? 29.828 51.781 62.375 1 64.19 350 HIS A N 1
ATOM 2687 C CA . HIS A 1 350 ? 31.219 52.25 62.438 1 64.19 350 HIS A CA 1
ATOM 2688 C C . HIS A 1 350 ? 31.688 52.375 63.875 1 64.19 350 HIS A C 1
ATOM 2690 O O . HIS A 1 350 ? 32.844 52.031 64.188 1 64.19 350 HIS A O 1
ATOM 2696 N N . TYR A 1 351 ? 30.891 52.781 64.812 1 63.62 351 TYR A N 1
ATOM 2697 C CA . TYR A 1 351 ? 31.281 52.875 66.188 1 63.62 351 TYR A CA 1
ATOM 2698 C C . TYR A 1 351 ? 31.484 51.5 66.812 1 63.62 351 TYR A C 1
ATOM 2700 O O . TYR A 1 351 ? 32.406 51.281 67.562 1 63.62 351 TYR A O 1
ATOM 2708 N N . ARG A 1 352 ? 30.75 50.531 66.375 1 61.75 352 ARG A N 1
ATOM 2709 C CA . ARG A 1 352 ? 30.922 49.188 66.875 1 61.75 352 ARG A CA 1
ATOM 2710 C C . ARG A 1 352 ? 32.219 48.531 66.375 1 61.75 352 ARG A C 1
ATOM 2712 O O . ARG A 1 352 ? 32.906 47.844 67.125 1 61.75 352 ARG A O 1
ATOM 2719 N N . TYR A 1 353 ? 32.594 48.812 65.188 1 59.72 353 TYR A N 1
ATOM 2720 C CA . TYR A 1 353 ? 33.844 48.25 64.625 1 59.72 353 TYR A CA 1
ATOM 2721 C C . TYR A 1 353 ? 35.062 48.906 65.25 1 59.72 353 TYR A C 1
ATOM 2723 O O . TYR A 1 353 ? 36.062 48.25 65.5 1 59.72 353 TYR A O 1
ATOM 2731 N N . GLU A 1 354 ? 35.031 50.156 65.688 1 62.34 354 GLU A N 1
ATOM 2732 C CA . GLU A 1 354 ? 36.156 50.812 66.312 1 62.34 354 GLU A CA 1
ATOM 2733 C C . GLU A 1 354 ? 36.312 50.344 67.75 1 62.34 354 GLU A C 1
ATOM 2735 O O . GLU A 1 354 ? 37.469 50.25 68.25 1 62.34 354 GLU A O 1
ATOM 2740 N N . ILE A 1 355 ? 35.312 49.969 68.438 1 59.94 355 ILE A N 1
ATOM 2741 C CA . ILE A 1 355 ? 35.438 49.5 69.812 1 59.94 355 ILE A CA 1
ATOM 2742 C C . ILE A 1 355 ? 36.062 48.094 69.812 1 59.94 355 ILE A C 1
ATOM 2744 O O . ILE A 1 355 ? 36.906 47.781 70.688 1 59.94 355 ILE A O 1
ATOM 2748 N N . ASP A 1 356 ? 35.656 47.188 68.875 1 56.78 356 ASP A N 1
ATOM 2749 C CA . ASP A 1 356 ? 36.156 45.812 68.938 1 56.78 356 ASP A CA 1
ATOM 2750 C C . ASP A 1 356 ? 37.625 45.781 68.438 1 56.78 356 ASP A C 1
ATOM 2752 O O . ASP A 1 356 ? 38.344 44.812 68.75 1 56.78 356 ASP A O 1
ATOM 2756 N N . SER A 1 357 ? 38.125 46.625 67.625 1 52.97 357 SER A N 1
ATOM 2757 C CA . SER A 1 357 ? 39.5 46.531 67.125 1 52.97 357 SER A CA 1
ATOM 2758 C C . SER A 1 357 ? 40.5 47.188 68.125 1 52.97 357 SER A C 1
ATOM 2760 O O . SER A 1 357 ? 41.656 47.312 67.75 1 52.97 357 SER A O 1
ATOM 2762 N N . ASP A 1 358 ? 40.094 47.812 69.25 1 51.72 358 ASP A N 1
ATOM 2763 C CA . ASP A 1 358 ? 41.125 48.281 70.188 1 51.72 358 ASP A CA 1
ATOM 2764 C C . ASP A 1 358 ? 41.812 47.125 70.938 1 51.72 358 ASP A C 1
ATOM 2766 O O . ASP A 1 358 ? 41.125 46.312 71.562 1 51.72 358 ASP A O 1
ATOM 2770 N N . PRO A 1 359 ? 43.062 46.719 70.5 1 52.81 359 PRO A N 1
ATOM 2771 C CA . PRO A 1 359 ? 43.844 45.594 71 1 52.81 359 PRO A CA 1
ATOM 2772 C C . PRO A 1 359 ? 44 45.594 72.5 1 52.81 359 PRO A C 1
ATOM 2774 O O . PRO A 1 359 ? 44.5 44.625 73.062 1 52.81 359 PRO A O 1
ATOM 2777 N N . ARG A 1 360 ? 44.031 46.719 73.25 1 51.53 360 ARG A N 1
ATOM 2778 C CA . ARG A 1 360 ? 44.469 46.781 74.688 1 51.53 360 ARG A CA 1
ATOM 2779 C C . ARG A 1 360 ? 43.562 45.938 75.562 1 51.53 360 ARG A C 1
ATOM 2781 O O . ARG A 1 360 ? 43.875 45.719 76.75 1 51.53 360 ARG A O 1
ATOM 2788 N N . LEU A 1 361 ? 42.281 45.688 75.188 1 43.25 361 LEU A N 1
ATOM 2789 C CA . LEU A 1 361 ? 41.406 45.031 76.188 1 43.25 361 LEU A CA 1
ATOM 2790 C C . LEU A 1 361 ? 41.656 43.531 76.188 1 43.25 361 LEU A C 1
ATOM 2792 O O . LEU A 1 361 ? 41 42.781 76.938 1 43.25 361 LEU A O 1
ATOM 2796 N N . SER A 1 362 ? 42.5 43.031 75.25 1 41.75 362 SER A N 1
ATOM 2797 C CA . SER A 1 362 ? 42.656 41.562 75.25 1 41.75 362 SER A CA 1
ATOM 2798 C C . SER A 1 362 ? 43.5 41.125 76.438 1 41.75 362 SER A C 1
ATOM 2800 O O . SER A 1 362 ? 43.594 39.938 76.75 1 41.75 362 SER A O 1
ATOM 2802 N N . GLN A 1 363 ? 44.375 41.969 77.125 1 40.88 363 GLN A N 1
ATOM 2803 C CA . GLN A 1 363 ? 45.406 41.406 77.938 1 40.88 363 GLN A CA 1
ATOM 2804 C C . GLN A 1 363 ? 44.844 40.938 79.312 1 40.88 363 GLN A C 1
ATOM 2806 O O . GLN A 1 363 ? 45.5 40.25 80.062 1 40.88 363 GLN A O 1
ATOM 2811 N N . VAL A 1 364 ? 43.781 41.5 79.875 1 40.97 364 VAL A N 1
ATOM 2812 C CA . VAL A 1 364 ? 43.719 41.406 81.375 1 40.97 364 VAL A CA 1
ATOM 2813 C C . VAL A 1 364 ? 43.281 39.969 81.75 1 40.97 364 VAL A C 1
ATOM 2815 O O . VAL A 1 364 ? 43.438 39.594 82.938 1 40.97 364 VAL A O 1
ATOM 2818 N N . SER A 1 365 ? 42.562 39.188 80.875 1 37.78 365 SER A N 1
ATOM 2819 C CA . SER A 1 365 ? 41.969 38.062 81.625 1 37.78 365 SER A CA 1
ATOM 2820 C C . SER A 1 365 ? 43 36.938 81.812 1 37.78 365 SER A C 1
ATOM 2822 O O . SER A 1 365 ? 42.656 35.812 82.188 1 37.78 365 SER A O 1
ATOM 2824 N N . SER A 1 366 ? 44.312 37.188 81.562 1 38.62 366 SER A N 1
ATOM 2825 C CA . SER A 1 366 ? 45.156 36.031 81.688 1 38.62 366 SER A CA 1
ATOM 2826 C C . SER A 1 366 ? 45.312 35.656 83.188 1 38.62 366 SER A C 1
ATOM 2828 O O . SER A 1 366 ? 45.656 34.5 83.5 1 38.62 366 SER A O 1
ATOM 2830 N N . ASN A 1 367 ? 45.5 36.531 84.188 1 36.78 367 ASN A N 1
ATOM 2831 C CA . ASN A 1 367 ? 46.219 36.188 85.375 1 36.78 367 ASN A CA 1
ATOM 2832 C C . ASN A 1 367 ? 45.375 35.438 86.375 1 36.78 367 ASN A C 1
ATOM 2834 O O . ASN A 1 367 ? 45.75 35.281 87.5 1 36.78 367 ASN A O 1
ATOM 2838 N N . ALA A 1 368 ? 44.094 35.344 86.375 1 35.72 368 ALA A N 1
ATOM 2839 C CA . ALA A 1 368 ? 43.5 34.906 87.688 1 35.72 368 ALA A CA 1
ATOM 2840 C C . ALA A 1 368 ? 43.781 33.406 87.938 1 35.72 368 ALA A C 1
ATOM 2842 O O . ALA A 1 368 ? 43.469 32.875 88.938 1 35.72 368 ALA A O 1
ATOM 2843 N N . ASP A 1 369 ? 44.094 32.562 86.75 1 32.56 369 ASP A N 1
ATOM 2844 C CA . ASP A 1 369 ? 44.156 31.188 87.188 1 32.56 369 ASP A CA 1
ATOM 2845 C C . ASP A 1 369 ? 45.531 30.875 87.812 1 32.56 369 ASP A C 1
ATOM 2847 O O . ASP A 1 369 ? 45.844 29.703 88 1 32.56 369 ASP A O 1
ATOM 2851 N N . ALA A 1 370 ? 46.375 31.875 88.375 1 24.84 370 ALA A N 1
ATOM 2852 C CA . ALA A 1 370 ? 47.312 31.344 89.375 1 24.84 370 ALA A CA 1
ATOM 2853 C C . ALA A 1 370 ? 46.594 31.156 90.688 1 24.84 370 ALA A C 1
ATOM 2855 O O . ALA A 1 370 ? 45.781 31.984 91.125 1 24.84 370 ALA A O 1
ATOM 2856 N N . MET B 1 1 ? -43.469 37.938 39.5 1 44.03 1 MET B N 1
ATOM 2857 C CA . MET B 1 1 ? -43.469 37.469 38.125 1 44.03 1 MET B CA 1
ATOM 2858 C C . MET B 1 1 ? -42.156 37.844 37.438 1 44.03 1 MET B C 1
ATOM 2860 O O . MET B 1 1 ? -41.625 37.062 36.656 1 44.03 1 MET B O 1
ATOM 2864 N N . LEU B 1 2 ? -41.656 39.062 37.719 1 53.75 2 LEU B N 1
ATOM 2865 C CA . LEU B 1 2 ? -40.5 39.625 37.031 1 53.75 2 LEU B CA 1
ATOM 2866 C C . LEU B 1 2 ? -39.219 38.938 37.531 1 53.75 2 LEU B C 1
ATOM 2868 O O . LEU B 1 2 ? -38.281 38.688 36.75 1 53.75 2 LEU B O 1
ATOM 2872 N N . GLU B 1 3 ? -39.062 38.719 38.875 1 56.69 3 GLU B N 1
ATOM 2873 C CA . GLU B 1 3 ? -37.875 38.094 39.406 1 56.69 3 GLU B CA 1
ATOM 2874 C C . GLU B 1 3 ? -37.75 36.656 38.906 1 56.69 3 GLU B C 1
ATOM 2876 O O . GLU B 1 3 ? -36.656 36.156 38.656 1 56.69 3 GLU B O 1
ATOM 2881 N N . LEU B 1 4 ? -38.969 35.938 38.812 1 53.75 4 LEU B N 1
ATOM 2882 C CA . LEU B 1 4 ? -38.906 34.594 38.25 1 53.75 4 LEU B CA 1
ATOM 2883 C C . LEU B 1 4 ? -38.531 34.625 36.781 1 53.75 4 LEU B C 1
ATOM 2885 O O . LEU B 1 4 ? -37.812 33.719 36.281 1 53.75 4 LEU B O 1
ATOM 2889 N N . ALA B 1 5 ? -38.969 35.719 36.031 1 57.06 5 ALA B N 1
ATOM 2890 C CA . ALA B 1 5 ? -38.594 35.812 34.625 1 57.06 5 ALA B CA 1
ATOM 2891 C C . ALA B 1 5 ? -37.094 36.062 34.469 1 57.06 5 ALA B C 1
ATOM 2893 O O . ALA B 1 5 ? -36.469 35.531 33.562 1 57.06 5 ALA B O 1
ATOM 2894 N N . GLN B 1 6 ? -36.562 36.969 35.375 1 52.12 6 GLN B N 1
ATOM 2895 C CA . GLN B 1 6 ? -35.125 37.219 35.219 1 52.12 6 GLN B CA 1
ATOM 2896 C C . GLN B 1 6 ? -34.312 36 35.562 1 52.12 6 GLN B C 1
ATOM 2898 O O . GLN B 1 6 ? -33.281 35.719 34.938 1 52.12 6 GLN B O 1
ATOM 2903 N N . ARG B 1 7 ? -34.75 35.188 36.625 1 50.66 7 ARG B N 1
ATOM 2904 C CA . ARG B 1 7 ? -34.031 33.969 36.938 1 50.66 7 ARG B CA 1
ATOM 2905 C C . ARG B 1 7 ? -34.219 32.938 35.812 1 50.66 7 ARG B C 1
ATOM 2907 O O . ARG B 1 7 ? -33.312 32.125 35.594 1 50.66 7 ARG B O 1
ATOM 2914 N N . MET B 1 8 ? -35.438 33.031 35.125 1 45.97 8 MET B N 1
ATOM 2915 C CA . MET B 1 8 ? -35.594 32.125 34 1 45.97 8 MET B CA 1
ATOM 2916 C C . MET B 1 8 ? -34.719 32.562 32.844 1 45.97 8 MET B C 1
ATOM 2918 O O . MET B 1 8 ? -34.25 31.703 32.062 1 45.97 8 MET B O 1
ATOM 2922 N N . VAL B 1 9 ? -34.656 33.906 32.594 1 48.22 9 VAL B N 1
ATOM 2923 C CA . VAL B 1 9 ? -33.781 34.312 31.469 1 48.22 9 VAL B CA 1
ATOM 2924 C C . VAL B 1 9 ? -32.344 33.969 31.812 1 48.22 9 VAL B C 1
ATOM 2926 O O . VAL B 1 9 ? -31.578 33.562 30.938 1 48.22 9 VAL B O 1
ATOM 2929 N N . LEU B 1 10 ? -31.922 34.25 33.125 1 43.12 10 LEU B N 1
ATOM 2930 C CA . LEU B 1 10 ? -30.547 33.875 33.406 1 43.12 10 LEU B CA 1
ATOM 2931 C C . LEU B 1 10 ? -30.312 32.406 33.219 1 43.12 10 LEU B C 1
ATOM 2933 O O . LEU B 1 10 ? -29.266 31.969 32.75 1 43.12 10 LEU B O 1
ATOM 2937 N N . CYS B 1 11 ? -31.281 31.562 33.75 1 39.19 11 CYS B N 1
ATOM 2938 C CA . CYS B 1 11 ? -31 30.141 33.594 1 39.19 11 CYS B CA 1
ATOM 2939 C C . CYS B 1 11 ? -31 29.75 32.094 1 39.19 11 CYS B C 1
ATOM 2941 O O . CYS B 1 11 ? -30.562 28.656 31.75 1 39.19 11 CYS B O 1
ATOM 2943 N N . ALA B 1 12 ? -31.828 30.5 31.344 1 37.81 12 ALA B N 1
ATOM 2944 C CA . ALA B 1 12 ? -31.766 30.125 29.938 1 37.81 12 ALA B CA 1
ATOM 2945 C C . ALA B 1 12 ? -30.406 30.484 29.328 1 37.81 12 ALA B C 1
ATOM 2947 O O . ALA B 1 12 ? -30.172 30.297 28.141 1 37.81 12 ALA B O 1
ATOM 2948 N N . LEU B 1 13 ? -29.781 31.562 29.891 1 36.03 13 LEU B N 1
ATOM 2949 C CA . LEU B 1 13 ? -28.438 31.547 29.344 1 36.03 13 LEU B CA 1
ATOM 2950 C C . LEU B 1 13 ? -27.812 30.156 29.453 1 36.03 13 LEU B C 1
ATOM 2952 O O . LEU B 1 13 ? -27.344 29.766 30.531 1 36.03 13 LEU B O 1
ATOM 2956 N N . VAL B 1 14 ? -28.562 29.094 29.219 1 34.66 14 VAL B N 1
ATOM 2957 C CA . VAL B 1 14 ? -28.219 27.703 28.984 1 34.66 14 VAL B CA 1
ATOM 2958 C C . VAL B 1 14 ? -26.844 27.625 28.312 1 34.66 14 VAL B C 1
ATOM 2960 O O . VAL B 1 14 ? -26.531 28.406 27.422 1 34.66 14 VAL B O 1
ATOM 2963 N N . CYS B 1 15 ? -25.922 26.969 28.969 1 34.59 15 CYS B N 1
ATOM 2964 C CA . CYS B 1 15 ? -24.703 26.25 28.609 1 34.59 15 CYS B CA 1
ATOM 2965 C C . CYS B 1 15 ? -24.812 25.641 27.219 1 34.59 15 CYS B C 1
ATOM 2967 O O . CYS B 1 15 ? -25.469 24.625 27.047 1 34.59 15 CYS B O 1
ATOM 2969 N N . SER B 1 16 ? -25.141 26.344 26.266 1 36.78 16 SER B N 1
ATOM 2970 C CA . SER B 1 16 ? -24.688 25.719 25.031 1 36.78 16 SER B CA 1
ATOM 2971 C C . SER B 1 16 ? -23.359 25.016 25.219 1 36.78 16 SER B C 1
ATOM 2973 O O . SER B 1 16 ? -22.297 25.641 25.125 1 36.78 16 SER B O 1
ATOM 2975 N N . ILE B 1 17 ? -23.25 24.172 26.203 1 36.81 17 ILE B N 1
ATOM 2976 C CA . ILE B 1 17 ? -22.203 23.172 26.109 1 36.81 17 ILE B CA 1
ATOM 2977 C C . ILE B 1 17 ? -22.094 22.688 24.656 1 36.81 17 ILE B C 1
ATOM 2979 O O . ILE B 1 17 ? -22.953 21.938 24.188 1 36.81 17 ILE B O 1
ATOM 2983 N N . TYR B 1 18 ? -21.781 23.453 23.75 1 37.09 18 TYR B N 1
ATOM 2984 C CA . TYR B 1 18 ? -21.188 22.766 22.625 1 37.09 18 TYR B CA 1
ATOM 2985 C C . TYR B 1 18 ? -20.438 21.5 23.078 1 37.09 18 TYR B C 1
ATOM 2987 O O . TYR B 1 18 ? -19.484 21.594 23.844 1 37.09 18 TYR B O 1
ATOM 2995 N N . ALA B 1 19 ? -21.109 20.531 23.484 1 40.88 19 ALA B N 1
ATOM 2996 C CA . ALA B 1 19 ? -20.578 19.188 23.734 1 40.88 19 ALA B CA 1
ATOM 2997 C C . ALA B 1 19 ? -19.359 18.906 22.844 1 40.88 19 ALA B C 1
ATOM 2999 O O . ALA B 1 19 ? -19.516 18.609 21.656 1 40.88 19 ALA B O 1
ATOM 3000 N N . ARG B 1 20 ? -18.297 19.656 22.844 1 51.03 20 ARG B N 1
ATOM 3001 C CA . ARG B 1 20 ? -17.047 19.188 22.281 1 51.03 20 ARG B CA 1
ATOM 3002 C C . ARG B 1 20 ? -16.953 17.672 22.312 1 51.03 20 ARG B C 1
ATOM 3004 O O . ARG B 1 20 ? -17 17.062 23.391 1 51.03 20 ARG B O 1
ATOM 3011 N N . ALA B 1 21 ? -17.688 16.953 21.469 1 60.94 21 ALA B N 1
ATOM 3012 C CA . ALA B 1 21 ? -17.578 15.5 21.391 1 60.94 21 ALA B CA 1
ATOM 3013 C C . ALA B 1 21 ? -16.188 15.031 21.812 1 60.94 21 ALA B C 1
ATOM 3015 O O . ALA B 1 21 ? -15.18 15.578 21.375 1 60.94 21 ALA B O 1
ATOM 3016 N N . SER B 1 22 ? -16.031 14.461 23.016 1 82.06 22 SER B N 1
ATOM 3017 C CA . SER B 1 22 ? -14.82 13.945 23.625 1 82.06 22 SER B CA 1
ATOM 3018 C C . SER B 1 22 ? -14.078 13.016 22.688 1 82.06 22 SER B C 1
ATOM 3020 O O . SER B 1 22 ? -14.703 12.273 21.922 1 82.06 22 SER B O 1
ATOM 3022 N N . CYS B 1 23 ? -12.922 13.289 22.328 1 92.56 23 CYS B N 1
ATOM 3023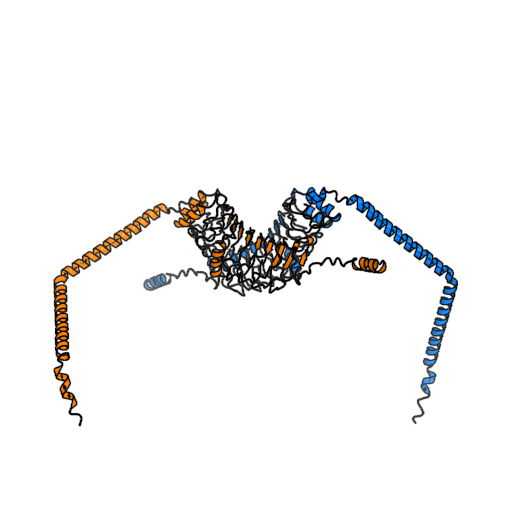 C CA . CYS B 1 23 ? -12.008 12.461 21.547 1 92.56 23 CYS B CA 1
ATOM 3024 C C . CYS B 1 23 ? -11.398 11.359 22.406 1 92.56 23 CYS B C 1
ATOM 3026 O O . CYS B 1 23 ? -10.898 11.625 23.5 1 92.56 23 CYS B O 1
ATOM 3028 N N . PRO B 1 24 ? -11.633 10.188 21.922 1 94.75 24 PRO B N 1
ATOM 3029 C CA . PRO B 1 24 ? -11.055 9.102 22.719 1 94.75 24 PRO B CA 1
ATOM 3030 C C . PRO B 1 24 ? -9.562 9.289 22.969 1 94.75 24 PRO B C 1
ATOM 3032 O O . PRO B 1 24 ? -8.852 9.844 22.125 1 94.75 24 PRO B O 1
ATOM 3035 N N . PRO B 1 25 ? -9.117 8.758 24.172 1 92.12 25 PRO B N 1
ATOM 3036 C CA . PRO B 1 25 ? -7.684 8.852 24.438 1 92.12 25 PRO B CA 1
ATOM 3037 C C . PRO B 1 25 ? -6.836 8.117 23.406 1 92.12 25 PRO B C 1
ATOM 3039 O O . PRO B 1 25 ? -7.203 7.023 22.969 1 92.12 25 PRO B O 1
ATOM 3042 N N . GLY B 1 26 ? -5.75 8.742 23 1 89.38 26 GLY B N 1
ATOM 3043 C CA . GLY B 1 26 ? -4.844 8.141 22.031 1 89.38 26 GLY B CA 1
ATOM 3044 C C . GLY B 1 26 ? -5.18 8.5 20.594 1 89.38 26 GLY B C 1
ATOM 3045 O O . GLY B 1 26 ? -4.426 8.188 19.672 1 89.38 26 GLY B O 1
ATOM 3046 N N . CYS B 1 27 ? -6.297 9.164 20.438 1 93.38 27 CYS B N 1
ATOM 3047 C CA . CYS B 1 27 ? -6.719 9.523 19.078 1 93.38 27 CYS B CA 1
ATOM 3048 C C . CYS B 1 27 ? -6.633 11.031 18.859 1 93.38 27 CYS B C 1
ATOM 3050 O O . CYS B 1 27 ? -6.578 11.797 19.828 1 93.38 27 CYS B O 1
ATOM 3052 N N . GLU B 1 28 ? -6.48 11.375 17.656 1 90.75 28 GLU B N 1
ATOM 3053 C CA . GLU B 1 28 ? -6.578 12.758 17.203 1 90.75 28 GLU B CA 1
ATOM 3054 C C . GLU B 1 28 ? -7.871 12.992 16.422 1 90.75 28 GLU B C 1
ATOM 3056 O O . GLU B 1 28 ? -8.125 12.328 15.414 1 90.75 28 GLU B O 1
ATOM 3061 N N . CYS B 1 29 ? -8.648 13.953 16.984 1 92 29 CYS B N 1
ATOM 3062 C CA . CYS B 1 29 ? -9.953 14.18 16.375 1 92 29 CYS B CA 1
ATOM 3063 C C . CYS B 1 29 ? -10.023 15.562 15.742 1 92 29 CYS B C 1
ATOM 3065 O O . CYS B 1 29 ? -9.547 16.547 16.328 1 92 29 CYS B O 1
ATOM 3067 N N . SER B 1 30 ? -10.523 15.547 14.5 1 87.81 30 SER B N 1
ATOM 3068 C CA . SER B 1 30 ? -10.797 16.797 13.797 1 87.81 30 SER B CA 1
ATOM 3069 C C . SER B 1 30 ? -12.242 16.859 13.32 1 87.81 30 SER B C 1
ATOM 3071 O O . SER B 1 30 ? -12.625 16.172 12.367 1 87.81 30 SER B O 1
ATOM 3073 N N . GLU B 1 31 ? -13 17.656 13.969 1 88.12 31 GLU B N 1
ATOM 3074 C CA . GLU B 1 31 ? -14.398 17.797 13.586 1 88.12 31 GLU B CA 1
ATOM 3075 C C . GLU B 1 31 ? -14.531 18.453 12.211 1 88.12 31 GLU B C 1
ATOM 3077 O O . GLU B 1 31 ? -15.359 18.031 11.398 1 88.12 31 GLU B O 1
ATOM 3082 N N . ALA B 1 32 ? -13.719 19.391 11.953 1 81.81 32 ALA B N 1
ATOM 3083 C CA . ALA B 1 32 ? -13.766 20.109 10.688 1 81.81 32 ALA B CA 1
ATOM 3084 C C . ALA B 1 32 ? -13.453 19.188 9.516 1 81.81 32 ALA B C 1
ATOM 3086 O O . ALA B 1 32 ? -14.078 19.281 8.453 1 81.81 32 ALA B O 1
ATOM 3087 N N . ALA B 1 33 ? -12.578 18.281 9.766 1 83.75 33 ALA B N 1
ATOM 3088 C CA . ALA B 1 33 ? -12.172 17.359 8.703 1 83.75 33 ALA B CA 1
ATOM 3089 C C . ALA B 1 33 ? -12.984 16.078 8.75 1 83.75 33 ALA B C 1
ATOM 3091 O O . ALA B 1 33 ? -12.844 15.211 7.879 1 83.75 33 ALA B O 1
ATOM 3092 N N . HIS B 1 34 ? -13.82 15.945 9.758 1 91.56 34 HIS B N 1
ATOM 3093 C CA . HIS B 1 34 ? -14.57 14.711 9.984 1 91.56 34 HIS B CA 1
ATOM 3094 C C . HIS B 1 34 ? -13.641 13.5 9.984 1 91.56 34 HIS B C 1
ATOM 3096 O O . HIS B 1 34 ? -13.945 12.484 9.359 1 91.56 34 HIS B O 1
ATOM 3102 N N . THR B 1 35 ? -12.523 13.688 10.609 1 92.88 35 THR B N 1
ATOM 3103 C CA . THR B 1 35 ? -11.484 12.664 10.586 1 92.88 35 THR B CA 1
ATOM 3104 C C . THR B 1 35 ? -11.023 12.336 12.008 1 92.88 35 THR B C 1
ATOM 3106 O O . THR B 1 35 ? -10.836 13.242 12.828 1 92.88 35 THR B O 1
ATOM 3109 N N . VAL B 1 36 ? -10.906 11.086 12.281 1 95.19 36 VAL B N 1
ATOM 3110 C CA . VAL B 1 36 ? -10.336 10.602 13.531 1 95.19 36 VAL B CA 1
ATOM 3111 C C . VAL B 1 36 ? -9.18 9.648 13.234 1 95.19 36 VAL B C 1
ATOM 3113 O O . VAL B 1 36 ? -9.312 8.734 12.422 1 95.19 36 VAL B O 1
ATOM 3116 N N . LYS B 1 37 ? -8.031 9.922 13.836 1 93.88 37 LYS B N 1
ATOM 3117 C CA . LYS B 1 37 ? -6.84 9.109 13.633 1 93.88 37 LYS B CA 1
ATOM 3118 C C . LYS B 1 37 ? -6.312 8.57 14.961 1 93.88 37 LYS B C 1
ATOM 3120 O O . LYS B 1 37 ? -6.023 9.336 15.875 1 93.88 37 LYS B O 1
ATOM 3125 N N . CYS B 1 38 ? -6.246 7.312 15.07 1 93.88 38 CYS B N 1
ATOM 3126 C CA . CYS B 1 38 ? -5.613 6.609 16.188 1 93.88 38 CYS B CA 1
ATOM 3127 C C . CYS B 1 38 ? -4.434 5.773 15.703 1 93.88 38 CYS B C 1
ATOM 3129 O O . CYS B 1 38 ? -4.59 4.59 15.398 1 93.88 38 CYS B O 1
ATOM 3131 N N . VAL B 1 39 ? -3.303 6.383 15.703 1 89.31 39 VAL B N 1
ATOM 3132 C CA . VAL B 1 39 ? -2.17 5.777 15.008 1 89.31 39 VAL B CA 1
ATOM 3133 C C . VAL B 1 39 ? -1.088 5.398 16.016 1 89.31 39 VAL B C 1
ATOM 3135 O O . VAL B 1 39 ? -0.608 6.25 16.766 1 89.31 39 VAL B O 1
ATOM 3138 N N . SER B 1 40 ? -0.756 4.078 16.078 1 84.12 40 SER B N 1
ATOM 3139 C CA . SER B 1 40 ? 0.389 3.562 16.812 1 84.12 40 SER B CA 1
ATOM 3140 C C . SER B 1 40 ? 0.3 3.928 18.297 1 84.12 40 SER B C 1
ATOM 3142 O O . SER B 1 40 ? 1.249 4.473 18.859 1 84.12 40 SER B O 1
ATOM 3144 N N . LYS B 1 41 ? -0.789 3.584 18.859 1 87.44 41 LYS B N 1
ATOM 3145 C CA . LYS B 1 41 ? -0.998 3.881 20.281 1 87.44 41 LYS B CA 1
ATOM 3146 C C . LYS B 1 41 ? -1.11 2.598 21.094 1 87.44 41 LYS B C 1
ATOM 3148 O O . LYS B 1 41 ? -1.546 2.629 22.25 1 87.44 41 LYS B O 1
ATOM 3153 N N . GLU B 1 42 ? -0.798 1.524 20.469 1 88.5 42 GLU B N 1
ATOM 3154 C CA . GLU B 1 42 ? -0.795 0.216 21.109 1 88.5 42 GLU B CA 1
ATOM 3155 C C . GLU B 1 42 ? -2.182 -0.144 21.641 1 88.5 42 GLU B C 1
ATOM 3157 O O . GLU B 1 42 ? -2.312 -0.73 22.719 1 88.5 42 GLU B O 1
ATOM 3162 N N . LEU B 1 43 ? -3.123 0.284 20.906 1 94.62 43 LEU B N 1
ATOM 3163 C CA . LEU B 1 43 ? -4.5 -0.014 21.281 1 94.62 43 LEU B CA 1
ATOM 3164 C C . LEU B 1 43 ? -4.789 -1.506 21.156 1 94.62 43 LEU B C 1
ATOM 3166 O O . LEU B 1 43 ? -4.332 -2.15 20.203 1 94.62 43 LEU B O 1
ATOM 3170 N N . GLN B 1 44 ? -5.562 -2.029 22.125 1 95.56 44 GLN B N 1
ATOM 3171 C CA . GLN B 1 44 ? -5.902 -3.447 22.109 1 95.56 44 GLN B CA 1
ATOM 3172 C C . GLN B 1 44 ? -7.328 -3.668 21.609 1 95.56 44 GLN B C 1
ATOM 3174 O O . GLN B 1 44 ? -7.695 -4.781 21.234 1 95.56 44 GLN B O 1
ATOM 3179 N N . THR B 1 45 ? -8.07 -2.605 21.734 1 95.69 45 THR B N 1
ATOM 3180 C CA . THR B 1 45 ? -9.453 -2.648 21.266 1 95.69 45 THR B CA 1
ATOM 3181 C C . THR B 1 45 ? -9.812 -1.366 20.531 1 95.69 45 THR B C 1
ATOM 3183 O O . THR B 1 45 ? -9.078 -0.377 20.594 1 95.69 45 THR B O 1
ATOM 3186 N N . ILE B 1 46 ? -10.844 -1.429 19.75 1 96.69 46 ILE B N 1
ATOM 3187 C CA . ILE B 1 46 ? -11.359 -0.223 19.109 1 96.69 46 ILE B CA 1
ATOM 3188 C C . ILE B 1 46 ? -11.781 0.786 20.172 1 96.69 46 ILE B C 1
ATOM 3190 O O . ILE B 1 46 ? -12.547 0.452 21.094 1 96.69 46 ILE B O 1
ATOM 3194 N N . PRO B 1 47 ? -11.312 1.973 20.047 1 95.75 47 PRO B N 1
ATOM 3195 C CA . PRO B 1 47 ? -11.664 2.973 21.062 1 95.75 47 PRO B CA 1
ATOM 3196 C C . PRO B 1 47 ? -13.164 3.256 21.125 1 95.75 47 PRO B C 1
ATOM 3198 O O . PRO B 1 47 ? -13.828 3.287 20.078 1 95.75 47 PRO B O 1
ATOM 3201 N N . LYS B 1 48 ? -13.641 3.482 22.391 1 93.31 48 LYS B N 1
ATOM 3202 C CA . LYS B 1 48 ? -15.023 3.893 22.578 1 93.31 48 LYS B CA 1
ATOM 3203 C C . LYS B 1 48 ? -15.164 5.41 22.516 1 93.31 48 LYS B C 1
ATOM 3205 O O . LYS B 1 48 ? -14.195 6.137 22.766 1 93.31 48 LYS B O 1
ATOM 3210 N N . GLY B 1 49 ? -16.234 5.879 22.141 1 93.62 49 GLY B N 1
ATOM 3211 C CA . GLY B 1 49 ? -16.516 7.305 22.156 1 93.62 49 GLY B CA 1
ATOM 3212 C C . GLY B 1 49 ? -16.016 8.039 20.922 1 93.62 49 GLY B C 1
ATOM 3213 O O . GLY B 1 49 ? -15.711 9.227 20.984 1 93.62 49 GLY B O 1
ATOM 3214 N N . ILE B 1 50 ? -15.742 7.293 19.875 1 96.25 50 ILE B N 1
ATOM 3215 C CA . ILE B 1 50 ? -15.422 7.969 18.625 1 96.25 50 ILE B CA 1
ATOM 3216 C C . ILE B 1 50 ? -16.594 8.836 18.188 1 96.25 50 ILE B C 1
ATOM 3218 O O . ILE B 1 50 ? -17.75 8.383 18.188 1 96.25 50 ILE B O 1
ATOM 3222 N N . PRO B 1 51 ? -16.344 10.039 17.875 1 95.94 51 PRO B N 1
ATOM 3223 C CA . PRO B 1 51 ? -17.438 10.961 17.547 1 95.94 51 PRO B CA 1
ATOM 3224 C C . PRO B 1 51 ? -18.281 10.492 16.359 1 95.94 51 PRO B C 1
ATOM 3226 O O . PRO B 1 51 ? -17.734 9.953 15.391 1 95.94 51 PRO B O 1
ATOM 3229 N N . GLY B 1 52 ? -19.547 10.758 16.391 1 94.94 52 GLY B N 1
ATOM 3230 C CA . GLY B 1 52 ? -20.469 10.32 15.367 1 94.94 52 GLY B CA 1
ATOM 3231 C C . GLY B 1 52 ? -20.297 11.055 14.055 1 94.94 52 GLY B C 1
ATOM 3232 O O . GLY B 1 52 ? -20.75 10.586 13.008 1 94.94 52 GLY B O 1
ATOM 3233 N N . TYR B 1 53 ? -19.594 12.172 14.086 1 92.44 53 TYR B N 1
ATOM 3234 C CA . TYR B 1 53 ? -19.422 12.953 12.867 1 92.44 53 TYR B CA 1
ATOM 3235 C C . TYR B 1 53 ? -18.344 12.336 11.984 1 92.44 53 TYR B C 1
ATOM 3237 O O . TYR B 1 53 ? -18.156 12.758 10.836 1 92.44 53 TYR B O 1
ATOM 3245 N N . THR B 1 54 ? -17.688 11.32 12.445 1 95.69 54 THR B N 1
ATOM 3246 C CA . THR B 1 54 ? -16.5 10.781 11.797 1 95.69 54 THR B CA 1
ATOM 3247 C C . THR B 1 54 ? -16.844 10.188 10.438 1 95.69 54 THR B C 1
ATOM 3249 O O . THR B 1 54 ? -17.75 9.359 10.336 1 95.69 54 THR B O 1
ATOM 3252 N N . ARG B 1 55 ? -16.125 10.633 9.438 1 95.62 55 ARG B N 1
ATOM 3253 C CA . ARG B 1 55 ? -16.25 10.086 8.094 1 95.62 55 ARG B CA 1
ATOM 3254 C C . ARG B 1 55 ? -15.016 9.281 7.707 1 95.62 55 ARG B C 1
ATOM 3256 O O . ARG B 1 55 ? -15.117 8.273 7.008 1 95.62 55 ARG B O 1
ATOM 3263 N N . ASN B 1 56 ? -13.906 9.852 8.055 1 95.19 56 ASN B N 1
ATOM 3264 C CA . ASN B 1 56 ? -12.625 9.188 7.867 1 95.19 56 ASN B CA 1
ATOM 3265 C C . ASN B 1 56 ? -12.047 8.68 9.188 1 95.19 56 ASN B C 1
ATOM 3267 O O . ASN B 1 56 ? -11.719 9.477 10.07 1 95.19 56 ASN B O 1
ATOM 3271 N N . LEU B 1 57 ? -11.961 7.375 9.312 1 97.25 57 LEU B N 1
ATOM 3272 C CA . LEU B 1 57 ? -11.492 6.762 10.555 1 97.25 57 LEU B CA 1
ATOM 3273 C C . LEU B 1 57 ? -10.258 5.906 10.297 1 97.25 57 LEU B C 1
ATOM 3275 O O . LEU B 1 57 ? -10.312 4.941 9.531 1 97.25 57 LEU B O 1
ATOM 3279 N N . PHE B 1 58 ? -9.148 6.273 10.93 1 96.31 58 PHE B N 1
ATOM 3280 C CA . PHE B 1 58 ? -7.895 5.543 10.797 1 96.31 58 PHE B CA 1
ATOM 3281 C C . PHE B 1 58 ? -7.441 5.008 12.148 1 96.31 58 PHE B C 1
ATOM 3283 O O . PHE B 1 58 ? -7.016 5.773 13.016 1 96.31 58 PHE B O 1
ATOM 3290 N N . ILE B 1 59 ? -7.602 3.756 12.336 1 96.19 59 ILE B N 1
ATOM 3291 C CA . ILE B 1 59 ? -7.066 3.066 13.508 1 96.19 59 ILE B CA 1
ATOM 3292 C C . ILE B 1 59 ? -5.969 2.096 13.078 1 96.19 59 ILE B C 1
ATOM 3294 O O . ILE B 1 59 ? -6.234 0.91 12.859 1 96.19 59 ILE B O 1
ATOM 3298 N N . THR B 1 60 ? -4.77 2.584 12.992 1 93.06 60 THR B N 1
ATOM 3299 C CA . THR B 1 60 ? -3.725 1.823 12.32 1 93.06 60 THR B CA 1
ATOM 3300 C C . THR B 1 60 ? -2.512 1.649 13.227 1 93.06 60 THR B C 1
ATOM 3302 O O . THR B 1 60 ? -2.25 2.49 14.086 1 93.06 60 THR B O 1
ATOM 3305 N N . GLY B 1 61 ? -1.778 0.556 12.992 1 88.25 61 GLY B N 1
ATOM 3306 C CA . GLY B 1 61 ? -0.526 0.316 13.688 1 88.25 61 GLY B CA 1
ATOM 3307 C C . GLY B 1 61 ? -0.715 0.031 15.172 1 88.25 61 GLY B C 1
ATOM 3308 O O . GLY B 1 61 ? 0.07 0.492 16 1 88.25 61 GLY B O 1
ATOM 3309 N N . ASN B 1 62 ? -1.82 -0.639 15.516 1 91.5 62 ASN B N 1
ATOM 3310 C CA . ASN B 1 62 ? -2.096 -0.983 16.906 1 91.5 62 ASN B CA 1
ATOM 3311 C C . ASN B 1 62 ? -2.07 -2.492 17.125 1 91.5 62 ASN B C 1
ATOM 3313 O O . ASN B 1 62 ? -1.445 -3.227 16.359 1 91.5 62 ASN B O 1
ATOM 3317 N N . ASN B 1 63 ? -2.615 -2.896 18.297 1 92.38 63 ASN B N 1
ATOM 3318 C CA . ASN B 1 63 ? -2.568 -4.309 18.641 1 92.38 63 ASN B CA 1
ATOM 3319 C C . ASN B 1 63 ? -3.969 -4.898 18.781 1 92.38 63 ASN B C 1
ATOM 3321 O O . ASN B 1 63 ? -4.227 -5.691 19.703 1 92.38 63 ASN B O 1
ATOM 3325 N N . ILE B 1 64 ? -4.785 -4.469 17.922 1 96 64 ILE B N 1
ATOM 3326 C CA . ILE B 1 64 ? -6.164 -4.949 17.969 1 96 64 ILE B CA 1
ATOM 3327 C C . ILE B 1 64 ? -6.234 -6.359 17.391 1 96 64 ILE B C 1
ATOM 3329 O O . ILE B 1 64 ? -5.746 -6.613 16.281 1 96 64 ILE B O 1
ATOM 3333 N N . SER B 1 65 ? -6.891 -7.266 18.094 1 93.88 65 SER B N 1
ATOM 3334 C CA . SER B 1 65 ? -6.863 -8.656 17.672 1 93.88 65 SER B CA 1
ATOM 3335 C C . SER B 1 65 ? -8.25 -9.141 17.25 1 93.88 65 SER B C 1
ATOM 3337 O O . SER B 1 65 ? -8.383 -10.062 16.438 1 93.88 65 SER B O 1
ATOM 3339 N N . ARG B 1 66 ? -9.281 -8.469 17.844 1 93 66 ARG B N 1
ATOM 3340 C CA . ARG B 1 66 ? -10.641 -8.93 17.562 1 93 66 ARG B CA 1
ATOM 3341 C C . ARG B 1 66 ? -11.547 -7.754 17.219 1 93 66 ARG B C 1
ATOM 3343 O O . ARG B 1 66 ? -11.469 -6.695 17.828 1 93 66 ARG B O 1
ATOM 3350 N N . ILE B 1 67 ? -12.305 -8.016 16.219 1 95.75 67 ILE B N 1
ATOM 3351 C CA . ILE B 1 67 ? -13.312 -7.027 15.852 1 95.75 67 ILE B CA 1
ATOM 3352 C C . ILE B 1 67 ? -14.664 -7.715 15.664 1 95.75 67 ILE B C 1
ATOM 3354 O O . ILE B 1 67 ? -14.734 -8.852 15.195 1 95.75 67 ILE B O 1
ATOM 3358 N N . GLY B 1 68 ? -15.719 -7.035 16.125 1 94.31 68 GLY B N 1
ATOM 3359 C CA . GLY B 1 68 ? -17.062 -7.586 16.078 1 94.31 68 GLY B CA 1
ATOM 3360 C C . GLY B 1 68 ? -18.125 -6.535 15.836 1 94.31 68 GLY B C 1
ATOM 3361 O O . GLY B 1 68 ? -17.812 -5.379 15.555 1 94.31 68 GLY B O 1
ATOM 3362 N N . PRO B 1 69 ? -19.406 -6.895 15.898 1 91.88 69 PRO B N 1
ATOM 3363 C CA . PRO B 1 69 ? -20.531 -6.035 15.516 1 91.88 69 PRO B CA 1
ATOM 3364 C C . PRO B 1 69 ? -20.688 -4.824 16.438 1 91.88 69 PRO B C 1
ATOM 3366 O O . PRO B 1 69 ? -21.219 -3.797 16.016 1 91.88 69 PRO B O 1
ATOM 3369 N N . THR B 1 70 ? -20.203 -4.855 17.641 1 92.75 70 THR B N 1
ATOM 3370 C CA . THR B 1 70 ? -20.422 -3.748 18.562 1 92.75 70 THR B CA 1
ATOM 3371 C C . THR B 1 70 ? -19.266 -2.748 18.5 1 92.75 70 THR B C 1
ATOM 3373 O O . THR B 1 70 ? -19.328 -1.685 19.109 1 92.75 70 THR B O 1
ATOM 3376 N N . CYS B 1 71 ? -18.297 -3.006 17.656 1 94.94 71 CYS B N 1
ATOM 3377 C CA . CYS B 1 71 ? -17.078 -2.205 17.656 1 94.94 71 CYS B CA 1
ATOM 3378 C C . CYS B 1 71 ? -17.328 -0.845 17 1 94.94 71 CYS B C 1
ATOM 3380 O O . CYS B 1 71 ? -16.625 0.121 17.297 1 94.94 71 CYS B O 1
ATOM 3382 N N . PHE B 1 72 ? -18.344 -0.704 16.156 1 95.88 72 PHE B N 1
ATOM 3383 C CA . PHE B 1 72 ? -18.5 0.521 15.375 1 95.88 72 PHE B CA 1
ATOM 3384 C C . PHE B 1 72 ? -19.906 1.095 15.523 1 95.88 72 PHE B C 1
ATOM 3386 O O . PHE B 1 72 ? -20.422 1.706 14.586 1 95.88 72 PHE B O 1
ATOM 3393 N N . GLN B 1 73 ? -20.469 0.866 16.672 1 93.38 73 GLN B N 1
ATOM 3394 C CA . GLN B 1 73 ? -21.797 1.402 16.953 1 93.38 73 GLN B CA 1
ATOM 3395 C C . GLN B 1 73 ? -21.766 2.928 16.969 1 93.38 73 GLN B C 1
ATOM 3397 O O . GLN B 1 73 ? -20.859 3.537 17.547 1 93.38 73 GLN B O 1
ATOM 3402 N N . GLY B 1 74 ? -22.734 3.49 16.312 1 93.62 74 GLY B N 1
ATOM 3403 C CA . GLY B 1 74 ? -22.875 4.938 16.328 1 93.62 74 GLY B CA 1
ATOM 3404 C C . GLY B 1 74 ? -22.047 5.621 15.258 1 93.62 74 GLY B C 1
ATOM 3405 O O . GLY B 1 74 ? -22.016 6.852 15.172 1 93.62 74 GLY B O 1
ATOM 3406 N N . LEU B 1 75 ? -21.375 4.887 14.406 1 95.56 75 LEU B N 1
ATOM 3407 C CA . LEU B 1 75 ? -20.5 5.453 13.383 1 95.56 75 LEU B CA 1
ATOM 3408 C C . LEU B 1 75 ? -21.109 5.293 11.992 1 95.56 75 LEU B C 1
ATOM 3410 O O . LEU B 1 75 ? -20.453 4.824 11.07 1 95.56 75 LEU B O 1
ATOM 3414 N N . ASP B 1 76 ? -22.297 5.805 11.875 1 94.12 76 ASP B N 1
ATOM 3415 C CA . ASP B 1 76 ? -23.094 5.637 10.656 1 94.12 76 ASP B CA 1
ATOM 3416 C C . ASP B 1 76 ? -22.516 6.453 9.508 1 94.12 76 ASP B C 1
ATOM 3418 O O . ASP B 1 76 ? -22.75 6.148 8.336 1 94.12 76 ASP B O 1
ATOM 3422 N N . ASN B 1 77 ? -21.688 7.418 9.812 1 95 77 ASN B N 1
ATOM 3423 C CA . ASN B 1 77 ? -21.234 8.367 8.805 1 95 77 ASN B CA 1
ATOM 3424 C C . ASN B 1 77 ? -19.875 7.965 8.227 1 95 77 ASN B C 1
ATOM 3426 O O . ASN B 1 77 ? -19.406 8.555 7.25 1 95 77 ASN B O 1
ATOM 3430 N N . VAL B 1 78 ? -19.266 6.895 8.773 1 97 78 VAL B N 1
ATOM 3431 C CA . VAL B 1 78 ? -17.922 6.52 8.352 1 97 78 VAL B CA 1
ATOM 3432 C C . VAL B 1 78 ? -17.953 6.004 6.918 1 97 78 VAL B C 1
ATOM 3434 O O . VAL B 1 78 ? -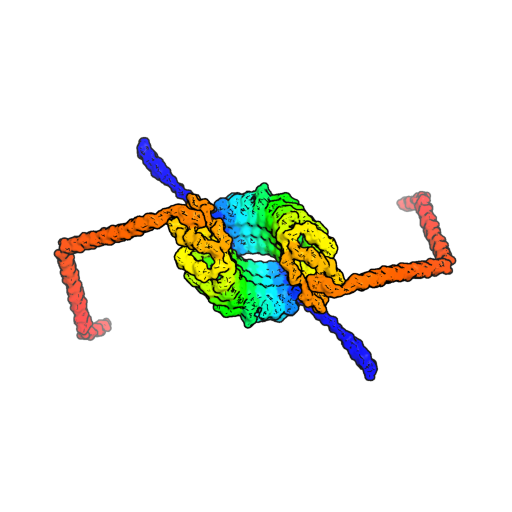18.703 5.078 6.598 1 97 78 VAL B O 1
ATOM 3437 N N . THR B 1 79 ? -17.172 6.641 6.074 1 96.31 79 THR B N 1
ATOM 3438 C CA . THR B 1 79 ? -17.078 6.242 4.672 1 96.31 79 THR B CA 1
ATOM 3439 C C . THR B 1 79 ? -15.742 5.547 4.402 1 96.31 79 THR B C 1
ATOM 3441 O O . THR B 1 79 ? -15.648 4.691 3.518 1 96.31 79 THR B O 1
ATOM 3444 N N . ASN B 1 80 ? -14.727 5.973 5.055 1 96.94 80 ASN B N 1
ATOM 3445 C CA . ASN B 1 80 ? -13.375 5.426 4.93 1 96.94 80 ASN B CA 1
ATOM 3446 C C . ASN B 1 80 ? -12.867 4.871 6.258 1 96.94 80 ASN B C 1
ATOM 3448 O O . ASN B 1 80 ? -12.68 5.621 7.215 1 96.94 80 ASN B O 1
ATOM 3452 N N . LEU B 1 81 ? -12.672 3.568 6.281 1 97.94 81 LEU B N 1
ATOM 3453 C CA . LEU B 1 81 ? -12.164 2.926 7.492 1 97.94 81 LEU B CA 1
ATOM 3454 C C . LEU B 1 81 ? -10.875 2.172 7.211 1 97.94 81 LEU B C 1
ATOM 3456 O O . LEU B 1 81 ? -10.82 1.333 6.312 1 97.94 81 LEU B O 1
ATOM 3460 N N . SER B 1 82 ? -9.875 2.523 7.945 1 97.62 82 SER B N 1
ATOM 3461 C CA . SER B 1 82 ? -8.617 1.784 7.852 1 97.62 82 SER B CA 1
ATOM 3462 C C . SER B 1 82 ? -8.25 1.153 9.188 1 97.62 82 SER B C 1
ATOM 3464 O O . SER B 1 82 ? -8.102 1.854 10.195 1 97.62 82 SER B O 1
ATOM 3466 N N . LEU B 1 83 ? -8.164 -0.133 9.18 1 97.5 83 LEU B N 1
ATOM 3467 C CA . LEU B 1 83 ? -7.711 -0.913 10.328 1 97.5 83 LEU B CA 1
ATOM 3468 C C . LEU B 1 83 ? -6.406 -1.638 10.008 1 97.5 83 LEU B C 1
ATOM 3470 O O . LEU B 1 83 ? -6.156 -2.729 10.523 1 97.5 83 LEU B O 1
ATOM 3474 N N . SER B 1 84 ? -5.629 -1.054 9.219 1 95.38 84 SER B N 1
ATOM 3475 C CA . SER B 1 84 ? -4.406 -1.691 8.734 1 95.38 84 SER B CA 1
ATOM 3476 C C . SER B 1 84 ? -3.379 -1.824 9.852 1 95.38 84 SER B C 1
ATOM 3478 O O . SER B 1 84 ? -3.395 -1.052 10.812 1 95.38 84 SER B O 1
ATOM 3480 N N . ASN B 1 85 ? -2.49 -2.83 9.672 1 90.75 85 ASN B N 1
ATOM 3481 C CA . ASN B 1 85 ? -1.332 -3.035 10.539 1 90.75 85 ASN B CA 1
ATOM 3482 C C . ASN B 1 85 ? -1.743 -3.221 11.992 1 90.75 85 ASN B C 1
ATOM 3484 O O . ASN B 1 85 ? -1.208 -2.557 12.883 1 90.75 85 ASN B O 1
ATOM 3488 N N . ASN B 1 86 ? -2.76 -3.973 12.195 1 93.69 86 ASN B N 1
ATOM 3489 C CA . ASN B 1 86 ? -3.133 -4.496 13.5 1 93.69 86 ASN B CA 1
ATOM 3490 C C . ASN B 1 86 ? -2.848 -5.992 13.609 1 93.69 86 ASN B C 1
ATOM 3492 O O . ASN B 1 86 ? -1.976 -6.516 12.914 1 93.69 86 ASN B O 1
ATOM 3496 N N . ARG B 1 87 ? -3.467 -6.637 14.539 1 91.81 87 ARG B N 1
ATOM 3497 C CA . ARG B 1 87 ? -3.305 -8.078 14.727 1 91.81 87 ARG B CA 1
ATOM 3498 C C . ARG B 1 87 ? -4.652 -8.789 14.672 1 91.81 87 ARG B C 1
ATOM 3500 O O . ARG B 1 87 ? -4.902 -9.711 15.445 1 91.81 87 ARG B O 1
ATOM 3507 N N . ILE B 1 88 ? -5.43 -8.344 13.766 1 96.62 88 ILE B N 1
ATOM 3508 C CA . ILE B 1 88 ? -6.785 -8.883 13.688 1 96.62 88 ILE B CA 1
ATOM 3509 C C . ILE B 1 88 ? -6.742 -10.312 13.164 1 96.62 88 ILE B C 1
ATOM 3511 O O . ILE B 1 88 ? -6.133 -10.586 12.125 1 96.62 88 ILE B O 1
ATOM 3515 N N . THR B 1 89 ? -7.398 -11.211 13.883 1 96.06 89 THR B N 1
ATOM 3516 C CA . THR B 1 89 ? -7.344 -12.617 13.523 1 96.06 89 THR B CA 1
ATOM 3517 C C . THR B 1 89 ? -8.695 -13.102 13.016 1 96.06 89 THR B C 1
ATOM 3519 O O . THR B 1 89 ? -8.773 -14.07 12.25 1 96.06 89 THR B O 1
ATOM 3522 N N . GLU B 1 90 ? -9.703 -12.375 13.477 1 96.12 90 GLU B N 1
ATOM 3523 C CA . GLU B 1 90 ? -11.039 -12.852 13.133 1 96.12 90 GLU B CA 1
ATOM 3524 C C . GLU B 1 90 ? -11.977 -11.695 12.812 1 96.12 90 GLU B C 1
ATOM 3526 O O . GLU B 1 90 ? -11.953 -10.664 13.484 1 96.12 90 GLU B O 1
ATOM 3531 N N . VAL B 1 91 ? -12.711 -11.922 11.719 1 95.75 91 VAL B N 1
ATOM 3532 C CA . VAL B 1 91 ? -13.82 -11.031 11.414 1 95.75 91 VAL B CA 1
ATOM 3533 C C . VAL B 1 91 ? -15.148 -11.727 11.703 1 95.75 91 VAL B C 1
ATOM 3535 O O . VAL B 1 91 ? -15.523 -12.672 11.008 1 95.75 91 VAL B O 1
ATOM 3538 N N . GLU B 1 92 ? -15.828 -11.227 12.68 1 96.19 92 GLU B N 1
ATOM 3539 C CA . GLU B 1 92 ? -17.094 -11.836 13.102 1 96.19 92 GLU B CA 1
ATOM 3540 C C . GLU B 1 92 ? -18.234 -11.445 12.172 1 96.19 92 GLU B C 1
ATOM 3542 O O . GLU B 1 92 ? -18.062 -10.609 11.289 1 96.19 92 GLU B O 1
ATOM 3547 N N . SER B 1 93 ? -19.375 -12.164 12.422 1 94.25 93 SER B N 1
ATOM 3548 C CA . SER B 1 93 ? -20.562 -11.875 11.633 1 94.25 93 SER B CA 1
ATOM 3549 C C . SER B 1 93 ? -21.047 -10.453 11.875 1 94.25 93 SER B C 1
ATOM 3551 O O . SER B 1 93 ? -21.062 -9.977 13.016 1 94.25 93 SER B O 1
ATOM 3553 N N . ASN B 1 94 ? -21.281 -9.734 10.852 1 93 94 ASN B N 1
ATOM 3554 C CA . ASN B 1 94 ? -21.906 -8.422 10.891 1 93 94 ASN B CA 1
ATOM 3555 C C . ASN B 1 94 ? -21.016 -7.395 11.586 1 93 94 ASN B C 1
ATOM 3557 O O . ASN B 1 94 ? -21.516 -6.488 12.25 1 93 94 ASN B O 1
ATOM 3561 N N . THR B 1 95 ? -19.75 -7.613 11.477 1 95.12 95 THR B N 1
ATOM 3562 C CA . THR B 1 95 ? -18.781 -6.723 12.117 1 95.12 95 THR B CA 1
ATOM 3563 C C . THR B 1 95 ? -18.969 -5.289 11.625 1 95.12 95 THR B C 1
ATOM 3565 O O . THR B 1 95 ? -18.875 -4.344 12.414 1 95.12 95 THR B O 1
ATOM 3568 N N . PHE B 1 96 ? -19.328 -5.059 10.367 1 95.06 96 PHE B N 1
ATOM 3569 C CA . PHE B 1 96 ? -19.359 -3.727 9.773 1 95.06 96 PHE B CA 1
ATOM 3570 C C . PHE B 1 96 ? -20.781 -3.312 9.453 1 95.06 96 PHE B C 1
ATOM 3572 O O . PHE B 1 96 ? -21 -2.379 8.672 1 95.06 96 PHE B O 1
ATOM 3579 N N . ALA B 1 97 ? -21.781 -3.916 10.016 1 91.38 97 ALA B N 1
ATOM 3580 C CA . ALA B 1 97 ? -23.188 -3.734 9.695 1 91.38 97 ALA B CA 1
ATOM 3581 C C . ALA B 1 97 ? -23.641 -2.316 10.023 1 91.38 97 ALA B C 1
ATOM 3583 O O . ALA B 1 97 ? -24.5 -1.755 9.32 1 91.38 97 ALA B O 1
ATOM 3584 N N . ASP B 1 98 ? -23.062 -1.689 11.047 1 91.5 98 ASP B N 1
ATOM 3585 C CA . ASP B 1 98 ? -23.516 -0.375 11.5 1 91.5 98 ASP B CA 1
ATOM 3586 C C . ASP B 1 98 ? -22.906 0.735 10.648 1 91.5 98 ASP B C 1
ATOM 3588 O O . ASP B 1 98 ? -23.328 1.89 10.719 1 91.5 98 ASP B O 1
ATOM 3592 N N . LEU B 1 99 ? -21.922 0.395 9.875 1 94.81 99 LEU B N 1
ATOM 3593 C CA . LEU B 1 99 ? -21.281 1.386 9.023 1 94.81 99 LEU B CA 1
ATOM 3594 C C . LEU B 1 99 ? -22.047 1.548 7.711 1 94.81 99 LEU B C 1
ATOM 3596 O O . LEU B 1 99 ? -21.578 1.113 6.656 1 94.81 99 LEU B O 1
ATOM 3600 N N . ARG B 1 100 ? -23.062 2.275 7.801 1 93.44 100 ARG B N 1
ATOM 3601 C CA . ARG B 1 100 ? -24.047 2.332 6.73 1 93.44 100 ARG B CA 1
ATOM 3602 C C . ARG B 1 100 ? -23.516 3.096 5.523 1 93.44 100 ARG B C 1
ATOM 3604 O O . ARG B 1 100 ? -24.031 2.949 4.41 1 93.44 100 ARG B O 1
ATOM 3611 N N . ALA B 1 101 ? -22.469 3.879 5.68 1 95.19 101 ALA B N 1
ATOM 3612 C CA . ALA B 1 101 ? -21.953 4.707 4.59 1 95.19 101 ALA B CA 1
ATOM 3613 C C . ALA B 1 101 ? -20.578 4.227 4.141 1 95.19 101 ALA B C 1
ATOM 3615 O O . ALA B 1 101 ? -19.922 4.883 3.328 1 95.19 101 ALA B O 1
ATOM 3616 N N . LEU B 1 102 ? -20.141 3.049 4.602 1 96.38 102 LEU B N 1
ATOM 3617 C CA . LEU B 1 102 ? -18.766 2.588 4.387 1 96.38 102 LEU B CA 1
ATOM 3618 C C . LEU B 1 102 ? -18.516 2.303 2.908 1 96.38 102 LEU B C 1
ATOM 3620 O O . LEU B 1 102 ? -19.266 1.547 2.281 1 96.38 102 LEU B O 1
ATOM 3624 N N . ARG B 1 103 ? -17.5 2.924 2.365 1 96.5 103 ARG B N 1
ATOM 3625 C CA . ARG B 1 103 ? -17.141 2.756 0.96 1 96.5 103 ARG B CA 1
ATOM 3626 C C . ARG B 1 103 ? -15.758 2.129 0.816 1 96.5 103 ARG B C 1
ATOM 3628 O O . ARG B 1 103 ? -15.516 1.367 -0.122 1 96.5 103 ARG B O 1
ATOM 3635 N N . TYR B 1 104 ? -14.93 2.477 1.7 1 97.19 104 TYR B N 1
ATOM 3636 C CA . TYR B 1 104 ? -13.547 2.01 1.657 1 97.19 104 TYR B CA 1
ATOM 3637 C C . TYR B 1 104 ? -13.164 1.319 2.961 1 97.19 104 TYR B C 1
ATOM 3639 O O . TYR B 1 104 ? -13.305 1.899 4.039 1 97.19 104 TYR B O 1
ATOM 3647 N N . LEU B 1 105 ? -12.719 0.067 2.824 1 97.69 105 LEU B N 1
ATOM 3648 C CA . LEU B 1 105 ? -12.281 -0.705 3.984 1 97.69 105 LEU B CA 1
ATOM 3649 C C . LEU B 1 105 ? -10.875 -1.255 3.777 1 97.69 105 LEU B C 1
ATOM 3651 O O . LEU B 1 105 ? -10.633 -1.996 2.822 1 97.69 105 LEU B O 1
ATOM 3655 N N . ASP B 1 106 ? -9.992 -0.828 4.645 1 97.94 106 ASP B N 1
ATOM 3656 C CA . ASP B 1 106 ? -8.609 -1.297 4.594 1 97.94 106 ASP B CA 1
ATOM 3657 C C . ASP B 1 106 ? -8.289 -2.191 5.789 1 97.94 106 ASP B C 1
ATOM 3659 O O . ASP B 1 106 ? -8.188 -1.71 6.922 1 97.94 106 ASP B O 1
ATOM 3663 N N . LEU B 1 107 ? -8.094 -3.494 5.535 1 97.75 107 LEU B N 1
ATOM 3664 C CA . LEU B 1 107 ? -7.707 -4.473 6.547 1 97.75 107 LEU B CA 1
ATOM 3665 C C . LEU B 1 107 ? -6.328 -5.043 6.254 1 97.75 107 LEU B C 1
ATOM 3667 O O . LEU B 1 107 ? -6.004 -6.152 6.688 1 97.75 107 LEU B O 1
ATOM 3671 N N . SER B 1 108 ? -5.512 -4.289 5.566 1 96.31 108 SER B N 1
ATOM 3672 C CA . SER B 1 108 ? -4.211 -4.793 5.141 1 96.31 108 SER B CA 1
ATOM 3673 C C . SER B 1 108 ? -3.291 -5.027 6.332 1 96.31 108 SER B C 1
ATOM 3675 O O . SER B 1 108 ? -3.451 -4.395 7.379 1 96.31 108 SER B O 1
ATOM 3677 N N . SER B 1 109 ? -2.354 -5.98 6.164 1 93.12 109 SER B N 1
ATOM 3678 C CA . SER B 1 109 ? -1.291 -6.258 7.125 1 93.12 109 SER B CA 1
ATOM 3679 C C . SER B 1 109 ? -1.86 -6.684 8.469 1 93.12 109 SER B C 1
ATOM 3681 O O . SER B 1 109 ? -1.456 -6.164 9.516 1 93.12 109 SER B O 1
ATOM 3683 N N . ASN B 1 110 ? -2.873 -7.488 8.414 1 94.31 110 ASN B N 1
ATOM 3684 C CA . ASN B 1 110 ? -3.395 -8.188 9.586 1 94.31 110 ASN B CA 1
ATOM 3685 C C . ASN B 1 110 ? -3.09 -9.68 9.523 1 94.31 110 ASN B C 1
ATOM 3687 O O . ASN B 1 110 ? -2.213 -10.109 8.773 1 94.31 110 ASN B O 1
ATOM 3691 N N . GLN B 1 111 ? -3.713 -10.422 10.453 1 92.19 111 GLN B N 1
ATOM 3692 C CA . GLN B 1 111 ? -3.451 -11.852 10.531 1 92.19 111 GLN B CA 1
ATOM 3693 C C . GLN B 1 111 ? -4.754 -12.648 10.586 1 92.19 111 GLN B C 1
ATOM 3695 O O . GLN B 1 111 ? -4.961 -13.445 11.5 1 92.19 111 GLN B O 1
ATOM 3700 N N . LEU B 1 112 ? -5.492 -12.547 9.539 1 96.06 112 LEU B N 1
ATOM 3701 C CA . LEU B 1 112 ? -6.824 -13.148 9.531 1 96.06 112 LEU B CA 1
ATOM 3702 C C . LEU B 1 112 ? -6.734 -14.664 9.406 1 96.06 112 LEU B C 1
ATOM 3704 O O . LEU B 1 112 ? -6.109 -15.18 8.477 1 96.06 112 LEU B O 1
ATOM 3708 N N . THR B 1 113 ? -7.324 -15.328 10.32 1 95.06 113 THR B N 1
ATOM 3709 C CA . THR B 1 113 ? -7.379 -16.781 10.305 1 95.06 113 THR B CA 1
ATOM 3710 C C . THR B 1 113 ? -8.805 -17.266 10.031 1 95.06 113 THR B C 1
ATOM 3712 O O . THR B 1 113 ? -9.008 -18.391 9.586 1 95.06 113 THR B O 1
ATOM 3715 N N . ALA B 1 114 ? -9.703 -16.359 10.383 1 95.81 114 ALA B N 1
ATOM 3716 C CA . ALA B 1 114 ? -11.102 -16.719 10.18 1 95.81 114 ALA B CA 1
ATOM 3717 C C . ALA B 1 114 ? -11.922 -15.508 9.742 1 95.81 114 ALA B C 1
ATOM 3719 O O . ALA B 1 114 ? -11.758 -14.414 10.289 1 95.81 114 ALA B O 1
ATOM 3720 N N . ILE B 1 115 ? -12.727 -15.727 8.742 1 95.56 115 ILE B N 1
ATOM 3721 C CA . ILE B 1 115 ? -13.648 -14.711 8.242 1 95.56 115 ILE B CA 1
ATOM 3722 C C . ILE B 1 115 ? -15.055 -15.289 8.156 1 95.56 115 ILE B C 1
ATOM 3724 O O . ILE B 1 115 ? -15.289 -16.281 7.453 1 95.56 115 ILE B O 1
ATOM 3728 N N . HIS B 1 116 ? -15.922 -14.695 8.891 1 95.44 116 HIS B N 1
ATOM 3729 C CA . HIS B 1 116 ? -17.312 -15.141 8.805 1 95.44 116 HIS B CA 1
ATOM 3730 C C . HIS B 1 116 ? -17.906 -14.82 7.441 1 95.44 116 HIS B C 1
ATOM 3732 O O . HIS B 1 116 ? -17.609 -13.781 6.855 1 95.44 116 HIS B O 1
ATOM 3738 N N . GLN B 1 117 ? -18.812 -15.68 6.984 1 93.19 117 GLN B N 1
ATOM 3739 C CA . GLN B 1 117 ? -19.422 -15.523 5.668 1 93.19 117 GLN B CA 1
ATOM 3740 C C . GLN B 1 117 ? -20.125 -14.18 5.543 1 93.19 117 GLN B C 1
ATOM 3742 O O . GLN B 1 117 ? -20.125 -13.57 4.473 1 93.19 117 GLN B O 1
ATOM 3747 N N . GLU B 1 118 ? -20.641 -13.688 6.66 1 92.88 118 GLU B N 1
ATOM 3748 C CA . GLU B 1 118 ? -21.344 -12.406 6.676 1 92.88 118 GLU B CA 1
ATOM 3749 C C . GLU B 1 118 ? -20.484 -11.312 7.309 1 92.88 118 GLU B C 1
ATOM 3751 O O . GLU B 1 118 ? -21.016 -10.297 7.773 1 92.88 118 GLU B O 1
ATOM 3756 N N . GLY B 1 119 ? -19.234 -11.57 7.293 1 92.25 119 GLY B N 1
ATOM 3757 C CA . GLY B 1 119 ? -18.344 -10.633 7.961 1 92.25 119 GLY B CA 1
ATOM 3758 C C . GLY B 1 119 ? -18.328 -9.266 7.305 1 92.25 119 GLY B C 1
ATOM 3759 O O . GLY B 1 119 ? -18.203 -8.242 7.988 1 92.25 119 GLY B O 1
ATOM 3760 N N . PHE B 1 120 ? -18.453 -9.211 5.98 1 91.94 120 PHE B N 1
ATOM 3761 C CA . PHE B 1 120 ? -18.375 -7.961 5.238 1 91.94 120 PHE B CA 1
ATOM 3762 C C . PHE B 1 120 ? -19.766 -7.531 4.777 1 91.94 120 PHE B C 1
ATOM 3764 O O . PHE B 1 120 ? -19.906 -6.664 3.912 1 91.94 120 PHE B O 1
ATOM 3771 N N . SER B 1 121 ? -20.719 -8.203 5.328 1 86.12 121 SER B N 1
ATOM 3772 C CA . SER B 1 121 ? -22.094 -7.871 4.945 1 86.12 121 SER B CA 1
ATOM 3773 C C . SER B 1 121 ? -22.516 -6.516 5.5 1 86.12 121 SER B C 1
ATOM 3775 O O . SER B 1 121 ? -22.281 -6.223 6.676 1 86.12 121 SER B O 1
ATOM 3777 N N . MET B 1 122 ? -22.922 -5.688 4.547 1 83.06 122 MET B N 1
ATOM 3778 C CA . MET B 1 122 ? -23.438 -4.379 4.949 1 83.06 122 MET B CA 1
ATOM 3779 C C . MET B 1 122 ? -24.875 -4.195 4.48 1 83.06 122 MET B C 1
ATOM 3781 O O . MET B 1 122 ? -25.266 -4.738 3.447 1 83.06 122 MET B O 1
ATOM 3785 N N . HIS B 1 123 ? -25.594 -3.479 5.262 1 77.12 123 HIS B N 1
ATOM 3786 C CA . HIS B 1 123 ? -27.016 -3.277 4.969 1 77.12 123 HIS B CA 1
ATOM 3787 C C . HIS B 1 123 ? -27.203 -2.547 3.645 1 77.12 123 HIS B C 1
ATOM 3789 O O . HIS B 1 123 ? -28.078 -2.902 2.854 1 77.12 123 HIS B O 1
ATOM 3795 N N . ASN B 1 124 ? -26.344 -1.616 3.221 1 81.31 124 ASN B N 1
ATOM 3796 C CA . ASN B 1 124 ? -26.578 -0.754 2.064 1 81.31 124 ASN B CA 1
ATOM 3797 C C . ASN B 1 124 ? -25.625 -1.101 0.915 1 81.31 124 ASN B C 1
ATOM 3799 O O . ASN B 1 124 ? -25.703 -0.492 -0.154 1 81.31 124 ASN B O 1
ATOM 3803 N N . HIS B 1 125 ? -24.922 -2.098 1.032 1 85.88 125 HIS B N 1
ATOM 3804 C CA . HIS B 1 125 ? -24.016 -2.553 -0.017 1 85.88 125 HIS B CA 1
ATOM 3805 C C . HIS B 1 125 ? -23.203 -1.393 -0.593 1 85.88 125 HIS B C 1
ATOM 3807 O O . HIS B 1 125 ? -23.141 -1.218 -1.812 1 85.88 125 HIS B O 1
ATOM 3813 N N . THR B 1 126 ? -22.656 -0.62 0.276 1 91.75 126 THR B N 1
ATOM 3814 C CA . THR B 1 126 ? -22.016 0.625 -0.137 1 91.75 126 THR B CA 1
ATOM 3815 C C . THR B 1 126 ? -20.516 0.419 -0.356 1 91.75 126 THR B C 1
ATOM 3817 O O . THR B 1 126 ? -19.844 1.265 -0.957 1 91.75 126 THR B O 1
ATOM 3820 N N . LEU B 1 127 ? -20.016 -0.764 0.043 1 95.19 127 LEU B N 1
ATOM 3821 C CA . LEU B 1 127 ? -18.578 -0.987 -0.007 1 95.19 127 LEU B CA 1
ATOM 3822 C C . LEU B 1 127 ? -18.078 -1.014 -1.449 1 95.19 127 LEU B C 1
ATOM 3824 O O . LEU B 1 127 ? -18.625 -1.74 -2.283 1 95.19 127 LEU B O 1
ATOM 3828 N N . ARG B 1 128 ? -17.047 -0.19 -1.722 1 97 128 ARG B N 1
ATOM 3829 C CA . ARG B 1 128 ? -16.516 -0.078 -3.076 1 97 128 ARG B CA 1
ATOM 3830 C C . ARG B 1 128 ? -15.086 -0.607 -3.152 1 97 128 ARG B C 1
ATOM 3832 O O . ARG B 1 128 ? -14.688 -1.179 -4.168 1 97 128 ARG B O 1
ATOM 3839 N N . GLU B 1 129 ? -14.367 -0.376 -2.15 1 97.81 129 GLU B N 1
ATOM 3840 C CA . GLU B 1 129 ? -12.969 -0.793 -2.111 1 97.81 129 GLU B CA 1
ATOM 3841 C C . GLU B 1 129 ? -12.672 -1.614 -0.861 1 97.81 129 GLU B C 1
ATOM 3843 O O . GLU B 1 129 ? -13.008 -1.206 0.251 1 97.81 129 GLU B O 1
ATOM 3848 N N . LEU B 1 130 ? -12.055 -2.785 -1.075 1 97.81 130 LEU B N 1
ATOM 3849 C CA . LEU B 1 130 ? -11.648 -3.666 0.014 1 97.81 130 LEU B CA 1
ATOM 3850 C C . LEU B 1 130 ? -10.18 -4.062 -0.129 1 97.81 130 LEU B C 1
ATOM 3852 O O . LEU B 1 130 ? -9.789 -4.664 -1.135 1 97.81 130 LEU B O 1
ATOM 3856 N N . ASN B 1 131 ? -9.383 -3.68 0.831 1 98.25 131 ASN B N 1
ATOM 3857 C CA . ASN B 1 131 ? -7.961 -4.012 0.832 1 98.25 131 ASN B CA 1
ATOM 3858 C C . ASN B 1 131 ? -7.641 -5.094 1.859 1 98.25 131 ASN B C 1
ATOM 3860 O O . ASN B 1 131 ? -7.715 -4.855 3.064 1 98.25 131 ASN B O 1
ATOM 3864 N N . LEU B 1 132 ? -7.297 -6.219 1.361 1 97.81 132 LEU B N 1
ATOM 3865 C CA . LEU B 1 132 ? -6.918 -7.348 2.203 1 97.81 132 LEU B CA 1
ATOM 3866 C C . LEU B 1 132 ? -5.492 -7.793 1.91 1 97.81 132 LEU B C 1
ATOM 3868 O O . LEU B 1 132 ? -5.16 -8.969 2.068 1 97.81 132 LEU B O 1
ATOM 3872 N N . SER B 1 133 ? -4.66 -6.863 1.483 1 96.25 133 SER B N 1
ATOM 3873 C CA . SER B 1 133 ? -3.275 -7.215 1.194 1 96.25 133 SER B CA 1
ATOM 3874 C C . SER B 1 133 ? -2.527 -7.605 2.465 1 96.25 133 SER B C 1
ATOM 3876 O O . SER B 1 133 ? -2.732 -7.008 3.521 1 96.25 133 SER B O 1
ATOM 3878 N N . ARG B 1 134 ? -1.722 -8.672 2.391 1 92.38 134 ARG B N 1
ATOM 3879 C CA . ARG B 1 134 ? -0.913 -9.172 3.5 1 92.38 134 ARG B CA 1
ATOM 3880 C C . ARG B 1 134 ? -1.753 -9.328 4.762 1 92.38 134 ARG B C 1
ATOM 3882 O O . ARG B 1 134 ? -1.333 -8.922 5.848 1 92.38 134 ARG B O 1
ATOM 3889 N N . ALA B 1 135 ? -2.914 -9.906 4.543 1 95.38 135 ALA B N 1
ATOM 3890 C CA . ALA B 1 135 ? -3.818 -9.945 5.688 1 95.38 135 ALA B CA 1
ATOM 3891 C C . ALA B 1 135 ? -4.25 -11.375 5.996 1 95.38 135 ALA B C 1
ATOM 3893 O O . ALA B 1 135 ? -4.695 -11.672 7.105 1 95.38 135 ALA B O 1
ATOM 3894 N N . LEU B 1 136 ? -4.168 -12.172 4.977 1 94.44 136 LEU B N 1
ATOM 3895 C CA . LEU B 1 136 ? -4.648 -13.539 5.137 1 94.44 136 LEU B CA 1
ATOM 3896 C C . LEU B 1 136 ? -3.541 -14.445 5.664 1 94.44 136 LEU B C 1
ATOM 3898 O O . LEU B 1 136 ? -2.549 -14.688 4.973 1 94.44 136 LEU B O 1
ATOM 3902 N N . TYR B 1 137 ? -3.766 -14.961 6.82 1 87.81 137 TYR B N 1
ATOM 3903 C CA . TYR B 1 137 ? -2.695 -15.648 7.531 1 87.81 137 TYR B CA 1
ATOM 3904 C C . TYR B 1 137 ? -2.559 -17.094 7.047 1 87.81 137 TYR B C 1
ATOM 3906 O O . TYR B 1 137 ? -1.448 -17.625 6.969 1 87.81 137 TYR B O 1
ATOM 3914 N N . ASN B 1 138 ? -3.686 -17.688 6.816 1 86.25 138 ASN B N 1
ATOM 3915 C CA . ASN B 1 138 ? -3.633 -19.109 6.473 1 86.25 138 ASN B CA 1
ATOM 3916 C C . ASN B 1 138 ? -4.668 -19.469 5.406 1 86.25 138 ASN B C 1
ATOM 3918 O O . ASN B 1 138 ? -5.395 -18.594 4.93 1 86.25 138 ASN B O 1
ATOM 3922 N N . HIS B 1 139 ? -4.656 -20.766 5.109 1 86.94 139 HIS B N 1
ATOM 3923 C CA . HIS B 1 139 ? -5.496 -21.25 4.02 1 86.94 139 HIS B CA 1
ATOM 3924 C C . HIS B 1 139 ? -6.973 -21.188 4.398 1 86.94 139 HIS B C 1
ATOM 3926 O O . HIS B 1 139 ? -7.828 -20.953 3.539 1 86.94 139 HIS B O 1
ATOM 3932 N N . SER B 1 140 ? -7.215 -21.391 5.629 1 90.88 140 SER B N 1
ATOM 3933 C CA . SER B 1 140 ? -8.609 -21.344 6.07 1 90.88 140 SER B CA 1
ATOM 3934 C C . SER B 1 140 ? -9.219 -19.969 5.816 1 90.88 140 SER B C 1
ATOM 3936 O O . SER B 1 140 ? -10.375 -19.859 5.41 1 90.88 140 SER B O 1
ATOM 3938 N N . ALA B 1 141 ? -8.414 -19.031 5.996 1 93.44 141 ALA B N 1
ATOM 3939 C CA . ALA B 1 141 ? -8.891 -17.672 5.777 1 93.44 141 ALA B CA 1
ATOM 3940 C C . ALA B 1 141 ? -9.242 -17.438 4.309 1 93.44 141 ALA B C 1
ATOM 3942 O O . ALA B 1 141 ? -10.195 -16.719 3.998 1 93.44 141 ALA B O 1
ATOM 3943 N N . VAL B 1 142 ? -8.562 -18.094 3.48 1 93.56 142 VAL B N 1
ATOM 3944 C CA . VAL B 1 142 ? -8.789 -17.938 2.047 1 93.56 142 VAL B CA 1
ATOM 3945 C C . VAL B 1 142 ? -10.125 -18.547 1.66 1 93.56 142 VAL B C 1
ATOM 3947 O O . VAL B 1 142 ? -10.906 -17.953 0.923 1 93.56 142 VAL B O 1
ATOM 3950 N N . THR B 1 143 ? -10.352 -19.688 2.154 1 94.38 143 THR B N 1
ATOM 3951 C CA . THR B 1 143 ? -11.617 -20.359 1.885 1 94.38 143 THR B CA 1
ATOM 3952 C C . THR B 1 143 ? -12.789 -19.562 2.459 1 94.38 143 THR B C 1
ATOM 3954 O O . THR B 1 143 ? -13.82 -19.422 1.807 1 94.38 143 THR B O 1
ATOM 3957 N N . ASP B 1 144 ? -12.602 -19.109 3.65 1 95.88 144 ASP B N 1
ATOM 3958 C CA . ASP B 1 144 ? -13.625 -18.281 4.285 1 95.88 144 ASP B CA 1
ATOM 3959 C C . ASP B 1 144 ? -13.898 -17.016 3.465 1 95.88 144 ASP B C 1
ATOM 3961 O O . ASP B 1 144 ? -15.055 -16.625 3.281 1 95.88 144 ASP B O 1
ATOM 3965 N N . LEU B 1 145 ? -12.844 -16.438 3.039 1 95.5 145 LEU B N 1
ATOM 3966 C CA . LEU B 1 145 ? -12.984 -15.211 2.248 1 95.5 145 LEU B CA 1
ATOM 3967 C C . LEU B 1 145 ? -13.766 -15.492 0.966 1 95.5 145 LEU B C 1
ATOM 3969 O O . LEU B 1 145 ? -14.625 -14.695 0.579 1 95.5 145 LEU B O 1
ATOM 3973 N N . ALA B 1 146 ? -13.422 -16.562 0.305 1 94.69 146 ALA B N 1
ATOM 3974 C CA . ALA B 1 146 ? -14.133 -16.938 -0.917 1 94.69 146 ALA B CA 1
ATOM 3975 C C . ALA B 1 146 ? -15.633 -17.047 -0.667 1 94.69 146 ALA B C 1
ATOM 3977 O O . ALA B 1 146 ? -16.438 -16.562 -1.468 1 94.69 146 ALA B O 1
ATOM 3978 N N . ALA B 1 147 ? -15.961 -17.625 0.431 1 94.5 147 ALA B N 1
ATOM 3979 C CA . ALA B 1 147 ? -17.375 -17.75 0.796 1 94.5 147 ALA B CA 1
ATOM 3980 C C . ALA B 1 147 ? -18 -16.391 1.059 1 94.5 147 ALA B C 1
ATOM 3982 O O . ALA B 1 147 ? -19.125 -16.141 0.644 1 94.5 147 ALA B O 1
ATOM 3983 N N . ALA B 1 148 ? -17.297 -15.562 1.674 1 94.81 148 ALA B N 1
ATOM 3984 C CA . ALA B 1 148 ? -17.797 -14.227 1.996 1 94.81 148 ALA B CA 1
ATOM 3985 C C . ALA B 1 148 ? -17.984 -13.398 0.732 1 94.81 148 ALA B C 1
ATOM 3987 O O . ALA B 1 148 ? -18.984 -12.672 0.608 1 94.81 148 ALA B O 1
ATOM 3988 N N . LEU B 1 149 ? -17.078 -13.516 -0.199 1 94.69 149 LEU B N 1
ATOM 3989 C CA . LEU B 1 149 ? -17.109 -12.734 -1.429 1 94.69 149 LEU B CA 1
ATOM 3990 C C . LEU B 1 149 ? -18.266 -13.172 -2.316 1 94.69 149 LEU B C 1
ATOM 3992 O O . LEU B 1 149 ? -18.703 -12.422 -3.193 1 94.69 149 LEU B O 1
ATOM 3996 N N . ARG B 1 150 ? -18.703 -14.336 -2.131 1 91.5 150 ARG B N 1
ATOM 3997 C CA . ARG B 1 150 ? -19.797 -14.867 -2.941 1 91.5 150 ARG B CA 1
ATOM 3998 C C . ARG B 1 150 ? -21.141 -14.359 -2.436 1 91.5 150 ARG B C 1
ATOM 4000 O O . ARG B 1 150 ? -22.172 -14.602 -3.062 1 91.5 150 ARG B O 1
ATOM 4007 N N . GLN B 1 151 ? -20.969 -13.648 -1.351 1 86.38 151 GLN B N 1
ATOM 4008 C CA . GLN B 1 151 ? -22.203 -13.062 -0.831 1 86.38 151 GLN B CA 1
ATOM 4009 C C . GLN B 1 151 ? -22.641 -11.867 -1.668 1 86.38 151 GLN B C 1
ATOM 4011 O O . GLN B 1 151 ? -21.812 -11.109 -2.166 1 86.38 151 GLN B O 1
ATOM 4016 N N . ALA B 1 152 ? -23.922 -11.656 -1.708 1 77 152 ALA B N 1
ATOM 4017 C CA . ALA B 1 152 ? -24.5 -10.617 -2.553 1 77 152 ALA B CA 1
ATOM 4018 C C . ALA B 1 152 ? -24.156 -9.227 -2.025 1 77 152 ALA B C 1
ATOM 4020 O O . ALA B 1 152 ? -24.094 -8.266 -2.791 1 77 152 ALA B O 1
ATOM 4021 N N . SER B 1 153 ? -23.859 -9.109 -0.84 1 83.19 153 SER B N 1
ATOM 4022 C CA . SER B 1 153 ? -23.656 -7.82 -0.193 1 83.19 153 SER B CA 1
ATOM 4023 C C . SER B 1 153 ? -22.422 -7.121 -0.754 1 83.19 153 SER B C 1
ATOM 4025 O O . SER B 1 153 ? -22.281 -5.898 -0.645 1 83.19 153 SER B O 1
ATOM 4027 N N . LEU B 1 154 ? -21.578 -7.832 -1.486 1 88.81 154 LEU B N 1
ATOM 4028 C CA . LEU B 1 154 ? -20.328 -7.238 -1.979 1 88.81 154 LEU B CA 1
ATOM 4029 C C . LEU B 1 154 ? -20.391 -7.031 -3.488 1 88.81 154 LEU B C 1
ATOM 4031 O O . LEU B 1 154 ? -19.359 -6.777 -4.125 1 88.81 154 LEU B O 1
ATOM 4035 N N . GLY B 1 155 ? -21.531 -7.102 -3.994 1 91.12 155 GLY B N 1
ATOM 4036 C CA . GLY B 1 155 ? -21.719 -6.961 -5.43 1 91.12 155 GLY B CA 1
ATOM 4037 C C . GLY B 1 155 ? -21.328 -5.59 -5.949 1 91.12 155 GLY B C 1
ATOM 4038 O O . GLY B 1 155 ? -21.094 -5.422 -7.148 1 91.12 155 GLY B O 1
ATOM 4039 N N . SER B 1 156 ? -21.234 -4.59 -5.078 1 93.5 156 SER B N 1
ATOM 4040 C CA . SER B 1 156 ? -20.922 -3.223 -5.488 1 93.5 156 SER B CA 1
ATOM 4041 C C . SER B 1 156 ? -19.422 -2.953 -5.422 1 93.5 156 SER B C 1
ATOM 4043 O O . SER B 1 156 ? -18.969 -1.862 -5.773 1 93.5 156 SER B O 1
ATOM 4045 N N . LEU B 1 157 ? -18.688 -3.982 -5.082 1 95.94 157 LEU B N 1
ATOM 4046 C CA . LEU B 1 157 ? -17.234 -3.826 -4.941 1 95.94 157 LEU B CA 1
ATOM 4047 C C . LEU B 1 157 ? -16.594 -3.467 -6.277 1 95.94 157 LEU B C 1
ATOM 4049 O O . LEU B 1 157 ? -16.891 -4.094 -7.301 1 95.94 157 LEU B O 1
ATOM 4053 N N . GLN B 1 158 ? -15.758 -2.469 -6.23 1 97.94 158 GLN B N 1
ATOM 4054 C CA . GLN B 1 158 ? -15.07 -2.021 -7.438 1 97.94 158 GLN B CA 1
ATOM 4055 C C . GLN B 1 158 ? -13.578 -2.355 -7.379 1 97.94 158 GLN B C 1
ATOM 4057 O O . GLN B 1 158 ? -12.938 -2.529 -8.414 1 97.94 158 GLN B O 1
ATOM 4062 N N . GLY B 1 159 ? -13.102 -2.42 -6.27 1 98.31 159 GLY B N 1
ATOM 4063 C CA . GLY B 1 159 ? -11.695 -2.752 -6.09 1 98.31 159 GLY B CA 1
ATOM 4064 C C . GLY B 1 159 ? -11.453 -3.76 -4.98 1 98.31 159 GLY B C 1
ATOM 4065 O O . GLY B 1 159 ? -12.047 -3.654 -3.904 1 98.31 159 GLY B O 1
ATOM 4066 N N . LEU B 1 160 ? -10.602 -4.75 -5.254 1 98.25 160 LEU B N 1
ATOM 4067 C CA . LEU B 1 160 ? -10.211 -5.777 -4.293 1 98.25 160 LEU B CA 1
ATOM 4068 C C . LEU B 1 160 ? -8.711 -6.047 -4.363 1 98.25 160 LEU B C 1
ATOM 4070 O O . LEU B 1 160 ? -8.172 -6.336 -5.434 1 98.25 160 LEU B O 1
ATOM 4074 N N . ASP B 1 161 ? -8.102 -5.891 -3.248 1 98.5 161 ASP B N 1
ATOM 4075 C CA . ASP B 1 161 ? -6.664 -6.133 -3.178 1 98.5 161 ASP B CA 1
ATOM 4076 C C . ASP B 1 161 ? -6.355 -7.359 -2.318 1 98.5 161 ASP B C 1
ATOM 4078 O O . ASP B 1 161 ? -6.598 -7.352 -1.11 1 98.5 161 ASP B O 1
ATOM 4082 N N . LEU B 1 162 ? -5.797 -8.344 -2.939 1 97.56 162 LEU B N 1
ATOM 4083 C CA . LEU B 1 162 ? -5.41 -9.578 -2.258 1 97.56 162 LEU B CA 1
ATOM 4084 C C . LEU B 1 162 ? -3.916 -9.836 -2.414 1 97.56 162 LEU B C 1
ATOM 4086 O O . LEU B 1 162 ? -3.467 -10.977 -2.316 1 97.56 162 LEU B O 1
ATOM 4090 N N . SER B 1 163 ? -3.16 -8.805 -2.586 1 96.06 163 SER B N 1
ATOM 4091 C CA . SER B 1 163 ? -1.732 -8.953 -2.854 1 96.06 163 SER B CA 1
ATOM 4092 C C . SER B 1 163 ? -0.979 -9.391 -1.602 1 96.06 163 SER B C 1
ATOM 4094 O O . SER B 1 163 ? -1.389 -9.078 -0.482 1 96.06 163 SER B O 1
ATOM 4096 N N . GLY B 1 164 ? 0.069 -10.188 -1.783 1 92.19 164 GLY B N 1
ATOM 4097 C CA . GLY B 1 164 ? 1.031 -10.484 -0.736 1 92.19 164 GLY B CA 1
ATOM 4098 C C . GLY B 1 164 ? 0.487 -11.43 0.324 1 92.19 164 GLY B C 1
ATOM 4099 O O . GLY B 1 164 ? 0.84 -11.312 1.5 1 92.19 164 GLY B O 1
ATOM 4100 N N . ASN B 1 165 ? -0.406 -12.344 -0.081 1 92 165 ASN B N 1
ATOM 4101 C CA . ASN B 1 165 ? -0.984 -13.258 0.895 1 92 165 ASN B CA 1
ATOM 4102 C C . ASN B 1 165 ? -0.419 -14.664 0.744 1 92 165 ASN B C 1
ATOM 4104 O O . ASN B 1 165 ? -0.824 -15.586 1.461 1 92 165 ASN B O 1
ATOM 4108 N N . GLY B 1 166 ? 0.466 -14.836 -0.186 1 88.44 166 GLY B N 1
ATOM 4109 C CA . GLY B 1 166 ? 1.051 -16.156 -0.391 1 88.44 166 GLY B CA 1
ATOM 4110 C C . GLY B 1 166 ? 0.066 -17.156 -0.95 1 88.44 166 GLY B C 1
ATOM 4111 O O . GLY B 1 166 ? 0.199 -18.359 -0.712 1 88.44 166 GLY B O 1
ATOM 4112 N N . LEU B 1 167 ? -0.832 -16.719 -1.7 1 91.88 167 LEU B N 1
ATOM 4113 C CA . LEU B 1 167 ? -1.848 -17.594 -2.277 1 91.88 167 LEU B CA 1
ATOM 4114 C C . LEU B 1 167 ? -1.233 -18.531 -3.309 1 91.88 167 LEU B C 1
ATOM 4116 O O . LEU B 1 167 ? -0.52 -18.094 -4.211 1 91.88 167 LEU B O 1
ATOM 4120 N N . VAL B 1 168 ? -1.548 -19.781 -3.096 1 89.5 168 VAL B N 1
ATOM 4121 C CA . VAL B 1 168 ? -1.03 -20.766 -4.043 1 89.5 168 VAL B CA 1
ATOM 4122 C C . VAL B 1 168 ? -2.1 -21.094 -5.082 1 89.5 168 VAL B C 1
ATOM 4124 O O . VAL B 1 168 ? -1.786 -21.344 -6.246 1 89.5 168 VAL B O 1
ATOM 4127 N N . LEU B 1 169 ? -3.275 -21.062 -4.586 1 89.19 169 LEU B N 1
ATOM 4128 C CA . LEU B 1 169 ? -4.43 -21.344 -5.434 1 89.19 169 LEU B CA 1
ATOM 4129 C C . LEU B 1 169 ? -5.629 -20.5 -5.008 1 89.19 169 LEU B C 1
ATOM 4131 O O . LEU B 1 169 ? -5.723 -20.094 -3.848 1 89.19 169 LEU B O 1
ATOM 4135 N N . LEU B 1 170 ? -6.43 -20.266 -5.992 1 90.19 170 LEU B N 1
ATOM 4136 C CA . LEU B 1 170 ? -7.695 -19.594 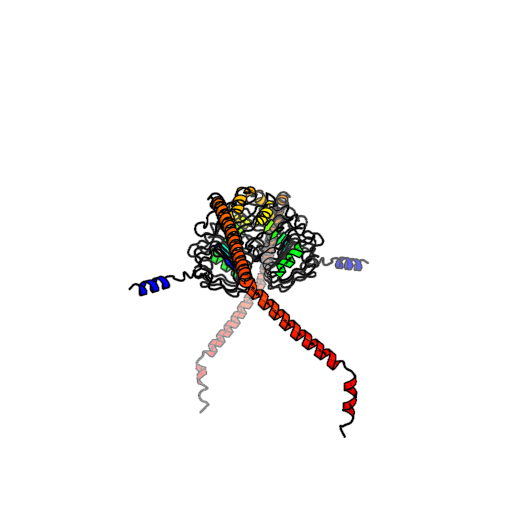-5.715 1 90.19 170 LEU B CA 1
ATOM 4137 C C . LEU B 1 170 ? -8.867 -20.547 -5.867 1 90.19 170 LEU B C 1
ATOM 4139 O O . LEU B 1 170 ? -8.961 -21.266 -6.867 1 90.19 170 LEU B O 1
ATOM 4143 N N . PRO B 1 171 ? -9.703 -20.547 -4.82 1 90.5 171 PRO B N 1
ATOM 4144 C CA . PRO B 1 171 ? -10.898 -21.375 -4.992 1 90.5 171 PRO B CA 1
ATOM 4145 C C . PRO B 1 171 ? -11.711 -20.969 -6.223 1 90.5 171 PRO B C 1
ATOM 4147 O O . PRO B 1 171 ? -11.766 -19.797 -6.582 1 90.5 171 PRO B O 1
ATOM 4150 N N . PRO B 1 172 ? -12.336 -22 -6.84 1 90.56 172 PRO B N 1
ATOM 4151 C CA . PRO B 1 172 ? -13.156 -21.688 -8.008 1 90.56 172 PRO B CA 1
ATOM 4152 C C . PRO B 1 172 ? -14.328 -20.75 -7.668 1 90.56 172 PRO B C 1
ATOM 4154 O O . PRO B 1 172 ? -14.891 -20.844 -6.574 1 90.56 172 PRO B O 1
ATOM 4157 N N . ARG B 1 173 ? -14.648 -19.891 -8.523 1 92.88 173 ARG B N 1
ATOM 4158 C CA . ARG B 1 173 ? -15.797 -19 -8.461 1 92.88 173 ARG B CA 1
ATOM 4159 C C . ARG B 1 173 ? -15.695 -18.047 -7.277 1 92.88 173 ARG B C 1
ATOM 4161 O O . ARG B 1 173 ? -16.719 -17.625 -6.727 1 92.88 173 ARG B O 1
ATOM 4168 N N . THR B 1 174 ? -14.492 -17.812 -6.863 1 93.75 174 THR B N 1
ATOM 4169 C CA . THR B 1 174 ? -14.258 -16.906 -5.746 1 93.75 174 THR B CA 1
ATOM 4170 C C . THR B 1 174 ? -14.852 -15.523 -6.035 1 93.75 174 THR B C 1
ATOM 4172 O O . THR B 1 174 ? -15.414 -14.883 -5.141 1 93.75 174 THR B O 1
ATOM 4175 N N . PHE B 1 175 ? -14.844 -15.109 -7.309 1 96 175 PHE B N 1
ATOM 4176 C CA . PHE B 1 175 ? -15.219 -13.742 -7.652 1 96 175 PHE B CA 1
ATOM 4177 C C . PHE B 1 175 ? -16.516 -13.719 -8.438 1 96 175 PHE B C 1
ATOM 4179 O O . PHE B 1 175 ? -16.844 -12.727 -9.094 1 96 175 PHE B O 1
ATOM 4186 N N . SER B 1 176 ? -17.297 -14.734 -8.375 1 94.81 176 SER B N 1
ATOM 4187 C CA . SER B 1 176 ? -18.438 -14.953 -9.266 1 94.81 176 SER B CA 1
ATOM 4188 C C . SER B 1 176 ? -19.531 -13.914 -9.039 1 94.81 176 SER B C 1
ATOM 4190 O O . SER B 1 176 ? -20.312 -13.625 -9.938 1 94.81 176 SER B O 1
ATOM 4192 N N . ARG B 1 177 ? -19.578 -13.281 -7.895 1 94 177 ARG B N 1
ATOM 4193 C CA . ARG B 1 177 ? -20.656 -12.344 -7.602 1 94 177 ARG B CA 1
ATOM 4194 C C . ARG B 1 177 ? -20.156 -10.906 -7.613 1 94 177 ARG B C 1
ATOM 4196 O O . ARG B 1 177 ? -20.875 -9.984 -7.215 1 94 177 ARG B O 1
ATOM 4203 N N . LEU B 1 178 ? -18.922 -10.75 -8.07 1 95.56 178 LEU B N 1
ATOM 4204 C CA . LEU B 1 178 ? -18.344 -9.414 -8.078 1 95.56 178 LEU B CA 1
ATOM 4205 C C . LEU B 1 178 ? -18.391 -8.812 -9.484 1 95.56 178 LEU B C 1
ATOM 4207 O O . LEU B 1 178 ? -17.344 -8.43 -10.031 1 95.56 178 LEU B O 1
ATOM 4211 N N . GLY B 1 179 ? -19.562 -8.609 -9.938 1 94.69 179 GLY B N 1
ATOM 4212 C CA . GLY B 1 179 ? -19.75 -8.172 -11.312 1 94.69 179 GLY B CA 1
ATOM 4213 C C . GLY B 1 179 ? -19.328 -6.734 -11.547 1 94.69 179 GLY B C 1
ATOM 4214 O O . GLY B 1 179 ? -19.109 -6.324 -12.688 1 94.69 179 GLY B O 1
ATOM 4215 N N . GLN B 1 180 ? -19.188 -5.949 -10.5 1 96.06 180 GLN B N 1
ATOM 4216 C CA . GLN B 1 180 ? -18.859 -4.531 -10.641 1 96.06 180 GLN B CA 1
ATOM 4217 C C . GLN B 1 180 ? -17.375 -4.281 -10.391 1 96.06 180 GLN B C 1
ATOM 4219 O O . GLN B 1 180 ? -16.922 -3.137 -10.445 1 96.06 180 GLN B O 1
ATOM 4224 N N . LEU B 1 181 ? -16.609 -5.387 -10.164 1 97.12 181 LEU B N 1
ATOM 4225 C CA . LEU B 1 181 ? -15.203 -5.254 -9.844 1 97.12 181 LEU B CA 1
ATOM 4226 C C . LEU B 1 181 ? -14.422 -4.68 -11.023 1 97.12 181 LEU B C 1
ATOM 4228 O O . LEU B 1 181 ? -14.539 -5.172 -12.148 1 97.12 181 LEU B O 1
ATOM 4232 N N . ARG B 1 182 ? -13.656 -3.658 -10.742 1 98.19 182 ARG B N 1
ATOM 4233 C CA . ARG B 1 182 ? -12.867 -3 -11.773 1 98.19 182 ARG B CA 1
ATOM 4234 C C . ARG B 1 182 ? -11.375 -3.287 -11.594 1 98.19 182 ARG B C 1
ATOM 4236 O O . ARG B 1 182 ? -10.633 -3.369 -12.57 1 98.19 182 ARG B O 1
ATOM 4243 N N . ARG B 1 183 ? -10.992 -3.412 -10.414 1 98.44 183 ARG B N 1
ATOM 4244 C CA . ARG B 1 183 ? -9.586 -3.639 -10.102 1 98.44 183 ARG B CA 1
ATOM 4245 C C . ARG B 1 183 ? -9.414 -4.832 -9.172 1 98.44 183 ARG B C 1
ATOM 4247 O O . ARG B 1 183 ? -10.008 -4.875 -8.094 1 98.44 183 ARG B O 1
ATOM 4254 N N . LEU B 1 184 ? -8.609 -5.773 -9.586 1 98.25 184 LEU B N 1
ATOM 4255 C CA . LEU B 1 184 ? -8.273 -6.953 -8.797 1 98.25 184 LEU B CA 1
ATOM 4256 C C . LEU B 1 184 ? -6.762 -7.129 -8.703 1 98.25 184 LEU B C 1
ATOM 4258 O O . LEU B 1 184 ? -6.098 -7.402 -9.711 1 98.25 184 LEU B O 1
ATOM 4262 N N . GLN B 1 185 ? -6.246 -6.984 -7.508 1 98.44 185 GLN B N 1
ATOM 4263 C CA . GLN B 1 185 ? -4.809 -7.086 -7.289 1 98.44 185 GLN B CA 1
ATOM 4264 C C . GLN B 1 185 ? -4.441 -8.438 -6.68 1 98.44 185 GLN B C 1
ATOM 4266 O O . GLN B 1 185 ? -4.824 -8.742 -5.547 1 98.44 185 GLN B O 1
ATOM 4271 N N . LEU B 1 186 ? -3.693 -9.195 -7.43 1 97.56 186 LEU B N 1
ATOM 4272 C CA . LEU B 1 186 ? -3.258 -10.516 -6.984 1 97.56 186 LEU B CA 1
ATOM 4273 C C . LEU B 1 186 ? -1.74 -10.641 -7.066 1 97.56 186 LEU B C 1
ATOM 4275 O O . LEU B 1 186 ? -1.211 -11.75 -7.168 1 97.56 186 LEU B O 1
ATOM 4279 N N . SER B 1 187 ? -1.071 -9.547 -6.992 1 95.44 187 SER B N 1
ATOM 4280 C CA . SER B 1 187 ? 0.383 -9.547 -7.113 1 95.44 187 SER B CA 1
ATOM 4281 C C . SER B 1 187 ? 1.043 -10.141 -5.879 1 95.44 187 SER B C 1
ATOM 4283 O O . SER B 1 187 ? 0.446 -10.172 -4.797 1 95.44 187 SER B O 1
ATOM 4285 N N . ASN B 1 188 ? 2.254 -10.633 -6.07 1 92.56 188 ASN B N 1
ATOM 4286 C CA . ASN B 1 188 ? 3.111 -11.109 -4.988 1 92.56 188 ASN B CA 1
ATOM 4287 C C . ASN B 1 188 ? 2.436 -12.211 -4.176 1 92.56 188 ASN B C 1
ATOM 4289 O O . ASN B 1 188 ? 2.424 -12.156 -2.945 1 92.56 188 ASN B O 1
ATOM 4293 N N . ASN B 1 189 ? 1.769 -13.031 -4.914 1 94.25 189 ASN B N 1
ATOM 4294 C CA . ASN B 1 189 ? 1.317 -14.312 -4.383 1 94.25 189 ASN B CA 1
ATOM 4295 C C . ASN B 1 189 ? 2.131 -15.469 -4.945 1 94.25 189 ASN B C 1
ATOM 4297 O O . ASN B 1 189 ? 3.25 -15.273 -5.426 1 94.25 189 ASN B O 1
ATOM 4301 N N . SER B 1 190 ? 1.718 -16.688 -4.727 1 92.31 190 SER B N 1
ATOM 4302 C CA . SER B 1 190 ? 2.424 -17.875 -5.219 1 92.31 190 SER B CA 1
ATOM 4303 C C . SER B 1 190 ? 1.525 -18.719 -6.113 1 92.31 190 SER B C 1
ATOM 4305 O O . SER B 1 190 ? 1.548 -19.953 -6.039 1 92.31 190 SER B O 1
ATOM 4307 N N . LEU B 1 191 ? 0.776 -18 -6.902 1 93.62 191 LEU B N 1
ATOM 4308 C CA . LEU B 1 191 ? -0.14 -18.719 -7.785 1 93.62 191 LEU B CA 1
ATOM 4309 C C . LEU B 1 191 ? 0.628 -19.531 -8.82 1 93.62 191 LEU B C 1
ATOM 4311 O O . LEU B 1 191 ? 1.527 -19.016 -9.484 1 93.62 191 LEU B O 1
ATOM 4315 N N . VAL B 1 192 ? 0.265 -20.812 -8.953 1 91.94 192 VAL B N 1
ATOM 4316 C CA . VAL B 1 192 ? 0.976 -21.688 -9.867 1 91.94 192 VAL B CA 1
ATOM 4317 C C . VAL B 1 192 ? 0.124 -21.938 -11.109 1 91.94 192 VAL B C 1
ATOM 4319 O O . VAL B 1 192 ? 0.636 -22.375 -12.148 1 91.94 192 VAL B O 1
ATOM 4322 N N . ALA B 1 193 ? -1.162 -21.625 -10.977 1 90.94 193 ALA B N 1
ATOM 4323 C CA . ALA B 1 193 ? -2.055 -21.891 -12.102 1 90.94 193 ALA B CA 1
ATOM 4324 C C . ALA B 1 193 ? -3.332 -21.062 -11.992 1 90.94 193 ALA B C 1
ATOM 4326 O O . ALA B 1 193 ? -3.658 -20.547 -10.922 1 90.94 193 ALA B O 1
ATOM 4327 N N . ILE B 1 194 ? -3.922 -20.859 -13.18 1 91.69 194 ILE B N 1
ATOM 4328 C CA . ILE B 1 194 ? -5.262 -20.297 -13.273 1 91.69 194 ILE B CA 1
ATOM 4329 C C . ILE B 1 194 ? -6.262 -21.391 -13.641 1 91.69 194 ILE B C 1
ATOM 4331 O O . ILE B 1 194 ? -6.223 -21.922 -14.75 1 91.69 194 ILE B O 1
ATOM 4335 N N . HIS B 1 195 ? -7.121 -21.609 -12.719 1 89 195 HIS B N 1
ATOM 4336 C CA . HIS B 1 195 ? -8.047 -22.719 -12.93 1 89 195 HIS B CA 1
ATOM 4337 C C . HIS B 1 195 ? -9.352 -22.234 -13.562 1 89 195 HIS B C 1
ATOM 4339 O O . HIS B 1 195 ? -9.594 -21.031 -13.633 1 89 195 HIS B O 1
ATOM 4345 N N . ASN B 1 196 ? -10.102 -23.266 -13.883 1 89.69 196 ASN B N 1
ATOM 4346 C CA . ASN B 1 196 ? -11.391 -22.969 -14.5 1 89.69 196 ASN B CA 1
ATOM 4347 C C . ASN B 1 196 ? -12.305 -22.203 -13.539 1 89.69 196 ASN B C 1
ATOM 4349 O O . ASN B 1 196 ? -12.359 -22.516 -12.352 1 89.69 196 ASN B O 1
ATOM 4353 N N . ALA B 1 197 ? -12.906 -21.203 -14.039 1 91.31 197 ALA B N 1
ATOM 4354 C CA . ALA B 1 197 ? -13.938 -20.438 -13.344 1 91.31 197 ALA B CA 1
ATOM 4355 C C . ALA B 1 197 ? -13.328 -19.531 -12.281 1 91.31 197 ALA B C 1
ATOM 4357 O O . ALA B 1 197 ? -14.047 -19 -11.438 1 91.31 197 ALA B O 1
ATOM 4358 N N . THR B 1 198 ? -12.055 -19.328 -12.344 1 90.69 198 THR B N 1
ATOM 4359 C CA . THR B 1 198 ? -11.398 -18.469 -11.375 1 90.69 198 THR B CA 1
ATOM 4360 C C . THR B 1 198 ? -11.891 -17.031 -11.516 1 90.69 198 THR B C 1
ATOM 4362 O O . THR B 1 198 ? -12.211 -16.375 -10.516 1 90.69 198 THR B O 1
ATOM 4365 N N . PHE B 1 199 ? -11.992 -16.531 -12.758 1 93.81 199 PHE B N 1
ATOM 4366 C CA . PHE B 1 199 ? -12.344 -15.141 -12.984 1 93.81 199 PHE B CA 1
ATOM 4367 C C . PHE B 1 199 ? -13.75 -15.031 -13.562 1 93.81 199 PHE B C 1
ATOM 4369 O O . PHE B 1 199 ? -14.078 -14.047 -14.227 1 93.81 199 PHE B O 1
ATOM 4376 N N . TRP B 1 200 ? -14.477 -16.031 -13.219 1 92.06 200 TRP B N 1
ATOM 4377 C CA . TRP B 1 200 ? -15.859 -16.016 -13.68 1 92.06 200 TRP B CA 1
ATOM 4378 C C . TRP B 1 200 ? -16.641 -14.883 -13.031 1 92.06 200 TRP B C 1
ATOM 4380 O O . TRP B 1 200 ? -16.547 -14.672 -11.82 1 92.06 200 TRP B O 1
ATOM 4390 N N . GLY B 1 201 ? -17.344 -14.102 -13.867 1 91.62 201 GLY B N 1
ATOM 4391 C CA . GLY B 1 201 ? -18.234 -13.094 -13.328 1 91.62 201 GLY B CA 1
ATOM 4392 C C . GLY B 1 201 ? -17.641 -11.703 -13.344 1 91.62 201 GLY B C 1
ATOM 4393 O O . GLY B 1 201 ? -18.328 -10.719 -13.047 1 91.62 201 GLY B O 1
ATOM 4394 N N . LEU B 1 202 ? -16.375 -11.57 -13.664 1 94.25 202 LEU B N 1
ATOM 4395 C CA . LEU B 1 202 ? -15.711 -10.273 -13.656 1 94.25 202 LEU B CA 1
ATOM 4396 C C . LEU B 1 202 ? -15.93 -9.547 -14.984 1 94.25 202 LEU B C 1
ATOM 4398 O O . LEU B 1 202 ? -15 -9.43 -15.789 1 94.25 202 LEU B O 1
ATOM 4402 N N . GLN B 1 203 ? -17.031 -8.82 -15.07 1 93.38 203 GLN B N 1
ATOM 4403 C CA . GLN B 1 203 ? -17.469 -8.281 -16.359 1 93.38 203 GLN B CA 1
ATOM 4404 C C . GLN B 1 203 ? -16.969 -6.852 -16.547 1 93.38 203 GLN B C 1
ATOM 4406 O O . GLN B 1 203 ? -16.969 -6.34 -17.672 1 93.38 203 GLN B O 1
ATOM 4411 N N . ARG B 1 204 ? -16.516 -6.281 -15.531 1 96.19 204 ARG B N 1
ATOM 4412 C CA . ARG B 1 204 ? -16.156 -4.867 -15.641 1 96.19 204 ARG B CA 1
ATOM 4413 C C . ARG B 1 204 ? -14.703 -4.645 -15.266 1 96.19 204 ARG B C 1
ATOM 4415 O O . ARG B 1 204 ? -14.289 -3.512 -15 1 96.19 204 ARG B O 1
ATOM 4422 N N . LEU B 1 205 ? -13.953 -5.68 -15.289 1 96.38 205 LEU B N 1
ATOM 4423 C CA . LEU B 1 205 ? -12.562 -5.621 -14.844 1 96.38 205 LEU B CA 1
ATOM 4424 C C . LEU B 1 205 ? -11.742 -4.715 -15.758 1 96.38 205 LEU B C 1
ATOM 4426 O O . LEU B 1 205 ? -11.82 -4.82 -16.984 1 96.38 205 LEU B O 1
ATOM 4430 N N . GLU B 1 206 ? -11.008 -3.824 -15.148 1 97.06 206 GLU B N 1
ATOM 4431 C CA . GLU B 1 206 ? -10.148 -2.898 -15.883 1 97.06 206 GLU B CA 1
ATOM 4432 C C . GLU B 1 206 ? -8.68 -3.131 -15.555 1 97.06 206 GLU B C 1
ATOM 4434 O O . GLU B 1 206 ? -7.793 -2.699 -16.297 1 97.06 206 GLU B O 1
ATOM 4439 N N . GLU B 1 207 ? -8.453 -3.762 -14.492 1 97.62 207 GLU B N 1
ATOM 4440 C CA . GLU B 1 207 ? -7.086 -4.078 -14.078 1 97.62 207 GLU B CA 1
ATOM 4441 C C . GLU B 1 207 ? -7.031 -5.402 -13.328 1 97.62 207 GLU B C 1
ATOM 4443 O O . GLU B 1 207 ? -7.766 -5.605 -12.359 1 97.62 207 GLU B O 1
ATOM 4448 N N . LEU B 1 208 ? -6.207 -6.25 -13.773 1 97.69 208 LEU B N 1
ATOM 4449 C CA . LEU B 1 208 ? -5.895 -7.52 -13.117 1 97.69 208 LEU B CA 1
ATOM 4450 C C . LEU B 1 208 ? -4.391 -7.715 -12.992 1 97.69 208 LEU B C 1
ATOM 4452 O O . LEU B 1 208 ? -3.705 -7.957 -13.992 1 97.69 208 LEU B O 1
ATOM 4456 N N . ASP B 1 209 ? -3.906 -7.676 -11.812 1 97.94 209 ASP B N 1
ATOM 4457 C CA . ASP B 1 209 ? -2.469 -7.762 -11.57 1 97.94 209 ASP B CA 1
ATOM 4458 C C . ASP B 1 209 ? -2.072 -9.164 -11.125 1 97.94 209 ASP B C 1
ATOM 4460 O O . ASP B 1 209 ? -2.373 -9.578 -10 1 97.94 209 ASP B O 1
ATOM 4464 N N . LEU B 1 210 ? -1.309 -9.844 -11.906 1 96.88 210 LEU B N 1
ATOM 4465 C CA . LEU B 1 210 ? -0.84 -11.195 -11.602 1 96.88 210 LEU B CA 1
ATOM 4466 C C . LEU B 1 210 ? 0.684 -11.242 -11.555 1 96.88 210 LEU B C 1
ATOM 4468 O O . LEU B 1 210 ? 1.284 -12.297 -11.766 1 96.88 210 LEU B O 1
ATOM 4472 N N . THR B 1 211 ? 1.282 -10.094 -11.25 1 94.94 211 THR B N 1
ATOM 4473 C CA . THR B 1 211 ? 2.74 -10.039 -11.227 1 94.94 211 THR B CA 1
ATOM 4474 C C . THR B 1 211 ? 3.293 -10.711 -9.977 1 94.94 211 THR B C 1
ATOM 4476 O O . THR B 1 211 ? 2.605 -10.805 -8.961 1 94.94 211 THR B O 1
ATOM 4479 N N . PHE B 1 212 ? 4.555 -11.195 -10.023 1 92.75 212 PHE B N 1
ATOM 4480 C CA . PHE B 1 212 ? 5.293 -11.773 -8.906 1 92.75 212 PHE B CA 1
ATOM 4481 C C . PHE B 1 212 ? 4.555 -12.977 -8.328 1 92.75 212 PHE B C 1
ATOM 4483 O O . PHE B 1 212 ? 4.375 -13.078 -7.117 1 92.75 212 PHE B O 1
ATOM 4490 N N . ASN B 1 213 ? 4.031 -13.727 -9.242 1 94.5 213 ASN B N 1
ATOM 4491 C CA . ASN B 1 213 ? 3.51 -15.039 -8.852 1 94.5 213 ASN B CA 1
ATOM 4492 C C . ASN B 1 213 ? 4.422 -16.172 -9.32 1 94.5 213 ASN B C 1
ATOM 4494 O O . ASN B 1 213 ? 5.617 -15.953 -9.539 1 94.5 213 ASN B O 1
ATOM 4498 N N . ALA B 1 214 ? 3.918 -17.438 -9.297 1 93.44 214 ALA B N 1
ATOM 4499 C CA . ALA B 1 214 ? 4.742 -18.594 -9.641 1 93.44 214 ALA B CA 1
ATOM 4500 C C . ALA B 1 214 ? 4.219 -19.281 -10.898 1 93.44 214 ALA B C 1
ATOM 4502 O O . ALA B 1 214 ? 4.262 -20.516 -11.008 1 93.44 214 ALA B O 1
ATOM 4503 N N . LEU B 1 215 ? 3.773 -18.453 -11.812 1 94.44 215 LEU B N 1
ATOM 4504 C CA . LEU B 1 215 ? 3.258 -19.016 -13.055 1 94.44 215 LEU B CA 1
ATOM 4505 C C . LEU B 1 215 ? 4.398 -19.422 -13.984 1 94.44 215 LEU B C 1
ATOM 4507 O O . LEU B 1 215 ? 5.207 -18.578 -14.383 1 94.44 215 LEU B O 1
ATOM 4511 N N . LYS B 1 216 ? 4.504 -20.641 -14.273 1 92.62 216 LYS B N 1
ATOM 4512 C CA . LYS B 1 216 ? 5.496 -21.125 -15.227 1 92.62 216 LYS B CA 1
ATOM 4513 C C . LYS B 1 216 ? 4.914 -21.188 -16.641 1 92.62 216 LYS B C 1
ATOM 4515 O O . LYS B 1 216 ? 5.66 -21.25 -17.625 1 92.62 216 LYS B O 1
ATOM 4520 N N . GLY B 1 217 ? 3.754 -21.141 -16.766 1 92.44 217 GLY B N 1
ATOM 4521 C CA . GLY B 1 217 ? 2.906 -21.156 -17.938 1 92.44 217 GLY B CA 1
ATOM 4522 C C . GLY B 1 217 ? 1.428 -21.062 -17.625 1 92.44 217 GLY B C 1
ATOM 4523 O O . GLY B 1 217 ? 1.048 -20.969 -16.453 1 92.44 217 GLY B O 1
ATOM 4524 N N . VAL B 1 218 ? 0.668 -20.938 -18.719 1 92.06 218 VAL B N 1
ATOM 4525 C CA . VAL B 1 218 ? -0.782 -20.938 -18.547 1 92.06 218 VAL B CA 1
ATOM 4526 C C . VAL B 1 218 ? -1.403 -21.984 -19.484 1 92.06 218 VAL B C 1
ATOM 4528 O O . VAL B 1 218 ? -1.374 -21.828 -20.703 1 92.06 218 VAL B O 1
ATOM 4531 N N . PRO B 1 219 ? -1.903 -22.984 -18.844 1 87.94 219 PRO B N 1
ATOM 4532 C CA . PRO B 1 219 ? -2.525 -24 -19.688 1 87.94 219 PRO B CA 1
ATOM 4533 C C . PRO B 1 219 ? -3.752 -23.484 -20.438 1 87.94 219 PRO B C 1
ATOM 4535 O O . PRO B 1 219 ? -4.164 -22.344 -20.234 1 87.94 219 PRO B O 1
ATOM 4538 N N . GLU B 1 220 ? -4.281 -24.359 -21.281 1 88.06 220 GLU B N 1
ATOM 4539 C CA . GLU B 1 220 ? -5.395 -23.984 -22.141 1 88.06 220 GLU B CA 1
ATOM 4540 C C . GLU B 1 220 ? -6.598 -23.516 -21.328 1 88.06 220 GLU B C 1
ATOM 4542 O O . GLU B 1 220 ? -7.277 -22.562 -21.703 1 88.06 220 GLU B O 1
ATOM 4547 N N . GLU B 1 221 ? -6.812 -24.25 -20.297 1 88.19 221 GLU B N 1
ATOM 4548 C CA . GLU B 1 221 ? -7.934 -23.891 -19.438 1 88.19 221 GLU B CA 1
ATOM 4549 C C . GLU B 1 221 ? -7.758 -22.484 -18.859 1 88.19 221 GLU B C 1
ATOM 4551 O O . GLU B 1 221 ? -8.719 -21.719 -18.781 1 88.19 221 GLU B O 1
ATOM 4556 N N . GLY B 1 222 ? -6.621 -22.203 -18.5 1 92.25 222 GLY B N 1
ATOM 4557 C CA . GLY B 1 222 ? -6.312 -20.875 -17.984 1 92.25 222 GLY B CA 1
ATOM 4558 C C . GLY B 1 222 ? -6.402 -19.797 -19.047 1 92.25 222 GLY B C 1
ATOM 4559 O O . GLY B 1 222 ? -6.871 -18.688 -18.781 1 92.25 222 GLY B O 1
ATOM 4560 N N . LEU B 1 223 ? -5.969 -20.156 -20.203 1 92.69 223 LEU B N 1
ATOM 4561 C CA . LEU B 1 223 ? -6.02 -19.203 -21.297 1 92.69 223 LEU B CA 1
ATOM 4562 C C . LEU B 1 223 ? -7.461 -18.859 -21.656 1 92.69 223 LEU B C 1
ATOM 4564 O O . LEU B 1 223 ? -7.766 -17.719 -22.016 1 92.69 223 LEU B O 1
ATOM 4568 N N . ARG B 1 224 ? -8.258 -19.844 -21.547 1 92.12 224 ARG B N 1
ATOM 4569 C CA . ARG B 1 224 ? -9.68 -19.594 -21.797 1 92.12 224 ARG B CA 1
ATOM 4570 C C . ARG B 1 224 ? -10.242 -18.609 -20.781 1 92.12 224 ARG B C 1
ATOM 4572 O O . ARG B 1 224 ? -11.055 -17.75 -21.125 1 92.12 224 ARG B O 1
ATOM 4579 N N . GLU B 1 225 ? -9.773 -18.734 -19.547 1 92.25 225 GLU B N 1
ATOM 4580 C CA . GLU B 1 225 ? -10.195 -17.812 -18.5 1 92.25 225 GLU B CA 1
ATOM 4581 C C . GLU B 1 225 ? -9.742 -16.391 -18.812 1 92.25 225 GLU B C 1
ATOM 4583 O O . GLU B 1 225 ? -10.508 -15.438 -18.641 1 92.25 225 GLU B O 1
ATOM 4588 N N . LEU B 1 226 ? -8.539 -16.266 -19.219 1 92.75 226 LEU B N 1
ATOM 4589 C CA . LEU B 1 226 ? -8 -14.945 -19.547 1 92.75 226 LEU B CA 1
ATOM 4590 C C . LEU B 1 226 ? -8.695 -14.359 -20.766 1 92.75 226 LEU B C 1
ATOM 4592 O O . LEU B 1 226 ? -8.922 -13.148 -20.844 1 92.75 226 LEU B O 1
ATOM 4596 N N . ASP B 1 227 ? -9.086 -15.203 -21.656 1 91.19 227 ASP B N 1
ATOM 4597 C CA . ASP B 1 227 ? -9.773 -14.781 -22.875 1 91.19 227 ASP B CA 1
ATOM 4598 C C . ASP B 1 227 ? -11.195 -14.297 -22.562 1 91.19 227 ASP B C 1
ATOM 4600 O O . ASP B 1 227 ? -11.75 -13.484 -23.312 1 91.19 227 ASP B O 1
ATOM 4604 N N . ALA B 1 228 ? -11.734 -14.844 -21.562 1 91.69 228 ALA B N 1
ATOM 4605 C CA . ALA B 1 228 ? -13.102 -14.508 -21.188 1 91.69 228 ALA B CA 1
ATOM 4606 C C . ALA B 1 228 ? -13.172 -13.141 -20.516 1 91.69 228 ALA B C 1
ATOM 4608 O O . ALA B 1 228 ? -14.258 -12.562 -20.375 1 91.69 228 ALA B O 1
ATOM 4609 N N . LEU B 1 229 ? -12.062 -12.586 -20.109 1 93.5 229 LEU B N 1
ATOM 4610 C CA . LEU B 1 229 ? -12.023 -11.281 -19.469 1 93.5 229 LEU B CA 1
ATOM 4611 C C . LEU B 1 229 ? -12.266 -10.156 -20.469 1 93.5 229 LEU B C 1
ATOM 4613 O O . LEU B 1 229 ? -12.016 -10.328 -21.672 1 93.5 229 LEU B O 1
ATOM 4617 N N . PRO B 1 230 ? -12.766 -9.094 -19.984 1 93.25 230 PRO B N 1
ATOM 4618 C CA . PRO B 1 230 ? -12.93 -7.945 -20.891 1 93.25 230 PRO B CA 1
ATOM 4619 C C . PRO B 1 230 ? -11.617 -7.5 -21.516 1 93.25 230 PRO B C 1
ATOM 4621 O O . PRO B 1 230 ? -10.547 -7.66 -20.922 1 93.25 230 PRO B O 1
ATOM 4624 N N . VAL B 1 231 ? -11.695 -6.898 -22.578 1 88.25 231 VAL B N 1
ATOM 4625 C CA . VAL B 1 231 ? -10.531 -6.43 -23.328 1 88.25 231 VAL B CA 1
ATOM 4626 C C . VAL B 1 231 ? -9.805 -5.355 -22.531 1 88.25 231 VAL B C 1
ATOM 4628 O O . VAL B 1 231 ? -8.57 -5.273 -22.562 1 88.25 231 VAL B O 1
ATOM 4631 N N . ALA B 1 232 ? -10.492 -4.703 -21.781 1 87.75 232 ALA B N 1
ATOM 4632 C CA . ALA B 1 232 ? -9.938 -3.59 -21.016 1 87.75 232 ALA B CA 1
ATOM 4633 C C . ALA B 1 232 ? -9.367 -4.07 -19.688 1 87.75 232 ALA B C 1
ATOM 4635 O O . ALA B 1 232 ? -9 -3.258 -18.828 1 87.75 232 ALA B O 1
ATOM 4636 N N . SER B 1 233 ? -9.211 -5.352 -19.5 1 90.56 233 SER B N 1
ATOM 4637 C CA . SER B 1 233 ? -8.875 -5.898 -18.188 1 90.56 233 SER B CA 1
ATOM 4638 C C . SER B 1 233 ? -7.457 -5.52 -17.781 1 90.56 233 SER B C 1
ATOM 4640 O O . SER B 1 233 ? -7.105 -5.598 -16.609 1 90.56 233 SER B O 1
ATOM 4642 N N . GLY B 1 234 ? -6.645 -5.035 -18.688 1 94.38 234 GLY B N 1
ATOM 4643 C CA . GLY B 1 234 ? -5.316 -4.562 -18.328 1 94.38 234 GLY B CA 1
ATOM 4644 C C . GLY B 1 234 ? -4.523 -5.566 -17.516 1 94.38 234 GLY B C 1
ATOM 4645 O O . GLY B 1 234 ? -4.082 -5.262 -16.406 1 94.38 234 GLY B O 1
ATOM 4646 N N . LEU B 1 235 ? -4.27 -6.637 -18.016 1 96.06 235 LEU B N 1
ATOM 4647 C CA . LEU B 1 235 ? -3.598 -7.75 -17.344 1 96.06 235 LEU B CA 1
ATOM 4648 C C . LEU B 1 235 ? -2.105 -7.473 -17.203 1 96.06 235 LEU B C 1
ATOM 4650 O O . LEU B 1 235 ? -1.469 -6.957 -18.125 1 96.06 235 LEU B O 1
ATOM 4654 N N . LEU B 1 236 ? -1.61 -7.73 -16.031 1 97.31 236 LEU B N 1
ATOM 4655 C CA . LEU B 1 236 ? -0.178 -7.668 -15.758 1 97.31 236 LEU B CA 1
ATOM 4656 C C . LEU B 1 236 ? 0.375 -9.047 -15.43 1 97.31 236 LEU B C 1
ATOM 4658 O O . LEU B 1 236 ? -0.092 -9.703 -14.492 1 97.31 236 LEU B O 1
ATOM 4662 N N . LEU B 1 237 ? 1.389 -9.484 -16.125 1 95.5 237 LEU B N 1
ATOM 4663 C CA . LEU B 1 237 ? 1.866 -10.852 -16.016 1 95.5 237 LEU B CA 1
ATOM 4664 C C . LEU B 1 237 ? 3.367 -10.883 -15.734 1 95.5 237 LEU B C 1
ATOM 4666 O O . LEU B 1 237 ? 3.947 -11.961 -15.555 1 95.5 237 LEU B O 1
ATOM 4670 N N . GLY B 1 238 ? 3.908 -9.82 -15.578 1 92.81 238 GLY B N 1
ATOM 4671 C CA . GLY B 1 238 ? 5.352 -9.75 -15.422 1 92.81 238 GLY B CA 1
ATOM 4672 C C . GLY B 1 238 ? 5.852 -10.453 -14.18 1 92.81 238 GLY B C 1
ATOM 4673 O O . GLY 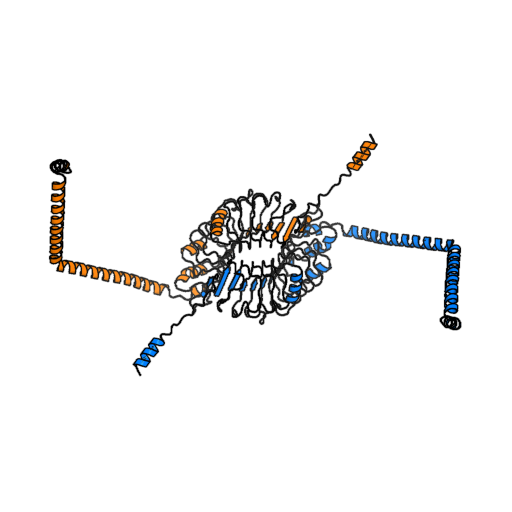B 1 238 ? 5.062 -10.812 -13.305 1 92.81 238 GLY B O 1
ATOM 4674 N N . ASP B 1 239 ? 7.152 -10.805 -14.148 1 91.19 239 ASP B N 1
ATOM 4675 C CA . ASP B 1 239 ? 7.902 -11.297 -13 1 91.19 239 ASP B CA 1
ATOM 4676 C C . ASP B 1 239 ? 7.371 -12.656 -12.539 1 91.19 239 ASP B C 1
ATOM 4678 O O . ASP B 1 239 ? 7.27 -12.914 -11.336 1 91.19 239 ASP B O 1
ATOM 4682 N N . ASN B 1 240 ? 6.805 -13.375 -13.438 1 93.69 240 ASN B N 1
ATOM 4683 C CA . ASN B 1 240 ? 6.531 -14.797 -13.25 1 93.69 240 ASN B CA 1
ATOM 4684 C C . ASN B 1 240 ? 7.617 -15.672 -13.875 1 93.69 240 ASN B C 1
ATOM 4686 O O . ASN B 1 240 ? 8.25 -15.273 -14.859 1 93.69 240 ASN B O 1
ATOM 4690 N N . PRO B 1 241 ? 7.91 -16.797 -13.258 1 94.12 241 PRO B N 1
ATOM 4691 C CA . PRO B 1 241 ? 8.977 -17.641 -13.789 1 94.12 241 PRO B CA 1
ATOM 4692 C C . PRO B 1 241 ? 8.508 -18.531 -14.938 1 94.12 241 PRO B C 1
ATOM 4694 O O . PRO B 1 241 ? 8.516 -19.766 -14.82 1 94.12 241 PRO B O 1
ATOM 4697 N N . PHE B 1 242 ? 8.258 -17.938 -16.047 1 94.88 242 PHE B N 1
ATOM 4698 C CA . PHE B 1 242 ? 7.746 -18.672 -17.188 1 94.88 242 PHE B CA 1
ATOM 4699 C C . PHE B 1 242 ? 8.789 -19.641 -17.734 1 94.88 242 PHE B C 1
ATOM 4701 O O . PHE B 1 242 ? 9.977 -19.297 -17.797 1 94.88 242 PHE B O 1
ATOM 4708 N N . ASP B 1 243 ? 8.289 -20.828 -18 1 92.69 243 ASP B N 1
ATOM 4709 C CA . ASP B 1 243 ? 9.125 -21.875 -18.594 1 92.69 243 ASP B CA 1
ATOM 4710 C C . ASP B 1 243 ? 8.961 -21.922 -20.109 1 92.69 243 ASP B C 1
ATOM 4712 O O . ASP B 1 243 ? 7.949 -22.406 -20.609 1 92.69 243 ASP B O 1
ATOM 4716 N N . CYS B 1 244 ? 10.023 -21.484 -20.734 1 90.44 244 CYS B N 1
ATOM 4717 C CA . CYS B 1 244 ? 9.922 -21.328 -22.188 1 90.44 244 CYS B CA 1
ATOM 4718 C C . CYS B 1 244 ? 10.359 -22.609 -22.906 1 90.44 244 CYS B C 1
ATOM 4720 O O . CYS B 1 244 ? 11.289 -22.578 -23.703 1 90.44 244 CYS B O 1
ATOM 4722 N N . THR B 1 245 ? 9.695 -23.625 -22.469 1 86.69 245 THR B N 1
ATOM 4723 C CA . THR B 1 245 ? 9.742 -24.891 -23.203 1 86.69 245 THR B CA 1
ATOM 4724 C C . THR B 1 245 ? 8.531 -25.016 -24.125 1 86.69 245 THR B C 1
ATOM 4726 O O . THR B 1 245 ? 7.785 -24.047 -24.312 1 86.69 245 THR B O 1
ATOM 4729 N N . CYS B 1 246 ? 8.391 -26.125 -24.781 1 80.88 246 CYS B N 1
ATOM 4730 C CA . CYS B 1 246 ? 7.316 -26.297 -25.75 1 80.88 246 CYS B CA 1
ATOM 4731 C C . CYS B 1 246 ? 5.961 -26 -25.125 1 80.88 246 CYS B C 1
ATOM 4733 O O . CYS B 1 246 ? 5.047 -25.531 -25.797 1 80.88 246 CYS B O 1
ATOM 4735 N N . ALA B 1 247 ? 5.871 -26.078 -23.844 1 80.12 247 ALA B N 1
ATOM 4736 C CA . ALA B 1 247 ? 4.59 -25.953 -23.141 1 80.12 247 ALA B CA 1
ATOM 4737 C C . ALA B 1 247 ? 4.168 -24.484 -23.047 1 80.12 247 ALA B C 1
ATOM 4739 O O . ALA B 1 247 ? 3 -24.188 -22.781 1 80.12 247 ALA B O 1
ATOM 4740 N N . ILE B 1 248 ? 5.105 -23.531 -23.312 1 89.44 248 ILE B N 1
ATOM 4741 C CA . ILE B 1 248 ? 4.816 -22.109 -23.156 1 89.44 248 ILE B CA 1
ATOM 4742 C C . ILE B 1 248 ? 4.176 -21.562 -24.422 1 89.44 248 ILE B C 1
ATOM 4744 O O . ILE B 1 248 ? 3.654 -20.453 -24.438 1 89.44 248 ILE B O 1
ATOM 4748 N N . GLU B 1 249 ? 4.191 -22.312 -25.469 1 86.62 249 GLU B N 1
ATOM 4749 C CA . GLU B 1 249 ? 3.801 -21.859 -26.797 1 86.62 249 GLU B CA 1
ATOM 4750 C C . GLU B 1 249 ? 2.375 -21.328 -26.797 1 86.62 249 GLU B C 1
ATOM 4752 O O . GLU B 1 249 ? 2.119 -20.234 -27.328 1 86.62 249 GLU B O 1
ATOM 4757 N N . PRO B 1 250 ? 1.452 -22.078 -26.203 1 87.94 250 PRO B N 1
ATOM 4758 C CA . PRO B 1 250 ? 0.091 -21.547 -26.203 1 87.94 250 PRO B CA 1
ATOM 4759 C C . PRO B 1 250 ? 0.006 -20.156 -25.547 1 87.94 250 PRO B C 1
ATOM 4761 O O . PRO B 1 250 ? -0.696 -19.281 -26.047 1 87.94 250 PRO B O 1
ATOM 4764 N N . LEU B 1 251 ? 0.684 -19.969 -24.516 1 92.38 251 LEU B N 1
ATOM 4765 C CA . LEU B 1 251 ? 0.675 -18.688 -23.828 1 92.38 251 LEU B CA 1
ATOM 4766 C C . LEU B 1 251 ? 1.338 -17.609 -24.672 1 92.38 251 LEU B C 1
ATOM 4768 O O . LEU B 1 251 ? 0.84 -16.484 -24.766 1 92.38 251 LEU B O 1
ATOM 4772 N N . ALA B 1 252 ? 2.432 -17.938 -25.203 1 90.5 252 ALA B N 1
ATOM 4773 C CA . ALA B 1 252 ? 3.146 -16.984 -26.047 1 90.5 252 ALA B CA 1
ATOM 4774 C C . ALA B 1 252 ? 2.283 -16.547 -27.234 1 90.5 252 ALA B C 1
ATOM 4776 O O . ALA B 1 252 ? 2.229 -15.359 -27.547 1 90.5 252 ALA B O 1
ATOM 4777 N N . LEU B 1 253 ? 1.642 -17.469 -27.844 1 88 253 LEU B N 1
ATOM 4778 C CA . LEU B 1 253 ? 0.756 -17.156 -28.953 1 88 253 LEU B CA 1
ATOM 4779 C C . LEU B 1 253 ? -0.421 -16.297 -28.5 1 88 253 LEU B C 1
ATOM 4781 O O . LEU B 1 253 ? -0.819 -15.359 -29.188 1 88 253 LEU B O 1
ATOM 4785 N N . TRP B 1 254 ? -0.909 -16.688 -27.391 1 91.81 254 TRP B N 1
ATOM 4786 C CA . TRP B 1 254 ? -2.018 -15.914 -26.844 1 91.81 254 TRP B CA 1
ATOM 4787 C C . TRP B 1 254 ? -1.603 -14.469 -26.578 1 91.81 254 TRP B C 1
ATOM 4789 O O . TRP B 1 254 ? -2.346 -13.539 -26.891 1 91.81 254 TRP B O 1
ATOM 4799 N N . LEU B 1 255 ? -0.435 -14.281 -25.984 1 91.88 255 LEU B N 1
ATOM 4800 C CA . LEU B 1 255 ? 0.086 -12.953 -25.672 1 91.88 255 LEU B CA 1
ATOM 4801 C C . LEU B 1 255 ? 0.232 -12.117 -26.938 1 91.88 255 LEU B C 1
ATOM 4803 O O . LEU B 1 255 ? -0.062 -10.922 -26.938 1 91.88 255 LEU B O 1
ATOM 4807 N N . ASN B 1 256 ? 0.619 -12.688 -27.938 1 88.12 256 ASN B N 1
ATOM 4808 C CA . ASN B 1 256 ? 0.807 -11.984 -29.203 1 88.12 256 ASN B CA 1
ATOM 4809 C C . ASN B 1 256 ? -0.525 -11.555 -29.812 1 88.12 256 ASN B C 1
ATOM 4811 O O . ASN B 1 256 ? -0.618 -10.484 -30.422 1 88.12 256 ASN B O 1
ATOM 4815 N N . ARG B 1 257 ? -1.529 -12.297 -29.609 1 88.88 257 ARG B N 1
ATOM 4816 C CA . ARG B 1 257 ? -2.832 -12.008 -30.203 1 88.88 257 ARG B CA 1
ATOM 4817 C C . ARG B 1 257 ? -3.629 -11.055 -29.328 1 88.88 257 ARG B C 1
ATOM 4819 O O . ARG B 1 257 ? -4.547 -10.383 -29.797 1 88.88 257 ARG B O 1
ATOM 4826 N N . SER B 1 258 ? -3.262 -11.07 -28.031 1 90.19 258 SER B N 1
ATOM 4827 C CA . SER B 1 258 ? -4.059 -10.32 -27.062 1 90.19 258 SER B CA 1
ATOM 4828 C C . SER B 1 258 ? -3.256 -9.172 -26.469 1 90.19 258 SER B C 1
ATOM 4830 O O . SER B 1 258 ? -3.338 -8.914 -25.266 1 90.19 258 SER B O 1
ATOM 4832 N N . ARG B 1 259 ? -2.545 -8.477 -27.172 1 88.44 259 ARG B N 1
ATOM 4833 C CA . ARG B 1 259 ? -1.68 -7.406 -26.688 1 88.44 259 ARG B CA 1
ATOM 4834 C C . ARG B 1 259 ? -2.5 -6.273 -26.094 1 88.44 259 ARG B C 1
ATOM 4836 O O . ARG B 1 259 ? -2.053 -5.605 -25.156 1 88.44 259 ARG B O 1
ATOM 4843 N N . ASP B 1 260 ? -3.664 -6.125 -26.562 1 89.25 260 ASP B N 1
ATOM 4844 C CA . ASP B 1 260 ? -4.535 -5.047 -26.094 1 89.25 260 ASP B CA 1
ATOM 4845 C C . ASP B 1 260 ? -5.043 -5.328 -24.688 1 89.25 260 ASP B C 1
ATOM 4847 O O . ASP B 1 260 ? -5.457 -4.41 -23.969 1 89.25 260 ASP B O 1
ATOM 4851 N N . ARG B 1 261 ? -5.035 -6.637 -24.328 1 92.12 261 ARG B N 1
ATOM 4852 C CA . ARG B 1 261 ? -5.543 -7.035 -23.016 1 92.12 261 ARG B CA 1
ATOM 4853 C C . ARG B 1 261 ? -4.445 -6.965 -21.969 1 92.12 261 ARG B C 1
ATOM 4855 O O . ARG B 1 261 ? -4.734 -6.914 -20.766 1 92.12 261 ARG B O 1
ATOM 4862 N N . VAL B 1 262 ? -3.219 -6.922 -22.391 1 93.69 262 VAL B N 1
ATOM 4863 C CA . VAL B 1 262 ? -2.084 -6.992 -21.484 1 93.69 262 VAL B CA 1
ATOM 4864 C C . VAL B 1 262 ? -1.398 -5.629 -21.406 1 93.69 262 VAL B C 1
ATOM 4866 O O . VAL B 1 262 ? -0.96 -5.09 -22.422 1 93.69 262 VAL B O 1
ATOM 4869 N N . ARG B 1 263 ? -1.322 -5.078 -20.312 1 93.31 263 ARG B N 1
ATOM 4870 C CA . ARG B 1 263 ? -0.77 -3.744 -20.109 1 93.31 263 ARG B CA 1
ATOM 4871 C C . ARG B 1 263 ? 0.755 -3.77 -20.156 1 93.31 263 ARG B C 1
ATOM 4873 O O . ARG B 1 263 ? 1.381 -2.844 -20.672 1 93.31 263 ARG B O 1
ATOM 4880 N N . ASP B 1 264 ? 1.377 -4.832 -19.625 1 92.62 264 ASP B N 1
ATOM 4881 C CA . ASP B 1 264 ? 2.832 -4.949 -19.594 1 92.62 264 ASP B CA 1
ATOM 4882 C C . ASP B 1 264 ? 3.324 -5.992 -20.594 1 92.62 264 ASP B C 1
ATOM 4884 O O . ASP B 1 264 ? 4.059 -6.914 -20.234 1 92.62 264 ASP B O 1
ATOM 4888 N N . THR B 1 265 ? 3.088 -5.777 -21.734 1 90.94 265 THR B N 1
ATOM 4889 C CA . THR B 1 265 ? 3.307 -6.762 -22.781 1 90.94 265 THR B CA 1
ATOM 4890 C C . THR B 1 265 ? 4.781 -7.141 -22.875 1 90.94 265 THR B C 1
ATOM 4892 O O . THR B 1 265 ? 5.117 -8.289 -23.156 1 90.94 265 THR B O 1
ATOM 4895 N N . GLU B 1 266 ? 5.648 -6.277 -22.5 1 91.38 266 GLU B N 1
ATOM 4896 C CA . GLU B 1 266 ? 7.078 -6.52 -22.656 1 91.38 266 GLU B CA 1
ATOM 4897 C C . GLU B 1 266 ? 7.707 -7.023 -21.359 1 91.38 266 GLU B C 1
ATOM 4899 O O . GLU B 1 266 ? 8.883 -7.398 -21.344 1 91.38 266 GLU B O 1
ATOM 4904 N N . ALA B 1 267 ? 6.961 -7.172 -20.422 1 92.12 267 ALA B N 1
ATOM 4905 C CA . ALA B 1 267 ? 7.508 -7.492 -19.109 1 92.12 267 ALA B CA 1
ATOM 4906 C C . ALA B 1 267 ? 7.66 -9 -18.938 1 92.12 267 ALA B C 1
ATOM 4908 O O . ALA B 1 267 ? 8.688 -9.469 -18.438 1 92.12 267 ALA B O 1
ATOM 4909 N N . PRO B 1 268 ? 6.676 -9.828 -19.344 1 94.12 268 PRO B N 1
ATOM 4910 C CA . PRO B 1 268 ? 6.852 -11.273 -19.172 1 94.12 268 PRO B CA 1
ATOM 4911 C C . PRO B 1 268 ? 8.078 -11.812 -19.922 1 94.12 268 PRO B C 1
ATOM 4913 O O . PRO B 1 268 ? 8.266 -11.508 -21.094 1 94.12 268 PRO B O 1
ATOM 4916 N N . SER B 1 269 ? 8.898 -12.523 -19.188 1 93.56 269 SER B N 1
ATOM 4917 C CA . SER B 1 269 ? 10.133 -13.055 -19.75 1 93.56 269 SER B CA 1
ATOM 4918 C C . SER B 1 269 ? 10.375 -14.484 -19.297 1 93.56 269 SER B C 1
ATOM 4920 O O . SER B 1 269 ? 9.828 -14.922 -18.281 1 93.56 269 SER B O 1
ATOM 4922 N N . CYS B 1 270 ? 11.219 -15.164 -19.969 1 93.06 270 CYS B N 1
ATOM 4923 C CA . CYS B 1 270 ? 11.523 -16.562 -19.688 1 93.06 270 CYS B CA 1
ATOM 4924 C C . CYS B 1 270 ? 12.484 -16.688 -18.516 1 93.06 270 CYS B C 1
ATOM 4926 O O . CYS B 1 270 ? 13.445 -15.93 -18.406 1 93.06 270 CYS B O 1
ATOM 4928 N N . ALA B 1 271 ? 12.133 -17.562 -17.703 1 91.62 271 ALA B N 1
ATOM 4929 C CA . ALA B 1 271 ? 13.008 -17.875 -16.578 1 91.62 271 ALA B CA 1
ATOM 4930 C C . ALA B 1 271 ? 13.82 -19.141 -16.844 1 91.62 271 ALA B C 1
ATOM 4932 O O . ALA B 1 271 ? 14.945 -19.266 -16.359 1 91.62 271 ALA B O 1
ATOM 4933 N N . SER B 1 272 ? 13.18 -20.016 -17.531 1 89.44 272 SER B N 1
ATOM 4934 C CA . SER B 1 272 ? 13.805 -21.281 -17.906 1 89.44 272 SER B CA 1
ATOM 4935 C C . SER B 1 272 ? 13.43 -21.688 -19.328 1 89.44 272 SER B C 1
ATOM 4937 O O . SER B 1 272 ? 12.383 -21.281 -19.828 1 89.44 272 SER B O 1
ATOM 4939 N N . PRO B 1 273 ? 14.305 -22.453 -19.859 1 88.38 273 PRO B N 1
ATOM 4940 C CA . PRO B 1 273 ? 15.633 -22.938 -19.469 1 88.38 273 PRO B CA 1
ATOM 4941 C C . PRO B 1 273 ? 16.672 -21.812 -19.484 1 88.38 273 PRO B C 1
ATOM 4943 O O . PRO B 1 273 ? 16.375 -20.688 -19.844 1 88.38 273 PRO B O 1
ATOM 4946 N N . ALA B 1 274 ? 17.891 -22.125 -19.078 1 86.06 274 ALA B N 1
ATOM 4947 C CA . ALA B 1 274 ? 18.953 -21.141 -18.922 1 86.06 274 ALA B CA 1
ATOM 4948 C C . ALA B 1 274 ? 19.266 -20.453 -20.25 1 86.06 274 ALA B C 1
ATOM 4950 O O . ALA B 1 274 ? 19.578 -19.266 -20.266 1 86.06 274 ALA B O 1
ATOM 4951 N N . THR B 1 275 ? 19.125 -21.141 -21.359 1 86.69 275 THR B N 1
ATOM 4952 C CA . THR B 1 275 ? 19.453 -20.609 -22.688 1 86.69 275 THR B CA 1
ATOM 4953 C C . THR B 1 275 ? 18.438 -19.547 -23.094 1 86.69 275 THR B C 1
ATOM 4955 O O . THR B 1 275 ? 18.734 -18.672 -23.922 1 86.69 275 THR B O 1
ATOM 4958 N N . MET B 1 276 ? 17.312 -19.578 -22.484 1 88.88 276 MET B N 1
ATOM 4959 C CA . MET B 1 276 ? 16.25 -18.656 -22.875 1 88.88 276 MET B CA 1
ATOM 4960 C C . MET B 1 276 ? 16.016 -17.609 -21.781 1 88.88 276 MET B C 1
ATOM 4962 O O . MET B 1 276 ? 15.086 -16.797 -21.891 1 88.88 276 MET B O 1
ATOM 4966 N N . ARG B 1 277 ? 16.844 -17.547 -20.844 1 88.44 277 ARG B N 1
ATOM 4967 C CA . ARG B 1 277 ? 16.641 -16.672 -19.703 1 88.44 277 ARG B CA 1
ATOM 4968 C C . ARG B 1 277 ? 16.578 -15.203 -20.125 1 88.44 277 ARG B C 1
ATOM 4970 O O . ARG B 1 277 ? 17.422 -14.758 -20.922 1 88.44 277 ARG B O 1
ATOM 4977 N N . ASN B 1 278 ? 15.586 -14.508 -19.672 1 88.69 278 ASN B N 1
ATOM 4978 C CA . ASN B 1 278 ? 15.398 -13.07 -19.844 1 88.69 278 ASN B CA 1
ATOM 4979 C C . ASN B 1 278 ? 14.922 -12.727 -21.25 1 88.69 278 ASN B C 1
ATOM 4981 O O . ASN B 1 278 ? 14.812 -11.555 -21.594 1 88.69 278 ASN B O 1
ATOM 4985 N N . VAL B 1 279 ? 14.664 -13.789 -22.047 1 91 279 VAL B N 1
ATOM 4986 C CA . VAL B 1 279 ? 14.023 -13.562 -23.344 1 91 279 VAL B CA 1
ATOM 4987 C C . VAL B 1 279 ? 12.539 -13.281 -23.141 1 91 279 VAL B C 1
ATOM 4989 O O . VAL B 1 279 ? 11.859 -13.992 -22.375 1 91 279 VAL B O 1
ATOM 4992 N N . THR B 1 280 ? 12.094 -12.195 -23.734 1 93.12 280 THR B N 1
ATOM 4993 C CA . THR B 1 280 ? 10.68 -11.852 -23.594 1 93.12 280 THR B CA 1
ATOM 4994 C C . THR B 1 280 ? 9.789 -12.938 -24.188 1 93.12 280 THR B C 1
ATOM 4996 O O . THR B 1 280 ? 10.172 -13.594 -25.156 1 93.12 280 THR B O 1
ATOM 4999 N N . LEU B 1 281 ? 8.633 -13.125 -23.641 1 92.62 281 LEU B N 1
ATOM 5000 C CA . LEU B 1 281 ? 7.699 -14.133 -24.141 1 92.62 281 LEU B CA 1
ATOM 5001 C C . LEU B 1 281 ? 7.281 -13.82 -25.578 1 92.62 281 LEU B C 1
ATOM 5003 O O . LEU B 1 281 ? 7.066 -14.734 -26.375 1 92.62 281 LEU B O 1
ATOM 5007 N N . LEU B 1 282 ? 7.125 -12.562 -25.859 1 89.25 282 LEU B N 1
ATOM 5008 C CA . LEU B 1 282 ? 6.773 -12.148 -27.219 1 89.25 282 LEU B CA 1
ATOM 5009 C C . LEU B 1 282 ? 7.812 -12.633 -28.219 1 89.25 282 LEU B C 1
ATOM 5011 O O . LEU B 1 282 ? 7.465 -13.133 -29.281 1 89.25 282 LEU B O 1
ATOM 5015 N N . ALA B 1 283 ? 9.047 -12.516 -27.828 1 87.81 283 ALA B N 1
ATOM 5016 C CA . ALA B 1 283 ? 10.148 -12.961 -28.688 1 87.81 283 ALA B CA 1
ATOM 5017 C C . ALA B 1 283 ? 10.219 -14.484 -28.734 1 87.81 283 ALA B C 1
ATOM 5019 O O . ALA B 1 283 ? 10.555 -15.062 -29.766 1 87.81 283 ALA B O 1
ATOM 5020 N N . ALA B 1 284 ? 9.969 -15.109 -27.656 1 85.19 284 ALA B N 1
ATOM 5021 C CA . ALA B 1 284 ? 10.039 -16.562 -27.562 1 85.19 284 ALA B CA 1
ATOM 5022 C C . ALA B 1 284 ? 9.031 -17.219 -28.516 1 85.19 284 ALA B C 1
ATOM 5024 O O . ALA B 1 284 ? 9.258 -18.328 -29 1 85.19 284 ALA B O 1
ATOM 5025 N N . ALA B 1 285 ? 7.918 -16.594 -28.688 1 76.75 285 ALA B N 1
ATOM 5026 C CA . ALA B 1 285 ? 6.898 -17.109 -29.594 1 76.75 285 ALA B CA 1
ATOM 5027 C C . ALA B 1 285 ? 7.434 -17.234 -31.016 1 76.75 285 ALA B C 1
ATOM 5029 O O . ALA B 1 285 ? 7.051 -18.141 -31.75 1 76.75 285 ALA B O 1
ATOM 5030 N N . THR B 1 286 ? 8.227 -16.312 -31.328 1 73.12 286 THR B N 1
ATOM 5031 C CA . THR B 1 286 ? 8.758 -16.266 -32.688 1 73.12 286 THR B CA 1
ATOM 5032 C C . THR B 1 286 ? 9.914 -17.25 -32.844 1 73.12 286 THR B C 1
ATOM 5034 O O . THR B 1 286 ? 10.18 -17.734 -33.938 1 73.12 286 THR B O 1
ATOM 5037 N N . LEU B 1 287 ? 10.648 -17.406 -31.797 1 66.25 287 LEU B N 1
ATOM 5038 C CA . LEU B 1 287 ? 11.828 -18.266 -31.875 1 66.25 287 LEU B CA 1
ATOM 5039 C C . LEU B 1 287 ? 11.422 -19.734 -32 1 66.25 287 LEU B C 1
ATOM 5041 O O . LEU B 1 287 ? 12.25 -20.578 -32.344 1 66.25 287 LEU B O 1
ATOM 5045 N N . THR B 1 288 ? 10.469 -20.078 -32.906 1 57.25 288 THR B N 1
ATOM 5046 C CA . THR B 1 288 ? 10.008 -21.406 -33.25 1 57.25 288 THR B CA 1
ATOM 5047 C C . THR B 1 288 ? 10.531 -22.438 -32.281 1 57.25 288 THR B C 1
ATOM 5049 O O . THR B 1 288 ? 11.664 -22.922 -32.406 1 57.25 288 THR B O 1
ATOM 5052 N N . LEU B 1 289 ? 10.242 -22.406 -30.969 1 58.91 289 LEU B N 1
ATOM 5053 C CA . LEU B 1 289 ? 10.656 -23.469 -30.047 1 58.91 289 LEU B CA 1
ATOM 5054 C C . LEU B 1 289 ? 10.508 -24.844 -30.703 1 58.91 289 LEU B C 1
ATOM 5056 O O . LEU B 1 289 ? 10.859 -25.859 -30.109 1 58.91 289 LEU B O 1
ATOM 5060 N N . ARG B 1 290 ? 10.469 -24.844 -32.094 1 56.16 290 ARG B N 1
ATOM 5061 C CA . ARG B 1 290 ? 10.375 -26.047 -32.906 1 56.16 290 ARG B CA 1
ATOM 5062 C C . ARG B 1 290 ? 9.547 -27.125 -32.188 1 56.16 290 ARG B C 1
ATOM 5064 O O . ARG B 1 290 ? 9.922 -28.297 -32.188 1 56.16 290 ARG B O 1
ATOM 5071 N N . CYS B 1 291 ? 8.75 -26.766 -31.234 1 57.81 291 CYS B N 1
ATOM 5072 C CA . CYS B 1 291 ? 8.008 -27.719 -30.422 1 57.81 291 CYS B CA 1
ATOM 5073 C C . CYS B 1 291 ? 7.133 -28.609 -31.281 1 57.81 291 CYS B C 1
ATOM 5075 O O . CYS B 1 291 ? 6.93 -29.781 -30.969 1 57.81 291 CYS B O 1
ATOM 5077 N N . TYR B 1 292 ? 6.312 -28.078 -32.219 1 52.09 292 TYR B N 1
ATOM 5078 C CA . TYR B 1 292 ? 5.43 -28.922 -33.031 1 52.09 292 TYR B CA 1
ATOM 5079 C C . TYR B 1 292 ? 6.215 -30 -33.75 1 52.09 292 TYR B C 1
ATOM 5081 O O . TYR B 1 292 ? 5.727 -31.125 -33.906 1 52.09 292 TYR B O 1
ATOM 5089 N N . GLN B 1 293 ? 7.281 -29.625 -34.281 1 46.94 293 GLN B N 1
ATOM 5090 C CA . GLN B 1 293 ? 7.891 -30.703 -35.062 1 46.94 293 GLN B CA 1
ATOM 5091 C C . GLN B 1 293 ? 8.32 -31.859 -34.156 1 46.94 293 GLN B C 1
ATOM 5093 O O . GLN B 1 293 ? 8.266 -33.031 -34.531 1 46.94 293 GLN B O 1
ATOM 5098 N N . ARG B 1 294 ? 8.586 -31.625 -32.969 1 46.41 294 ARG B N 1
ATOM 5099 C CA . ARG B 1 294 ? 9.047 -32.688 -32.062 1 46.41 294 ARG B CA 1
ATOM 5100 C C . ARG B 1 294 ? 7.871 -33.406 -31.453 1 46.41 294 ARG B C 1
ATOM 5102 O O . ARG B 1 294 ? 7.961 -34.625 -31.172 1 46.41 294 ARG B O 1
ATOM 5109 N N . ALA B 1 295 ? 6.832 -32.781 -31.062 1 46.06 295 ALA B N 1
ATOM 5110 C CA . ALA B 1 295 ? 5.695 -33.469 -30.453 1 46.06 295 ALA B CA 1
ATOM 5111 C C . ALA B 1 295 ? 5.074 -34.469 -31.438 1 46.06 295 ALA B C 1
ATOM 5113 O O . ALA B 1 295 ? 4.66 -35.562 -31.031 1 46.06 295 ALA B O 1
ATOM 5114 N N . ALA B 1 296 ? 4.891 -34.094 -32.656 1 47.16 296 ALA B N 1
ATOM 5115 C CA . ALA B 1 296 ? 4.414 -35.125 -33.594 1 47.16 296 ALA B CA 1
ATOM 5116 C C . ALA B 1 296 ? 5.363 -36.312 -33.656 1 47.16 296 ALA B C 1
ATOM 5118 O O . ALA B 1 296 ? 4.922 -37.469 -33.75 1 47.16 296 ALA B O 1
ATOM 5119 N N . GLY B 1 297 ? 6.582 -36 -33.469 1 45.22 297 GLY B N 1
ATOM 5120 C CA . GLY B 1 297 ? 7.543 -37.094 -33.5 1 45.22 297 GLY B CA 1
ATOM 5121 C C . GLY B 1 297 ? 7.586 -37.875 -32.188 1 45.22 297 GLY B C 1
ATOM 5122 O O . GLY B 1 297 ? 7.703 -39.094 -32.188 1 45.22 297 GLY B O 1
ATOM 5123 N N . ALA B 1 298 ? 7.457 -37.188 -31.047 1 48.88 298 ALA B N 1
ATOM 5124 C CA . ALA B 1 298 ? 7.473 -37.844 -29.75 1 48.88 298 ALA B CA 1
ATOM 5125 C C . ALA B 1 298 ? 6.152 -38.562 -29.484 1 48.88 298 ALA B C 1
ATOM 5127 O O . ALA B 1 298 ? 6.141 -39.656 -28.938 1 48.88 298 ALA B O 1
ATOM 5128 N N . ASP B 1 299 ? 5.027 -37.906 -29.641 1 50.41 299 ASP B N 1
ATOM 5129 C CA . ASP B 1 299 ? 3.764 -38.656 -29.609 1 50.41 299 ASP B CA 1
ATOM 5130 C C . ASP B 1 299 ? 3.799 -39.844 -30.562 1 50.41 299 ASP B C 1
ATOM 5132 O O . ASP B 1 299 ? 3.307 -40.906 -30.219 1 50.41 299 ASP B O 1
ATOM 5136 N N . LEU B 1 300 ? 4.371 -39.625 -31.781 1 50.91 300 LEU B N 1
ATOM 5137 C CA . LEU B 1 300 ? 4.586 -40.75 -32.656 1 50.91 300 LEU B CA 1
ATOM 5138 C C . LEU B 1 300 ? 5.527 -41.781 -32.031 1 50.91 300 LEU B C 1
ATOM 5140 O O . LEU B 1 300 ? 5.297 -43 -32.156 1 50.91 300 LEU B O 1
ATOM 5144 N N . ALA B 1 301 ? 6.453 -41.219 -31.266 1 51.34 301 ALA B N 1
ATOM 5145 C CA . ALA B 1 301 ? 7.359 -42.125 -30.562 1 51.34 301 ALA B CA 1
ATOM 5146 C C . ALA B 1 301 ? 6.672 -42.781 -29.375 1 51.34 301 ALA B C 1
ATOM 5148 O O . ALA B 1 301 ? 6.828 -43.969 -29.156 1 51.34 301 ALA B O 1
ATOM 5149 N N . LEU B 1 302 ? 5.957 -42.031 -28.609 1 52.69 302 LEU B N 1
ATOM 5150 C CA . LEU B 1 302 ? 5.199 -42.594 -27.5 1 52.69 302 LEU B CA 1
ATOM 5151 C C . LEU B 1 302 ? 4.094 -43.5 -28 1 52.69 302 LEU B C 1
ATOM 5153 O O . LEU B 1 302 ? 3.9 -44.594 -27.469 1 52.69 302 LEU B O 1
ATOM 5157 N N . GLN B 1 303 ? 3.365 -43.031 -28.969 1 56.25 303 GLN B N 1
ATOM 5158 C CA . GLN B 1 303 ? 2.375 -43.906 -29.594 1 56.25 303 GLN B CA 1
ATOM 5159 C C . GLN B 1 303 ? 3.035 -45.156 -30.203 1 56.25 303 GLN B C 1
ATOM 5161 O O . GLN B 1 303 ? 2.512 -46.25 -30.094 1 56.25 303 GLN B O 1
ATOM 5166 N N . THR B 1 304 ? 4.242 -44.906 -30.766 1 60.84 304 THR B N 1
ATOM 5167 C CA . THR B 1 304 ? 4.988 -46.062 -31.297 1 60.84 304 THR B CA 1
ATOM 5168 C C . THR B 1 304 ? 5.496 -46.938 -30.156 1 60.84 304 THR B C 1
ATOM 5170 O O . THR B 1 304 ? 5.516 -48.156 -30.281 1 60.84 304 THR B O 1
ATOM 5173 N N . SER B 1 305 ? 5.805 -46.281 -29.047 1 60.97 305 SER B N 1
ATOM 5174 C CA . SER B 1 305 ? 6.238 -47.062 -27.891 1 60.97 305 SER B CA 1
ATOM 5175 C C . SER B 1 305 ? 5.074 -47.844 -27.281 1 60.97 305 SER B C 1
ATOM 5177 O O . SER B 1 305 ? 5.223 -49 -26.891 1 60.97 305 SER B O 1
ATOM 5179 N N . TYR B 1 306 ? 3.955 -47.219 -27.234 1 62.88 306 TYR B N 1
ATOM 5180 C CA . TYR B 1 306 ? 2.777 -47.906 -26.734 1 62.88 306 TYR B CA 1
ATOM 5181 C C . TYR B 1 306 ? 2.357 -49.031 -27.672 1 62.88 306 TYR B C 1
ATOM 5183 O O . TYR B 1 306 ? 1.967 -50.125 -27.234 1 62.88 306 TYR B O 1
ATOM 5191 N N . VAL B 1 307 ? 2.418 -48.781 -28.938 1 64.75 307 VAL B N 1
ATOM 5192 C CA . VAL B 1 307 ? 2.135 -49.812 -29.906 1 64.75 307 VAL B CA 1
ATOM 5193 C C . VAL B 1 307 ? 3.164 -50.938 -29.781 1 64.75 307 VAL B C 1
ATOM 5195 O O . VAL B 1 307 ? 2.812 -52.125 -29.812 1 64.75 307 VAL B O 1
ATOM 5198 N N . PHE B 1 308 ? 4.461 -50.5 -29.469 1 66.56 308 PHE B N 1
ATOM 5199 C CA . PHE B 1 308 ? 5.508 -51.5 -29.281 1 66.56 308 PHE B CA 1
ATOM 5200 C C . PHE B 1 308 ? 5.293 -52.281 -27.984 1 66.56 308 PHE B C 1
ATOM 5202 O O . PHE B 1 308 ? 5.469 -53.5 -27.953 1 66.56 308 PHE B O 1
ATOM 5209 N N . LEU B 1 309 ? 4.871 -51.562 -26.938 1 72.81 309 LEU B N 1
ATOM 5210 C CA . LEU B 1 309 ? 4.562 -52.219 -25.688 1 72.81 309 LEU B CA 1
ATOM 5211 C C . LEU B 1 309 ? 3.367 -53.156 -25.828 1 72.81 309 LEU B C 1
ATOM 5213 O O . LEU B 1 309 ? 3.373 -54.281 -25.312 1 72.81 309 LEU B O 1
ATOM 5217 N N . GLY B 1 310 ? 2.395 -52.844 -26.531 1 73.56 310 GLY B N 1
ATOM 5218 C CA . GLY B 1 310 ? 1.274 -53.719 -26.844 1 73.56 310 GLY B CA 1
ATOM 5219 C C . GLY B 1 310 ? 1.678 -54.938 -27.641 1 73.56 310 GLY B C 1
ATOM 5220 O O . GLY B 1 310 ? 1.228 -56.062 -27.359 1 73.56 310 GLY B O 1
ATOM 5221 N N . LEU B 1 311 ? 2.561 -54.719 -28.609 1 74.44 311 LEU B N 1
ATOM 5222 C CA . LEU B 1 311 ? 3.07 -55.812 -29.406 1 74.44 311 LEU B CA 1
ATOM 5223 C C . LEU B 1 311 ? 3.895 -56.781 -28.562 1 74.44 311 LEU B C 1
ATOM 5225 O O . LEU B 1 311 ? 3.775 -58 -28.703 1 74.44 311 LEU B O 1
ATOM 5229 N N . VAL B 1 312 ? 4.605 -56.281 -27.562 1 77.31 312 VAL B N 1
ATOM 5230 C CA . VAL B 1 312 ? 5.43 -57.094 -26.688 1 77.31 312 VAL B CA 1
ATOM 5231 C C . VAL B 1 312 ? 4.539 -57.875 -25.719 1 77.31 312 VAL B C 1
ATOM 5233 O O . VAL B 1 312 ? 4.723 -59.062 -25.516 1 77.31 312 VAL B O 1
ATOM 5236 N N . LEU B 1 313 ? 3.545 -57.094 -25.188 1 78.81 313 LEU B N 1
ATOM 5237 C CA . LEU B 1 313 ? 2.619 -57.781 -24.281 1 78.81 313 LEU B CA 1
ATOM 5238 C C . LEU B 1 313 ? 1.784 -58.812 -25 1 78.81 313 LEU B C 1
ATOM 5240 O O . LEU B 1 313 ? 1.52 -59.875 -24.469 1 78.81 313 LEU B O 1
ATOM 5244 N N . GLY B 1 314 ? 1.398 -58.5 -26.188 1 79.31 314 GLY B N 1
ATOM 5245 C CA . GLY B 1 314 ? 0.732 -59.5 -27.031 1 79.31 314 GLY B CA 1
ATOM 5246 C C . GLY B 1 314 ? 1.59 -60.719 -27.312 1 79.31 314 GLY B C 1
ATOM 5247 O O . GLY B 1 314 ? 1.114 -61.844 -27.234 1 79.31 314 GLY B O 1
ATOM 5248 N N . LEU B 1 315 ? 2.904 -60.469 -27.547 1 81.94 315 LEU B N 1
ATOM 5249 C CA . LEU B 1 315 ? 3.846 -61.562 -27.797 1 81.94 315 LEU B CA 1
ATOM 5250 C C . LEU B 1 315 ? 4.09 -62.375 -26.547 1 81.94 315 LEU B C 1
ATOM 5252 O O . LEU B 1 315 ? 4.16 -63.594 -26.594 1 81.94 315 LEU B O 1
ATOM 5256 N N . VAL B 1 316 ? 4.195 -61.75 -25.422 1 80.94 316 VAL B N 1
ATOM 5257 C CA . VAL B 1 316 ? 4.355 -62.406 -24.141 1 80.94 316 VAL B CA 1
ATOM 5258 C C . VAL B 1 316 ? 3.111 -63.25 -23.812 1 80.94 316 VAL B C 1
ATOM 5260 O O . VAL B 1 316 ? 3.213 -64.375 -23.359 1 80.94 316 VAL B O 1
ATOM 5263 N N . GLY B 1 317 ? 1.941 -62.656 -24.094 1 81.75 317 GLY B N 1
ATOM 5264 C CA . GLY B 1 317 ? 0.695 -63.406 -23.938 1 81.75 317 GLY B CA 1
ATOM 5265 C C . GLY B 1 317 ? 0.613 -64.625 -24.828 1 81.75 317 GLY B C 1
ATOM 5266 O O . GLY B 1 317 ? 0.195 -65.688 -24.375 1 81.75 317 GLY B O 1
ATOM 5267 N N . LEU B 1 318 ? 1.043 -64.5 -26.031 1 82.75 318 LEU B N 1
ATOM 5268 C CA . LEU B 1 318 ? 1.053 -65.625 -26.969 1 82.75 318 LEU B CA 1
ATOM 5269 C C . LEU B 1 318 ? 2.021 -66.688 -26.531 1 82.75 318 LEU B C 1
ATOM 5271 O O . LEU B 1 318 ? 1.718 -67.875 -26.625 1 82.75 318 LEU B O 1
ATOM 5275 N N . VAL B 1 319 ? 3.117 -66.312 -25.969 1 81.25 319 VAL B N 1
ATOM 5276 C CA . VAL B 1 319 ? 4.105 -67.25 -25.453 1 81.25 319 VAL B CA 1
ATOM 5277 C C . VAL B 1 319 ? 3.545 -68 -24.219 1 81.25 319 VAL B C 1
ATOM 5279 O O . VAL B 1 319 ? 3.684 -69.188 -24.078 1 81.25 319 VAL B O 1
ATOM 5282 N N . PHE B 1 320 ? 2.924 -67.25 -23.391 1 81.5 320 PHE B N 1
ATOM 5283 C CA . PHE B 1 320 ? 2.291 -67.75 -22.188 1 81.5 320 PHE B CA 1
ATOM 5284 C C . PHE B 1 320 ? 1.22 -68.812 -22.578 1 81.5 320 PHE B C 1
ATOM 5286 O O . PHE B 1 320 ? 1.155 -69.875 -22 1 81.5 320 PHE B O 1
ATOM 5293 N N . LEU B 1 321 ? 0.403 -68.5 -23.484 1 81.5 321 LEU B N 1
ATOM 5294 C CA . LEU B 1 321 ? -0.638 -69.375 -23.969 1 81.5 321 LEU B CA 1
ATOM 5295 C C . LEU B 1 321 ? -0.026 -70.625 -24.609 1 81.5 321 LEU B C 1
ATOM 5297 O O . LEU B 1 321 ? -0.537 -71.75 -24.453 1 81.5 321 LEU B O 1
ATOM 5301 N N . PHE B 1 322 ? 1.055 -70.438 -25.234 1 82.19 322 PHE B N 1
ATOM 5302 C CA . PHE B 1 322 ? 1.776 -71.5 -25.859 1 82.19 322 PHE B CA 1
ATOM 5303 C C . PHE B 1 322 ? 2.375 -72.438 -24.812 1 82.19 322 PHE B C 1
ATOM 5305 O O . PHE B 1 322 ? 2.299 -73.688 -24.938 1 82.19 322 PHE B O 1
ATOM 5312 N N . VAL B 1 323 ? 2.928 -71.875 -23.781 1 79.44 323 VAL B N 1
ATOM 5313 C CA . VAL B 1 323 ? 3.498 -72.688 -22.688 1 79.44 323 VAL B CA 1
ATOM 5314 C C . VAL B 1 323 ? 2.395 -73.438 -21.969 1 79.44 323 VAL B C 1
ATOM 5316 O O . VAL B 1 323 ? 2.566 -74.625 -21.625 1 79.44 323 VAL B O 1
ATOM 5319 N N . LEU B 1 324 ? 1.31 -72.812 -21.797 1 80 324 LEU B N 1
ATOM 5320 C CA . LEU B 1 324 ? 0.162 -73.5 -21.172 1 80 324 LEU B CA 1
ATOM 5321 C C . LEU B 1 324 ? -0.361 -74.625 -22.062 1 80 324 LEU B C 1
ATOM 5323 O O . LEU B 1 324 ? -0.741 -75.688 -21.578 1 80 324 LEU B O 1
ATOM 5327 N N . TYR B 1 325 ? -0.301 -74.438 -23.312 1 81 325 TYR B N 1
ATOM 5328 C CA . TYR B 1 325 ? -0.724 -75.438 -24.266 1 81 325 TYR B CA 1
ATOM 5329 C C . TYR B 1 325 ? 0.232 -76.625 -24.281 1 81 325 TYR B C 1
ATOM 5331 O O . TYR B 1 325 ? -0.202 -77.75 -24.312 1 81 325 TYR B O 1
ATOM 5339 N N . LEU B 1 326 ? 1.513 -76.312 -24.156 1 80.88 326 LEU B N 1
ATOM 5340 C CA . LEU B 1 326 ? 2.518 -77.375 -24.141 1 80.88 326 LEU B CA 1
ATOM 5341 C C . LEU B 1 326 ? 2.432 -78.188 -22.859 1 80.88 326 LEU B C 1
ATOM 5343 O O . LEU B 1 326 ? 2.709 -79.375 -22.875 1 80.88 326 LEU B O 1
ATOM 5347 N N . ASN B 1 327 ? 1.923 -77.438 -21.812 1 77.56 327 ASN B N 1
ATOM 5348 C CA . ASN B 1 327 ? 1.862 -78.125 -20.531 1 77.56 327 ASN B CA 1
ATOM 5349 C C . ASN B 1 327 ? 0.44 -78.562 -20.188 1 77.56 327 ASN B C 1
ATOM 5351 O O . ASN B 1 327 ? 0.14 -78.875 -19.047 1 77.56 327 ASN B O 1
ATOM 5355 N N . ARG B 1 328 ? -0.377 -78.5 -21.094 1 80.25 328 ARG B N 1
ATOM 5356 C CA . ARG B 1 328 ? -1.802 -78.75 -20.953 1 80.25 328 ARG B CA 1
ATOM 5357 C C . ARG B 1 328 ? -2.029 -80.125 -20.359 1 80.25 328 ARG B C 1
ATOM 5359 O O . ARG B 1 328 ? -2.92 -80.312 -19.516 1 80.25 328 ARG B O 1
ATOM 5366 N N . LYS B 1 329 ? -1.208 -81 -20.734 1 83.56 329 LYS B N 1
ATOM 5367 C CA . LYS B 1 329 ? -1.377 -82.375 -20.219 1 83.56 329 LYS B CA 1
ATOM 5368 C C . LYS B 1 329 ? -1.011 -82.438 -18.734 1 83.56 329 LYS B C 1
ATOM 5370 O O . LYS B 1 329 ? -1.684 -83.125 -17.969 1 83.56 329 LYS B O 1
ATOM 5375 N N . GLY B 1 330 ? 0.084 -81.688 -18.453 1 78.62 330 GLY B N 1
ATOM 5376 C CA . GLY B 1 330 ? 0.488 -81.625 -17.062 1 78.62 330 GLY B CA 1
ATOM 5377 C C . GLY B 1 330 ? -0.495 -80.875 -16.172 1 78.62 330 GLY B C 1
ATOM 5378 O O . GLY B 1 330 ? -0.816 -81.375 -15.078 1 78.62 330 GLY B O 1
ATOM 5379 N N . ILE B 1 331 ? -1.034 -79.812 -16.75 1 75.44 331 ILE B N 1
ATOM 5380 C CA . ILE B 1 331 ? -1.988 -79 -16.016 1 75.44 331 ILE B CA 1
ATOM 5381 C C . ILE B 1 331 ? -3.295 -79.75 -15.82 1 75.44 331 ILE B C 1
ATOM 5383 O O . ILE B 1 331 ? -3.885 -79.75 -14.742 1 75.44 331 ILE B O 1
ATOM 5387 N N . LYS B 1 332 ? -3.658 -80.562 -16.875 1 78.62 332 LYS B N 1
ATOM 5388 C CA . LYS B 1 332 ? -4.855 -81.375 -16.766 1 78.62 332 LYS B CA 1
ATOM 5389 C C . LYS B 1 332 ? -4.684 -82.438 -15.68 1 78.62 332 LYS B C 1
ATOM 5391 O O . LYS B 1 332 ? -5.605 -82.688 -14.906 1 78.62 332 LYS B O 1
ATOM 5396 N N . LYS B 1 333 ? -3.549 -82.938 -15.578 1 81.75 333 LYS B N 1
ATOM 5397 C CA . LYS B 1 333 ? -3.254 -83.938 -14.57 1 81.75 333 LYS B CA 1
ATOM 5398 C C . LYS B 1 333 ? -3.283 -83.375 -13.164 1 81.75 333 LYS B C 1
ATOM 5400 O O . LYS B 1 333 ? -3.859 -83.938 -12.25 1 81.75 333 LYS B O 1
ATOM 5405 N N . ARG B 1 334 ? -2.766 -82.188 -13.062 1 79.25 334 ARG B N 1
ATOM 5406 C CA . ARG B 1 334 ? -2.695 -81.5 -11.758 1 79.25 334 ARG B CA 1
ATOM 5407 C C . ARG B 1 334 ? -4.074 -81.062 -11.289 1 79.25 334 ARG B C 1
ATOM 5409 O O . ARG B 1 334 ? -4.406 -81.188 -10.109 1 79.25 334 ARG B O 1
ATOM 5416 N N . VAL B 1 335 ? -4.82 -80.625 -12.273 1 79.31 335 VAL B N 1
ATOM 5417 C CA . VAL B 1 335 ? -6.188 -80.25 -11.961 1 79.31 335 VAL B CA 1
ATOM 5418 C C . VAL B 1 335 ? -7.02 -81.438 -11.578 1 79.31 335 VAL B C 1
ATOM 5420 O O . VAL B 1 335 ? -7.805 -81.438 -10.633 1 79.31 335 VAL B O 1
ATOM 5423 N N . ASN B 1 336 ? -6.812 -82.562 -12.25 1 81.19 336 ASN B N 1
ATOM 5424 C CA . ASN B 1 336 ? -7.512 -83.812 -11.93 1 81.19 336 ASN B CA 1
ATOM 5425 C C . ASN B 1 336 ? -7.07 -84.375 -10.578 1 81.19 336 ASN B C 1
ATOM 5427 O O . ASN B 1 336 ? -7.898 -84.875 -9.789 1 81.19 336 ASN B O 1
ATOM 5431 N N . GLU B 1 337 ? -5.902 -84.25 -10.258 1 83 337 GLU B N 1
ATOM 5432 C CA . GLU B 1 337 ? -5.375 -84.688 -8.977 1 83 337 GLU B CA 1
ATOM 5433 C C . GLU B 1 337 ? -5.883 -83.812 -7.828 1 83 337 GLU B C 1
ATOM 5435 O O . GLU B 1 337 ? -6.234 -84.312 -6.762 1 83 337 GLU B O 1
ATOM 5440 N N . ALA B 1 338 ? -5.953 -82.562 -8.125 1 81.31 338 ALA B N 1
ATOM 5441 C CA . ALA B 1 338 ? -6.465 -81.625 -7.129 1 81.31 338 ALA B CA 1
ATOM 5442 C C . ALA B 1 338 ? -7.957 -81.875 -6.883 1 81.31 338 ALA B C 1
ATOM 5444 O O . ALA B 1 338 ? -8.422 -81.812 -5.742 1 81.31 338 ALA B O 1
ATOM 5445 N N . ARG B 1 339 ? -8.648 -82.125 -7.953 1 80.94 339 ARG B N 1
ATOM 5446 C CA . ARG B 1 339 ? -10.07 -82.438 -7.867 1 80.94 339 ARG B CA 1
ATOM 5447 C C . ARG B 1 339 ? -10.289 -83.688 -7.07 1 80.94 339 ARG B C 1
ATOM 5449 O O . ARG B 1 339 ? -11.172 -83.812 -6.219 1 80.94 339 ARG B O 1
ATOM 5456 N N . ASP B 1 340 ? -9.492 -84.625 -7.223 1 82.62 340 ASP B N 1
ATOM 5457 C CA . ASP B 1 340 ? -9.586 -85.938 -6.512 1 82.62 340 ASP B CA 1
ATOM 5458 C C . ASP B 1 340 ? -9.227 -85.75 -5.039 1 82.62 340 ASP B C 1
ATOM 5460 O O . ASP B 1 340 ? -9.875 -86.375 -4.168 1 82.62 340 ASP B O 1
ATOM 5464 N N . ALA B 1 341 ? -8.359 -84.938 -4.727 1 82.69 341 ALA B N 1
ATOM 5465 C CA . ALA B 1 341 ? -7.961 -84.625 -3.35 1 82.69 341 ALA B CA 1
ATOM 5466 C C . ALA B 1 341 ? -9.055 -83.875 -2.6 1 82.69 341 ALA B C 1
ATOM 5468 O O . ALA B 1 341 ? -9.336 -84.188 -1.435 1 82.69 341 ALA B O 1
ATOM 5469 N N . CYS B 1 342 ? -9.586 -83 -3.344 1 79.19 342 CYS B N 1
ATOM 5470 C CA . CYS B 1 342 ? -10.695 -82.25 -2.754 1 79.19 342 CYS B CA 1
ATOM 5471 C C . CYS B 1 342 ? -11.891 -83.125 -2.518 1 79.19 342 CYS B C 1
ATOM 5473 O O . CYS B 1 342 ? -12.562 -83.062 -1.49 1 79.19 342 CYS B O 1
ATOM 5475 N N . ARG B 1 343 ? -12.188 -84.062 -3.412 1 79.44 343 ARG B N 1
ATOM 5476 C CA . ARG B 1 343 ? -13.258 -85.062 -3.27 1 79.44 343 ARG B CA 1
ATOM 5477 C C . ARG B 1 343 ? -13.016 -85.938 -2.064 1 79.44 343 ARG B C 1
ATOM 5479 O O . ARG B 1 343 ? -13.945 -86.25 -1.314 1 79.44 343 ARG B O 1
ATOM 5486 N N . GLU B 1 344 ? -11.859 -86.312 -1.806 1 77.56 344 GLU B N 1
ATOM 5487 C CA . GLU B 1 344 ? -11.5 -87.125 -0.67 1 77.56 344 GLU B CA 1
ATOM 5488 C C . GLU B 1 344 ? -11.695 -86.375 0.65 1 77.56 344 GLU B C 1
ATOM 5490 O O . GLU B 1 344 ? -12.172 -87 1.628 1 77.56 344 GLU B O 1
ATOM 5495 N N . VAL B 1 345 ? -11.352 -85.125 0.633 1 75.19 345 VAL B N 1
ATOM 5496 C CA . VAL B 1 345 ? -11.492 -84.312 1.839 1 75.19 345 VAL B CA 1
ATOM 5497 C C . VAL B 1 345 ? -12.977 -84.062 2.125 1 75.19 345 VAL B C 1
ATOM 5499 O O . VAL B 1 345 ? -13.414 -84.125 3.275 1 75.19 345 VAL B O 1
ATOM 5502 N N . TRP B 1 346 ? -13.688 -83.812 1.046 1 74.75 346 TRP B N 1
ATOM 5503 C CA . TRP B 1 346 ? -15.117 -83.562 1.185 1 74.75 346 TRP B CA 1
ATOM 5504 C C . TRP B 1 346 ? -15.859 -84.812 1.626 1 74.75 346 TRP B C 1
ATOM 5506 O O . TRP B 1 346 ? -16.766 -84.75 2.467 1 74.75 346 TRP B O 1
ATOM 5516 N N . GLU B 1 347 ? -15.492 -86 1.147 1 73.94 347 GLU B N 1
ATOM 5517 C CA . GLU B 1 347 ? -16.062 -87.312 1.562 1 73.94 347 GLU B CA 1
ATOM 5518 C C . GLU B 1 347 ? -15.711 -87.625 3.012 1 73.94 347 GLU B C 1
ATOM 5520 O O . GLU B 1 347 ? -16.531 -88.188 3.75 1 73.94 347 GLU B O 1
ATOM 5525 N N . GLY B 1 348 ? -14.562 -87.125 3.426 1 67.06 348 GLY B N 1
ATOM 5526 C CA . GLY B 1 348 ? -14.18 -87.25 4.82 1 67.06 348 GLY B CA 1
ATOM 5527 C C . GLY B 1 348 ? -15.016 -86.438 5.762 1 67.06 348 GLY B C 1
ATOM 5528 O O . GLY B 1 348 ? -15.398 -86.875 6.844 1 67.06 348 GLY B O 1
ATOM 5529 N N . TYR B 1 349 ? -15.328 -85.25 5.297 1 64.25 349 TYR B N 1
ATOM 5530 C CA . TYR B 1 349 ? -16.156 -84.312 6.105 1 64.25 349 TYR B CA 1
ATOM 5531 C C . TYR B 1 349 ? -17.578 -84.812 6.184 1 64.25 349 TYR B C 1
ATOM 5533 O O . TYR B 1 349 ? -18.234 -84.75 7.227 1 64.25 349 TYR B O 1
ATOM 5541 N N . HIS B 1 350 ? -18.109 -85.438 5.156 1 63.06 350 HIS B N 1
ATOM 5542 C CA . HIS B 1 350 ? -19.469 -86 5.145 1 63.06 350 HIS B CA 1
ATOM 5543 C C . HIS B 1 350 ? -19.594 -87.188 6.07 1 63.06 350 HIS B C 1
ATOM 5545 O O . HIS B 1 350 ? -20.609 -87.312 6.766 1 63.06 350 HIS B O 1
ATOM 5551 N N . TYR B 1 351 ? -18.625 -88 6.18 1 63 351 TYR B N 1
ATOM 5552 C CA . TYR B 1 351 ? -18.656 -89.188 7.074 1 63 351 TYR B CA 1
ATOM 5553 C C . TYR B 1 351 ? -18.594 -88.75 8.531 1 63 351 TYR B C 1
ATOM 5555 O O . TYR B 1 351 ? -19.297 -89.312 9.383 1 63 351 TYR B O 1
ATOM 5563 N N . ARG B 1 352 ? -17.906 -87.688 8.812 1 60.62 352 ARG B N 1
ATOM 5564 C CA . ARG B 1 352 ? -17.812 -87.188 10.195 1 60.62 352 ARG B CA 1
ATOM 5565 C C . ARG B 1 352 ? -19.125 -86.562 10.656 1 60.62 352 ARG B C 1
ATOM 5567 O O . ARG B 1 352 ? -19.547 -86.75 11.797 1 60.62 352 ARG B O 1
ATOM 5574 N N . TYR B 1 353 ? -19.797 -85.875 9.781 1 58.94 353 TYR B N 1
ATOM 5575 C CA . TYR B 1 353 ? -21.062 -85.25 10.148 1 58.94 353 TYR B CA 1
ATOM 5576 C C . TYR B 1 353 ? -22.141 -86.312 10.359 1 58.94 353 TYR B C 1
ATOM 5578 O O . TYR B 1 353 ? -23 -86.188 11.242 1 58.94 353 TYR B O 1
ATOM 5586 N N . GLU B 1 354 ? -22.125 -87.438 9.688 1 61.47 354 GLU B N 1
ATOM 5587 C CA . GLU B 1 354 ? -23.109 -88.5 9.867 1 61.47 354 GLU B CA 1
ATOM 5588 C C . GLU B 1 354 ? -22.891 -89.25 11.172 1 61.47 354 GLU B C 1
ATOM 5590 O O . GLU B 1 354 ? -23.844 -89.688 11.82 1 61.47 354 GLU B O 1
ATOM 5595 N N . ILE B 1 355 ? -21.688 -89.312 11.68 1 59.53 355 ILE B N 1
ATOM 5596 C CA . ILE B 1 355 ? -21.406 -90.062 12.922 1 59.53 355 ILE B CA 1
ATOM 5597 C C . ILE B 1 355 ? -21.875 -89.188 14.109 1 59.53 355 ILE B C 1
ATOM 5599 O O . ILE B 1 355 ? -22.438 -89.75 15.07 1 59.53 355 ILE B O 1
ATOM 5603 N N . ASP B 1 356 ? -21.578 -87.875 14.102 1 55.75 356 ASP B N 1
ATOM 5604 C CA . ASP B 1 356 ? -21.906 -87 15.25 1 55.75 356 ASP B CA 1
ATOM 5605 C C . ASP B 1 356 ? -23.422 -86.812 15.359 1 55.75 356 ASP B C 1
ATOM 5607 O O . ASP B 1 356 ? -23.922 -86.438 16.422 1 55.75 356 ASP B O 1
ATOM 5611 N N . SER B 1 357 ? -24.141 -86.812 14.336 1 52.47 357 SER B N 1
ATOM 5612 C CA . SER B 1 357 ? -25.578 -86.562 14.422 1 52.47 357 SER B CA 1
ATOM 5613 C C . SER B 1 357 ? -26.359 -87.812 14.82 1 52.47 357 SER B C 1
ATOM 5615 O O . SER B 1 357 ? -27.594 -87.812 14.797 1 52.47 357 SER B O 1
ATOM 5617 N N . ASP B 1 358 ? -25.703 -89 15.031 1 51.31 358 ASP B N 1
ATOM 5618 C CA . ASP B 1 358 ? -26.469 -90.125 15.523 1 51.31 358 ASP B CA 1
ATOM 5619 C C . ASP B 1 358 ? -26.797 -89.938 17.016 1 51.31 358 ASP B C 1
ATOM 5621 O O . ASP B 1 358 ? -25.891 -89.812 17.828 1 51.31 358 ASP B O 1
ATOM 5625 N N . PRO B 1 359 ? -28.031 -89.5 17.406 1 52.06 359 PRO B N 1
ATOM 5626 C CA . PRO B 1 359 ? -28.516 -89.188 18.75 1 52.06 359 PRO B CA 1
ATOM 5627 C C . PRO B 1 359 ? -28.25 -90.312 19.75 1 52.06 359 PRO B C 1
ATOM 5629 O O . PRO B 1 359 ? -28.5 -90.188 20.938 1 52.06 359 PRO B O 1
ATOM 5632 N N . ARG B 1 360 ? -28.156 -91.562 19.422 1 50.81 360 ARG B N 1
ATOM 5633 C CA . ARG B 1 360 ? -28.219 -92.688 20.344 1 50.81 360 ARG B CA 1
ATOM 5634 C C . ARG B 1 360 ? -27.031 -92.688 21.297 1 50.81 360 ARG B C 1
ATOM 5636 O O . ARG B 1 360 ? -26.984 -93.5 22.219 1 50.81 360 ARG B O 1
ATOM 5643 N N . LEU B 1 361 ? -25.906 -92.062 20.984 1 43.72 361 LEU B N 1
ATOM 5644 C CA . LEU B 1 361 ? -24.734 -92.312 21.828 1 43.72 361 LEU B CA 1
ATOM 5645 C C . LEU B 1 361 ? -24.766 -91.375 23.031 1 43.72 361 LEU B C 1
ATOM 5647 O O . LEU B 1 361 ? -23.828 -91.312 23.844 1 43.72 361 LEU B O 1
ATOM 5651 N N . SER B 1 362 ? -25.812 -90.438 23.156 1 42.06 362 SER B N 1
ATOM 5652 C CA . SER B 1 362 ? -25.797 -89.5 24.297 1 42.06 362 SER B CA 1
ATOM 5653 C C . SER B 1 362 ? -26.078 -90.25 25.594 1 42.06 362 SER B C 1
ATOM 5655 O O . SER B 1 362 ? -25.844 -89.688 26.688 1 42.06 362 SER B O 1
ATOM 5657 N N . GLN B 1 363 ? -26.859 -91.312 25.672 1 40.81 363 GLN B N 1
ATOM 5658 C CA . GLN B 1 363 ? -27.469 -91.75 26.922 1 40.81 363 GLN B CA 1
ATOM 5659 C C . GLN B 1 363 ? -26.438 -92.312 27.875 1 40.81 363 GLN B C 1
ATOM 5661 O O . GLN B 1 363 ? -26.688 -92.5 29.078 1 40.81 363 GLN B O 1
ATOM 5666 N N . VAL B 1 364 ? -25.406 -93.062 27.484 1 41 364 VAL B N 1
ATOM 5667 C CA . VAL B 1 364 ? -24.891 -94.062 28.391 1 41 364 VAL B CA 1
ATOM 5668 C C . VAL B 1 364 ? -24 -93.375 29.438 1 41 364 VAL B C 1
ATOM 5670 O O . VAL B 1 364 ? -23.672 -94 30.453 1 41 364 VAL B O 1
ATOM 5673 N N . SER B 1 365 ? -23.469 -92.125 29.234 1 37.38 365 SER B N 1
ATOM 5674 C CA . SER B 1 365 ? -22.344 -91.875 30.125 1 37.38 365 SER B CA 1
ATOM 5675 C C . SER B 1 365 ? -22.812 -91.438 31.484 1 37.38 365 SER B C 1
ATOM 5677 O O . SER B 1 365 ? -22 -90.938 32.312 1 37.38 365 SER B O 1
ATOM 5679 N N . SER B 1 366 ? -24.125 -91.312 31.703 1 39.22 366 SER B N 1
ATOM 5680 C CA . SER B 1 366 ? -24.438 -90.688 32.969 1 39.22 366 SER B CA 1
ATOM 5681 C C . SER B 1 366 ? -23.969 -91.5 34.156 1 39.22 366 SER B C 1
ATOM 5683 O O . SER B 1 366 ? -23.844 -91.062 35.281 1 39.22 366 SER B O 1
ATOM 5685 N N . ASN B 1 367 ? -24.094 -92.875 34.156 1 36.38 367 ASN B N 1
ATOM 5686 C CA . ASN B 1 367 ? -24.203 -93.562 35.406 1 36.38 367 ASN B CA 1
ATOM 5687 C C . ASN B 1 367 ? -22.859 -93.688 36.125 1 36.38 367 ASN B C 1
ATOM 5689 O O . ASN B 1 367 ? -22.781 -94.188 37.25 1 36.38 367 ASN B O 1
ATOM 5693 N N . ALA B 1 368 ? -21.672 -93.875 35.531 1 35.16 368 ALA B N 1
ATOM 5694 C CA . ALA B 1 368 ? -20.625 -94.562 36.281 1 35.16 368 ALA B CA 1
ATOM 5695 C C . ALA B 1 368 ? -19.984 -93.625 37.312 1 35.16 368 ALA B C 1
ATOM 5697 O O . ALA B 1 368 ? -19.062 -94.062 38.031 1 35.16 368 ALA B O 1
ATOM 5698 N N . ASP B 1 369 ? -20.141 -92.25 37.281 1 30.55 369 ASP B N 1
ATOM 5699 C CA . ASP B 1 369 ? -19.344 -91.625 38.344 1 30.55 369 ASP B CA 1
ATOM 5700 C C . ASP B 1 369 ? -20.062 -91.688 39.688 1 30.55 369 ASP B C 1
ATOM 5702 O O . ASP B 1 369 ? -21.078 -91 39.875 1 30.55 369 ASP B O 1
ATOM 5706 N N . ALA B 1 370 ? -20.266 -92.938 40.375 1 25.95 370 ALA B N 1
ATOM 5707 C CA . ALA B 1 370 ? -20.062 -93.188 41.812 1 25.95 370 ALA B CA 1
ATOM 5708 C C . ALA B 1 370 ? -18.625 -92.812 42.219 1 25.95 370 ALA B C 1
ATOM 5710 O O . ALA B 1 370 ? -17.672 -93.125 41.5 1 25.95 370 ALA B O 1
#

InterPro domains:
  IPR000372 Leucine-rich repeat N-terminal domain [SM00013] (22-56)
  IPR000483 Cysteine-rich flanking region, C-terminal [SM00082] (240-292)
  IPR001611 Leucine-rich repeat [PF13855] (55-112)
  IPR001611 Leucine-rich repeat [PF13855] (156-215)
  IPR001611 Leucine-rich repeat [PS51450] (77-98)
  IPR001611 Leucine-rich repeat [PS51450] (101-122)
  IPR003591 Leucine-rich repeat, typical subtype [SM00369] (75-98)
  IPR003591 Leucine-rich repeat, typical subtype [SM00369] (99-122)
  IPR003591 Leucine-rich repeat, typical subtype [SM00369] (154-177)
  IPR003591 Leucine-rich repeat, typical subtype [SM00369] (178-201)
  IPR003591 Leucine-rich repeat, typical subtype [SM00369] (202-225)
  IPR032675 Leucine-rich repeat domain superfamily [G3DSA:3.80.10.10] (19-298)
  IPR052286 Wnt/beta-catenin signaling inhibitor [PTHR24364] (8-361)

Foldseek 3Di:
DVVVVVVVVVVVVDPPPPVPQDQFPQWDDDLVVLEIAREQPQDQAQTPRHDQSHAHYHNEQHAHAEAAQVNCPSNCNHAHYAHENYAHAEQDANRCASNQNHAYYHHEQYEHDYYALRRVAYPNLNHAEYEHENHYNDDNRQVNQLSNLPDLSNLNYAYYAHEHPQDQDHDAQSNQSNQNHAYYHHEQHAHAEDAARRCHNPARYQEDEHANYAHQAYDPRRLVVLVPYDLNNAYEYAHYAHELALRRLVVLVSLVVNVSSHNCSQRAAHNDDPVRHRPGSVVSNVVCSVSVVVCVVVVVVVVVVVVVVVVVVVVVVVVVVVVCVVCVVVVVVVVVVVVVVVVVVVVVVVVVVVVVPPPVVPPPPPPPVD/DVVVVVVVVVCVVDPPVPVPQDQFPQWDDDLVVLEIAREQPQDQAQTPRHDQSHAHYHNEQHAHAEAAQVNCPSNCNHAHYAHENYAHAEQDANRCASNQNHAYYHHEQYEHPYYALRRVAYPNLNHAEYEHENHYNDDNRQVRQLSNLPDLSNLNYAYYAHEHPQDQDHDAQSNQSNQNHAYYHHEQHAHAEDAARRCHNPARYQEDEHANYAHQAYDPRRLVVLVPYDLNNAYEYAHYAHELALRRLVVLVSLVVNVSSHNCSQRHAHNDDPVRHRPGSVVSNVVCSVSVVVCVVVCVVVVVVVVVVVVVVVVVVVVVVVVCVVCVVVVVVVVVVVVVVVVVVVVVVVVVVVVVPPPVVPPDPPPPPD

pLDDT: mean 83.6, std 17.12, range [24.84, 98.5]

Solvent-accessible surface area (backbone atoms only — not comparable to full-atom values): 35659 Å² total; per-residue (Å²): 114,64,69,62,48,50,53,47,53,53,60,55,63,57,77,74,62,71,70,70,70,61,60,32,89,71,42,48,70,35,79,56,54,20,30,36,40,32,62,54,61,66,35,57,54,75,71,65,59,64,51,50,72,28,25,36,40,36,49,26,48,30,48,27,36,68,51,36,48,74,61,43,65,68,29,45,48,25,28,35,40,32,47,26,34,28,45,32,29,38,40,32,62,36,25,44,38,51,32,52,44,27,26,35,41,31,43,24,36,26,40,23,49,40,40,33,55,42,20,77,33,32,84,62,36,47,39,27,36,42,33,40,28,36,10,45,58,42,69,59,16,50,57,26,43,33,53,27,40,49,29,71,40,44,31,51,22,28,31,41,31,49,24,46,40,60,41,47,68,73,64,64,42,29,37,42,38,24,44,47,22,26,34,41,36,45,27,46,23,40,30,48,63,57,56,70,47,40,66,34,45,35,69,47,26,43,32,34,34,45,25,40,25,45,30,36,47,47,54,71,60,21,46,51,47,62,65,70,38,40,58,57,19,32,31,30,53,24,62,22,28,22,35,64,49,63,77,22,45,66,40,22,52,47,50,66,74,39,48,78,29,30,69,42,65,78,51,29,27,18,27,24,51,79,93,41,46,72,39,33,36,64,56,51,49,66,59,56,71,57,37,70,70,46,47,62,50,43,52,49,42,48,53,48,44,50,52,48,50,49,51,48,51,50,49,52,48,52,49,49,52,47,52,48,59,75,36,38,66,59,51,50,49,51,52,52,50,49,50,49,51,52,49,51,53,52,54,50,52,53,55,54,54,58,63,71,68,53,70,80,76,70,64,71,79,68,65,71,86,112,113,65,68,60,46,51,53,48,53,55,58,57,63,54,77,75,63,72,69,70,70,61,62,33,88,71,44,48,70,34,78,55,54,20,30,36,41,32,63,55,61,66,37,58,55,75,69,65,59,64,51,49,72,27,25,37,40,36,48,26,48,32,49,28,36,67,52,36,47,74,61,43,68,69,29,44,48,24,27,36,40,33,47,27,34,26,44,31,28,41,40,32,61,35,25,44,39,52,33,53,44,27,27,34,41,31,44,24,35,27,39,24,49,40,38,34,56,42,20,75,33,32,83,63,36,47,40,28,36,42,32,41,28,35,10,43,58,43,70,60,17,51,56,25,42,33,53,26,41,50,29,74,41,44,31,51,22,29,32,41,30,50,23,46,40,60,40,47,68,72,64,65,42,28,38,44,37,23,44,46,22,26,35,42,36,43,27,44,23,40,31,48,63,54,54,69,48,38,67,35,46,34,69,45,27,42,31,34,35,46,26,38,26,45,29,35,48,49,54,69,60,22,47,52,47,61,64,70,40,40,59,57,19,33,31,30,54,25,63,22,28,22,35,62,50,63,76,22,45,65,38,22,51,46,49,67,75,39,47,78,29,29,69,43,66,77,50,30,26,18,26,25,52,79,93,42,46,72,38,33,36,65,56,51,50,67,59,55,72,59,36,69,70,46,46,62,49,43,51,48,43,48,51,45,44,50,52,47,49,48,53,47,52,51,49,51,49,53,49,51,54,48,51,49,60,74,36,38,67,58,50,49,48,51,52,50,50,48,52,52,51,50,49,50,53,52,54,51,53,54,56,53,55,59,60,71,67,51,74,78,74,71,70,72,75,71,70,74,85,120

Radius of gyration: 43.33 Å; Cα contacts (8 Å, |Δi|>4): 1517; chains: 2; bounding box: 91×162×124 Å

Nearest PDB structures (foldseek):
  3m18-assembly1_A  TM=6.941E-01  e=6.564E-11  Petromyzon marinus
  2id5-assembly1_A  TM=4.663E-01  e=6.564E-11  Homo sapiens
  2id5-assembly1_C  TM=4.931E-01  e=8.871E-11  Homo sapiens
  4g8a-assembly1_B  TM=7.970E-01  e=7.131E-06  Homo sapiens
  2r9u-assembly4_D  TM=4.148E-01  e=5.242E-07  Petromyzon marinus